Protein AF-A0A931MB93-F1 (afdb_monomer_lite)

pLDDT: mean 81.76, std 10.98, range [35.06, 97.06]

Sequence (534 aa):
MNGEKKSPVALITGLILLIYAIVLQRHDAAAIPGFMAELAATLKTSKTIDTQVSVGLWGGAIISLFGIWNLIQPAMKTKFDNVVRAPMAGAGMMIILAYLCRFYIEPIFKIWGKAAQPALGFDFAAMFGLNYILLGIVIGIIWVNTIGVPAWMQAGVKTARLAMKMGVITLGAMYSITELRYLGGISVVMITTFVMGTAIAVLWLGQLFKIPRPLTGVLSAGIAVCGVSAAVAAAPVVKARGIDMAYSIGMLLLVGLVGLFTFPPIARIVGFNELQFGAWAGTGILNSAQVAAAALIFDPNTIETLKVAEIFNITRILFLPFIVIILAVWFAKGEEEEAEASGAPKISMGKILIDKFPIFVLGFIIMFAFSSTGVFTPKDNVLHGKNFYNVKPDEKKEVRTRDLKKIQAFIETGEVKDPKVKEALEKLVADKQITSVDQADLVLKAQDFTKDKDLKAVFKGADSKVHSKPKTIGIMREYMMWFFAFGLIGLGMQITWQTIRQAGGKAAFIGVVVGAAKAVLSFFAVWLFIKGSI

Radius of gyration: 25.4 Å; chains: 1; bounding box: 65×69×65 Å

Secondary structure (DSSP, 8-state):
-------THHHHHHHHHHHHHHHHH---TTTS-HHHHHHHHHTT-GGGHHHHHHHHHHHHHHHHHHHHHHHHSPS--SHHIIIIITTHHHHHHHHHHHHHIIIIIHHHHHHHHHHHHHHHSS-HHHHTT--HHHHHHHHHHHHHHHT---HHHHHHHHTHHHHHHHHHHHHHTT--HHHHTT--HHHHHHHHHHHHHHHHHHHHHHHHTT--HHHHHHHHHHHHTTTHHHHHHHTTTTT--HHHHHHHHHHHHHHHHHHHHHHHHHHHHHT--HHHHHHHHHHH-S-HHHHHHHHHHH-SS-SHHHHHHHHHHHHHHHTHHHHHHHHHHHHHHHHHHHHHHTT-----HHHHHHHT--HHHHHHHHHHHHHHTTTTS-TT-EEETTEEE--S--GGGPPPHHHHHHHHHHHHTT----HHHHHHHHHHHHHSS--SHHHHHHHHHGGGG---HHHHHHHHHHHHHHB---HHHHHHHHHHHHHHHHHHHHHHTT--HHHHHHS-THHHHHHHHHHHHHHHHHHHHHHHH--S--

Structure (mmCIF, N/CA/C/O backbone):
data_AF-A0A931MB93-F1
#
_entry.id   AF-A0A931MB93-F1
#
loop_
_atom_site.group_PDB
_atom_site.id
_atom_site.type_symbol
_atom_site.label_atom_id
_atom_site.label_alt_id
_atom_site.label_comp_id
_atom_site.label_asym_id
_atom_site.label_entity_id
_atom_site.label_seq_id
_atom_site.pdbx_PDB_ins_code
_atom_site.Cartn_x
_atom_site.Cartn_y
_atom_site.Cartn_z
_atom_site.occupancy
_atom_site.B_iso_or_equiv
_atom_site.auth_seq_id
_atom_site.auth_comp_id
_atom_site.auth_asym_id
_atom_site.auth_atom_id
_atom_site.pdbx_PDB_model_num
ATOM 1 N N . MET A 1 1 ? 26.404 -2.178 -24.864 1.00 40.16 1 MET A N 1
ATOM 2 C CA . MET A 1 1 ? 27.512 -1.206 -24.933 1.00 40.16 1 MET A CA 1
ATOM 3 C C . MET A 1 1 ? 27.120 -0.140 -25.934 1.00 40.16 1 MET A C 1
ATOM 5 O O . MET A 1 1 ? 27.014 -0.458 -27.102 1.00 40.16 1 MET A O 1
ATOM 9 N N . ASN A 1 2 ? 26.820 1.065 -25.460 1.00 35.06 2 ASN A N 1
ATOM 10 C CA . ASN A 1 2 ? 26.875 2.312 -26.219 1.00 35.06 2 ASN A CA 1
ATOM 11 C C . ASN A 1 2 ? 27.089 3.379 -25.154 1.00 35.06 2 ASN A C 1
ATOM 13 O O . ASN A 1 2 ? 26.263 3.506 -24.252 1.00 35.06 2 ASN A O 1
ATOM 17 N N . GLY A 1 3 ? 28.250 4.032 -25.181 1.00 43.09 3 GLY A N 1
ATOM 18 C CA . GLY A 1 3 ? 28.568 5.098 -24.242 1.00 43.09 3 GLY A CA 1
ATOM 19 C C . GLY A 1 3 ? 27.512 6.183 -24.378 1.00 43.09 3 GLY A C 1
ATOM 20 O O . GLY A 1 3 ? 27.418 6.825 -25.422 1.00 43.09 3 GLY A O 1
ATOM 21 N N . GLU A 1 4 ? 26.685 6.343 -23.351 1.00 50.47 4 GLU A N 1
ATOM 22 C CA . GLU A 1 4 ? 25.786 7.484 -23.236 1.00 50.47 4 GLU A CA 1
ATOM 23 C C . GLU A 1 4 ? 26.649 8.742 -23.421 1.00 50.47 4 GLU A C 1
ATOM 25 O O . GLU A 1 4 ? 27.599 8.977 -22.667 1.00 50.47 4 GLU A O 1
ATOM 30 N N . LYS A 1 5 ? 26.388 9.501 -24.496 1.00 54.97 5 LYS A N 1
ATOM 31 C CA . LYS A 1 5 ? 27.027 10.803 -24.718 1.00 54.97 5 LYS A CA 1
ATOM 32 C C . LYS A 1 5 ? 26.841 11.629 -23.445 1.00 54.97 5 LYS A C 1
ATOM 34 O O . LYS A 1 5 ? 25.759 11.586 -22.860 1.00 54.97 5 LYS A O 1
ATOM 39 N N . LYS A 1 6 ? 27.877 12.375 -23.036 1.00 62.88 6 LYS A N 1
ATOM 40 C CA . LYS A 1 6 ? 27.802 13.316 -21.907 1.00 62.88 6 LYS A CA 1
ATOM 41 C C . LYS A 1 6 ? 26.527 14.149 -22.057 1.00 62.88 6 LYS A C 1
ATOM 43 O O . LYS A 1 6 ? 26.420 14.951 -22.979 1.00 62.88 6 LYS A O 1
ATOM 48 N N . SER A 1 7 ? 25.544 13.887 -21.203 1.00 66.81 7 SER A N 1
ATOM 49 C CA . SER A 1 7 ? 24.216 14.479 -21.307 1.00 66.81 7 SER A CA 1
ATOM 50 C C . SER A 1 7 ? 24.045 15.482 -20.173 1.00 66.81 7 SER A C 1
ATOM 52 O O . SER A 1 7 ? 24.133 15.084 -19.007 1.00 66.81 7 SER A O 1
ATOM 54 N N . PRO A 1 8 ? 23.777 16.766 -20.471 1.00 79.94 8 PRO A N 1
ATOM 55 C CA . PRO A 1 8 ? 23.534 17.770 -19.442 1.00 79.94 8 PRO A CA 1
ATOM 56 C C . PRO A 1 8 ? 22.169 17.590 -18.766 1.00 79.94 8 PRO A C 1
ATOM 58 O O . PRO A 1 8 ? 21.862 18.315 -17.829 1.00 79.94 8 PRO A O 1
ATOM 61 N N . VAL A 1 9 ? 21.344 16.629 -19.203 1.00 80.50 9 VAL A N 1
ATOM 62 C CA . VAL A 1 9 ? 19.958 16.464 -18.736 1.00 80.50 9 VAL A CA 1
ATOM 63 C C . VAL A 1 9 ? 19.874 16.263 -17.223 1.00 80.50 9 VAL A C 1
ATOM 65 O O . VAL A 1 9 ? 19.014 16.869 -16.594 1.00 80.50 9 VAL A O 1
ATOM 68 N N . ALA A 1 10 ? 20.788 15.498 -16.614 1.00 79.06 10 ALA A N 1
ATOM 69 C CA . ALA A 1 10 ? 20.836 15.373 -15.155 1.00 79.06 10 ALA A CA 1
ATOM 70 C C . ALA A 1 10 ? 21.023 16.747 -14.488 1.00 79.06 10 ALA A C 1
ATOM 72 O O . ALA A 1 10 ? 20.220 17.131 -13.647 1.00 79.06 10 ALA A O 1
ATOM 73 N N . LEU A 1 11 ? 22.000 17.538 -14.941 1.00 83.56 11 LEU A N 1
ATOM 74 C CA . LEU A 1 11 ? 22.225 18.886 -14.418 1.00 83.56 11 LEU A CA 1
ATOM 75 C C . LEU A 1 11 ? 21.006 19.794 -14.632 1.00 83.56 11 LEU A C 1
ATOM 77 O O . LEU A 1 11 ? 20.586 20.471 -13.703 1.00 83.56 11 LEU A O 1
ATOM 81 N N . ILE A 1 12 ? 20.396 19.763 -15.819 1.00 84.69 12 ILE A N 1
ATOM 82 C CA . ILE A 1 12 ? 19.208 20.567 -16.139 1.00 84.69 12 ILE A CA 1
ATOM 83 C C . ILE A 1 12 ? 18.041 20.200 -15.214 1.00 84.69 12 ILE A C 1
ATOM 85 O O . ILE A 1 12 ? 17.441 21.083 -14.610 1.00 84.69 12 ILE A O 1
ATOM 89 N N . THR A 1 13 ? 17.735 18.909 -15.053 1.00 81.25 13 THR A N 1
ATOM 90 C CA . THR A 1 13 ? 16.648 18.458 -14.162 1.00 81.25 13 THR A CA 1
ATOM 91 C C . THR A 1 13 ? 16.900 18.835 -12.701 1.00 81.25 13 THR A C 1
ATOM 93 O O . THR A 1 13 ? 15.973 19.257 -12.012 1.00 81.25 13 THR A O 1
ATOM 96 N N . GLY A 1 14 ? 18.152 18.756 -12.239 1.00 82.31 14 GLY A N 1
ATOM 97 C CA . GLY A 1 14 ? 18.537 19.197 -10.901 1.00 82.31 14 GLY A CA 1
ATOM 98 C C . GLY A 1 14 ? 18.386 20.709 -10.712 1.00 82.31 14 GLY A C 1
ATOM 99 O O . GLY A 1 14 ? 17.797 21.144 -9.723 1.00 82.31 14 GLY A O 1
ATOM 100 N N . LEU A 1 15 ? 18.835 21.508 -11.685 1.00 86.50 15 LEU A N 1
ATOM 101 C CA . LEU A 1 15 ? 18.694 22.965 -11.663 1.00 86.50 15 LEU A CA 1
ATOM 102 C C . LEU A 1 15 ? 17.228 23.400 -11.704 1.00 86.50 15 LEU A C 1
ATOM 104 O O . LEU A 1 15 ? 16.869 24.325 -10.986 1.00 86.50 15 LEU A O 1
ATOM 108 N N . ILE A 1 16 ? 16.370 22.722 -12.473 1.00 85.19 16 ILE A N 1
ATOM 109 C CA . ILE A 1 16 ? 14.922 22.989 -12.487 1.00 85.19 16 ILE A CA 1
ATOM 110 C C . ILE A 1 16 ? 14.339 22.839 -11.078 1.00 85.19 16 ILE A C 1
ATOM 112 O O . ILE A 1 16 ? 13.639 23.737 -10.614 1.00 85.19 16 ILE A O 1
ATOM 116 N N . LEU A 1 17 ? 14.657 21.743 -10.379 1.00 83.81 17 LEU A N 1
ATOM 117 C CA . LEU A 1 17 ? 14.188 21.511 -9.009 1.00 83.81 17 LEU A CA 1
ATOM 118 C C . LEU A 1 17 ? 14.732 22.554 -8.023 1.00 83.81 17 LEU A C 1
ATOM 120 O O . LEU A 1 17 ? 13.974 23.038 -7.183 1.00 83.81 17 LEU A O 1
ATOM 124 N N . LEU A 1 18 ? 16.009 22.933 -8.146 1.00 85.88 18 LEU A N 1
ATOM 125 C CA . LEU A 1 18 ? 16.630 23.960 -7.303 1.00 85.88 18 LEU A CA 1
ATOM 126 C C . LEU A 1 18 ? 16.012 25.341 -7.523 1.00 85.88 18 LEU A C 1
ATOM 128 O O . LEU A 1 18 ? 15.624 25.990 -6.557 1.00 85.88 18 LEU A O 1
ATOM 132 N N . ILE A 1 19 ? 15.901 25.784 -8.778 1.00 84.50 19 ILE A N 1
ATOM 133 C CA . ILE A 1 19 ? 15.313 27.083 -9.134 1.00 84.50 19 ILE A CA 1
ATOM 134 C C . ILE A 1 19 ? 13.885 27.147 -8.614 1.00 84.50 19 ILE A C 1
ATOM 136 O O . ILE A 1 19 ? 13.513 28.107 -7.946 1.00 84.50 19 ILE A O 1
ATOM 140 N N . TYR A 1 20 ? 13.105 26.100 -8.866 1.00 81.69 20 TYR A N 1
ATOM 141 C CA . TYR A 1 20 ? 11.739 26.006 -8.385 1.00 81.69 20 TYR A CA 1
ATOM 142 C C . TYR A 1 20 ? 11.663 26.084 -6.848 1.00 81.69 20 TYR A C 1
ATOM 144 O O . TYR A 1 20 ? 10.853 26.836 -6.306 1.00 81.69 20 TYR A O 1
ATOM 152 N N . ALA A 1 21 ? 12.540 25.374 -6.132 1.00 82.31 21 ALA A N 1
ATOM 153 C CA . ALA A 1 21 ? 12.573 25.411 -4.673 1.00 82.31 21 ALA A CA 1
ATOM 154 C C . ALA A 1 21 ? 12.980 26.787 -4.124 1.00 82.31 21 ALA A C 1
ATOM 156 O O . ALA A 1 21 ? 12.386 27.249 -3.155 1.00 82.31 21 ALA A O 1
ATOM 157 N N . ILE A 1 22 ? 13.939 27.464 -4.761 1.00 81.31 22 ILE A N 1
ATOM 158 C CA . ILE A 1 22 ? 14.359 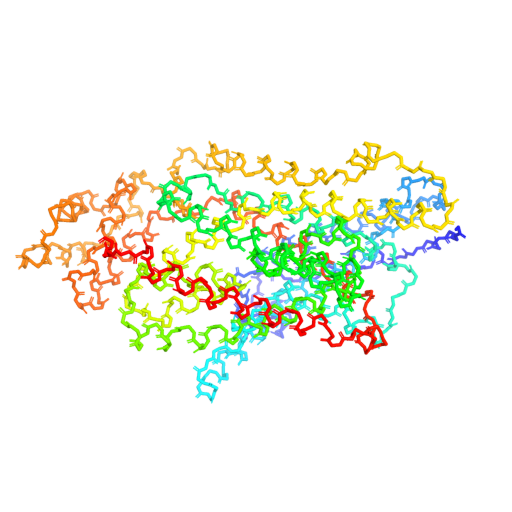28.828 -4.406 1.00 81.31 22 ILE A CA 1
ATOM 159 C C . ILE A 1 22 ? 13.215 29.822 -4.640 1.00 81.31 22 ILE A C 1
ATOM 161 O O . ILE A 1 22 ? 12.991 30.699 -3.807 1.00 81.31 22 ILE A O 1
ATOM 165 N N . VAL A 1 23 ? 12.474 29.677 -5.745 1.00 76.75 23 VAL A N 1
ATOM 166 C CA . VAL A 1 23 ? 11.288 30.498 -6.037 1.00 76.75 23 VAL A CA 1
ATOM 167 C C . VAL A 1 23 ? 10.221 30.308 -4.958 1.00 76.75 23 VAL A C 1
ATOM 169 O O . VAL A 1 23 ? 9.662 31.294 -4.493 1.00 76.75 23 VAL A O 1
ATOM 172 N N . LEU A 1 24 ? 9.980 29.074 -4.509 1.00 73.56 24 LEU A N 1
ATOM 173 C CA . LEU A 1 24 ? 9.047 28.802 -3.412 1.00 73.56 24 LEU A CA 1
ATOM 174 C C . LEU A 1 24 ? 9.547 29.277 -2.036 1.00 73.56 24 LEU A C 1
ATOM 176 O O . LEU A 1 24 ? 8.736 29.671 -1.205 1.00 73.56 24 LEU A O 1
ATOM 180 N N . GLN A 1 25 ? 10.858 29.223 -1.774 1.00 72.75 25 GLN A N 1
ATOM 181 C CA . GLN A 1 25 ? 11.457 29.578 -0.480 1.00 72.75 25 GLN A CA 1
ATOM 182 C C . GLN A 1 25 ? 11.457 31.087 -0.211 1.00 72.75 25 GLN A C 1
ATOM 184 O O . GLN A 1 25 ? 11.535 31.508 0.944 1.00 72.75 25 GLN A O 1
ATOM 189 N N . ARG A 1 26 ? 11.374 31.919 -1.255 1.00 66.25 26 ARG A N 1
ATOM 190 C CA . ARG A 1 26 ? 11.164 33.366 -1.117 1.00 66.25 26 ARG A CA 1
ATOM 191 C C . ARG A 1 26 ? 9.730 33.608 -0.633 1.00 66.25 26 ARG A C 1
ATOM 193 O O . ARG A 1 26 ? 8.846 33.947 -1.407 1.00 66.25 26 ARG A O 1
ATOM 200 N N . HIS A 1 27 ? 9.532 33.384 0.665 1.00 55.06 27 HIS A N 1
ATOM 201 C CA . HIS A 1 27 ? 8.307 33.481 1.465 1.00 55.06 27 HIS A CA 1
ATOM 202 C C . HIS A 1 27 ? 7.737 34.908 1.571 1.00 55.06 27 HIS A C 1
ATOM 204 O O . HIS A 1 27 ? 7.209 35.286 2.613 1.00 55.06 27 HIS A O 1
ATOM 210 N N . ASP A 1 28 ? 7.812 35.704 0.510 1.00 47.03 28 ASP A N 1
ATOM 211 C CA . ASP A 1 28 ? 7.044 36.936 0.426 1.00 47.03 28 ASP A CA 1
ATOM 212 C C . ASP A 1 28 ? 5.833 36.680 -0.461 1.00 47.03 28 ASP A C 1
ATOM 214 O O . ASP A 1 28 ? 5.963 36.312 -1.631 1.00 47.03 28 ASP A O 1
ATOM 218 N N . ALA A 1 29 ? 4.639 36.904 0.088 1.00 45.34 29 ALA A N 1
ATOM 219 C CA . ALA A 1 29 ? 3.374 36.830 -0.643 1.00 45.34 29 ALA A CA 1
ATOM 220 C C . ALA A 1 29 ? 3.331 37.772 -1.872 1.00 45.34 29 ALA A C 1
ATOM 222 O O . ALA A 1 29 ? 2.417 37.672 -2.685 1.00 45.34 29 ALA A O 1
ATOM 223 N N . ALA A 1 30 ? 4.333 38.647 -2.027 1.00 43.75 30 ALA A N 1
ATOM 224 C CA . ALA A 1 30 ? 4.539 39.538 -3.163 1.00 43.75 30 ALA A CA 1
ATOM 225 C C . ALA A 1 30 ? 5.563 39.042 -4.215 1.00 43.75 30 ALA A C 1
ATOM 227 O O . ALA A 1 30 ? 5.644 39.631 -5.290 1.00 43.75 30 ALA A O 1
ATOM 228 N N . ALA A 1 31 ? 6.357 37.997 -3.937 1.00 45.47 31 ALA A N 1
ATOM 229 C CA . ALA A 1 31 ? 7.498 37.584 -4.777 1.00 45.47 31 ALA A CA 1
ATOM 230 C C . ALA A 1 31 ? 7.341 36.211 -5.449 1.00 45.47 31 ALA A C 1
ATOM 232 O O . ALA A 1 31 ? 8.153 35.830 -6.296 1.00 45.47 31 ALA A O 1
ATOM 233 N N . ILE A 1 32 ? 6.288 35.472 -5.113 1.00 50.94 32 ILE A N 1
ATOM 234 C CA . ILE A 1 32 ? 5.825 34.385 -5.963 1.00 50.94 32 ILE A CA 1
ATOM 235 C C . ILE A 1 32 ? 5.198 35.059 -7.198 1.00 50.94 32 ILE A C 1
ATOM 237 O O . ILE A 1 32 ? 4.349 35.928 -6.999 1.00 50.94 32 ILE A O 1
ATOM 241 N N . PRO A 1 33 ? 5.555 34.726 -8.459 1.00 54.12 33 PRO A N 1
ATOM 242 C CA . PRO A 1 33 ? 4.769 35.213 -9.596 1.00 54.12 33 PRO A CA 1
ATOM 243 C C . PRO A 1 33 ? 3.312 34.854 -9.301 1.00 54.12 33 PRO A C 1
ATOM 245 O O . PRO A 1 33 ? 3.056 33.673 -9.085 1.00 54.12 33 PRO A O 1
ATOM 248 N N . GLY A 1 34 ? 2.415 35.847 -9.184 1.00 57.41 34 GLY A N 1
ATOM 249 C CA . GLY A 1 34 ? 1.131 35.737 -8.458 1.00 57.41 34 GLY A CA 1
ATOM 250 C C . GLY A 1 34 ? 0.361 34.434 -8.696 1.00 57.41 34 GLY A C 1
ATOM 251 O O . GLY A 1 34 ? -0.167 33.840 -7.760 1.00 57.41 34 GLY A O 1
ATOM 252 N N . PHE A 1 35 ? 0.467 33.906 -9.914 1.00 60.91 35 PHE A N 1
ATOM 253 C CA . PHE A 1 35 ? 0.047 32.569 -10.313 1.00 60.91 35 PHE A CA 1
ATOM 254 C C . PHE A 1 35 ? 0.408 31.422 -9.348 1.00 60.91 35 PHE A C 1
ATOM 256 O O . PHE A 1 35 ? -0.448 30.597 -9.071 1.00 60.91 35 PHE A O 1
ATOM 263 N N . MET A 1 36 ? 1.634 31.303 -8.828 1.00 59.06 36 MET A N 1
ATOM 264 C CA . MET A 1 36 ? 2.040 30.139 -8.018 1.00 59.06 36 MET A CA 1
ATOM 265 C C . MET A 1 36 ? 1.529 30.211 -6.568 1.00 59.06 36 MET A C 1
ATOM 267 O O . MET A 1 36 ? 1.251 29.172 -5.969 1.00 59.06 36 MET A O 1
ATOM 271 N N . ALA A 1 37 ? 1.354 31.416 -6.017 1.00 60.81 37 ALA A N 1
ATOM 272 C CA . ALA A 1 37 ? 0.760 31.625 -4.695 1.00 60.81 37 ALA A CA 1
ATOM 273 C C . ALA A 1 37 ? -0.748 31.389 -4.756 1.00 60.81 37 ALA A C 1
ATOM 275 O O . ALA A 1 37 ? -1.310 30.689 -3.913 1.00 60.81 37 ALA A O 1
ATOM 276 N N . GLU A 1 38 ? -1.373 31.917 -5.807 1.00 63.47 38 GLU A N 1
ATOM 277 C CA . GLU A 1 38 ? -2.770 31.681 -6.135 1.00 63.47 38 GLU A CA 1
ATOM 278 C C . GLU A 1 38 ? -3.013 30.190 -6.386 1.00 63.47 38 GLU A C 1
ATOM 280 O O . GLU A 1 38 ? -3.874 29.602 -5.748 1.00 63.47 38 GLU A O 1
ATOM 285 N N . LEU A 1 39 ? -2.161 29.519 -7.166 1.00 66.81 39 LEU A N 1
ATOM 286 C CA . LEU A 1 39 ? -2.227 28.075 -7.395 1.00 66.81 39 LEU A CA 1
ATOM 287 C C . LEU A 1 39 ? -2.069 27.274 -6.094 1.00 66.81 39 LEU A C 1
ATOM 289 O O . LEU A 1 39 ? -2.824 26.330 -5.871 1.00 66.81 39 LEU A O 1
ATOM 293 N N . ALA A 1 40 ? -1.142 27.640 -5.204 1.00 66.12 40 ALA A N 1
ATOM 294 C CA . ALA A 1 40 ? -0.984 26.970 -3.911 1.00 66.12 40 ALA A CA 1
ATOM 295 C C . ALA A 1 40 ? -2.189 27.193 -2.976 1.00 66.12 40 ALA A C 1
ATOM 297 O O . ALA A 1 40 ? -2.583 26.282 -2.237 1.00 66.12 40 ALA A O 1
ATOM 298 N N . ALA A 1 41 ? -2.800 28.379 -3.021 1.00 66.50 41 ALA A N 1
ATOM 299 C CA . ALA A 1 41 ? -4.021 28.696 -2.288 1.00 66.50 41 ALA A CA 1
ATOM 300 C C . ALA A 1 41 ? -5.225 27.919 -2.848 1.00 66.50 41 ALA A C 1
ATOM 302 O O . ALA A 1 41 ? -5.926 27.244 -2.088 1.00 66.50 41 ALA A O 1
ATOM 303 N N . THR A 1 42 ? -5.408 27.920 -4.171 1.00 70.88 42 THR A N 1
ATOM 304 C CA . THR A 1 42 ? -6.457 27.182 -4.888 1.00 70.88 42 THR A CA 1
ATOM 305 C C . THR A 1 42 ? -6.339 25.681 -4.650 1.00 70.88 42 THR A C 1
ATOM 307 O O . THR A 1 42 ? -7.337 25.021 -4.360 1.00 70.88 42 THR A O 1
ATOM 310 N N . LEU A 1 43 ? -5.121 25.136 -4.686 1.00 72.38 43 LEU A N 1
ATOM 311 C CA . LEU A 1 43 ? -4.857 23.717 -4.440 1.00 72.38 43 LEU A CA 1
ATOM 312 C C . LEU A 1 43 ? -4.809 23.344 -2.950 1.00 72.38 43 LEU A C 1
ATOM 314 O O . LEU A 1 43 ? -4.683 22.164 -2.619 1.00 72.38 43 LEU A O 1
ATOM 318 N N . LYS A 1 44 ? -4.934 24.319 -2.038 1.00 71.25 44 LYS A N 1
ATOM 319 C CA . LYS A 1 44 ? -4.822 24.140 -0.577 1.00 71.25 44 LYS A CA 1
ATOM 320 C C . LYS A 1 44 ? -3.508 23.464 -0.153 1.00 71.25 44 LYS A C 1
ATOM 322 O O . LYS A 1 44 ? -3.472 22.721 0.830 1.00 71.25 44 LYS A O 1
ATOM 327 N N . THR A 1 45 ? -2.419 23.727 -0.871 1.00 63.22 45 THR A N 1
ATOM 328 C CA . THR A 1 45 ? -1.092 23.133 -0.638 1.00 63.22 45 THR A CA 1
ATOM 329 C C . THR A 1 45 ? -0.166 24.018 0.194 1.00 63.22 45 THR A C 1
ATOM 331 O O . THR A 1 45 ? 0.977 23.631 0.436 1.00 63.22 45 THR A O 1
ATOM 334 N N . SER A 1 46 ? -0.658 25.140 0.730 1.00 64.88 46 SER A N 1
ATOM 335 C CA . SER A 1 46 ? 0.116 26.075 1.564 1.00 64.88 46 SER A CA 1
ATOM 336 C C . SER A 1 46 ? 0.836 25.406 2.743 1.00 64.88 46 SER A C 1
ATOM 338 O O . SER A 1 46 ? 2.002 25.682 2.998 1.00 64.88 46 SER A O 1
ATOM 340 N N . LYS A 1 47 ? 0.195 24.432 3.406 1.00 66.25 47 LYS A N 1
ATOM 341 C CA . LYS A 1 47 ? 0.799 23.651 4.508 1.00 66.25 47 LYS A CA 1
ATOM 342 C C . LYS A 1 47 ? 1.901 22.678 4.071 1.00 66.25 47 LYS A C 1
ATOM 344 O O . LYS A 1 47 ? 2.549 22.076 4.919 1.00 66.25 47 LYS A O 1
ATOM 349 N N . THR A 1 48 ? 2.073 22.469 2.769 1.00 72.12 48 THR A N 1
ATOM 350 C CA . THR A 1 48 ? 3.082 21.560 2.205 1.00 72.12 48 THR A CA 1
ATOM 351 C C . THR A 1 48 ? 4.253 22.297 1.566 1.00 72.12 48 THR A C 1
ATOM 353 O O . THR A 1 48 ? 5.163 21.626 1.088 1.00 72.12 48 THR A O 1
ATOM 356 N N . ILE A 1 49 ? 4.262 23.637 1.585 1.00 73.44 49 ILE A N 1
ATOM 357 C CA . ILE A 1 49 ? 5.316 24.465 0.977 1.00 73.44 49 ILE A CA 1
ATOM 358 C C . ILE A 1 49 ? 6.694 24.109 1.546 1.00 73.44 49 ILE A C 1
ATOM 360 O O . ILE A 1 49 ? 7.612 23.847 0.779 1.00 73.44 49 ILE A O 1
ATOM 364 N N . ASP A 1 50 ? 6.834 23.955 2.864 1.00 73.81 50 ASP A N 1
ATOM 365 C CA . ASP A 1 50 ? 8.125 23.581 3.466 1.00 73.81 50 ASP A CA 1
ATOM 366 C C . ASP A 1 50 ? 8.628 22.218 2.968 1.00 73.81 50 ASP A C 1
ATOM 368 O O . ASP A 1 50 ? 9.818 22.009 2.727 1.00 73.81 50 ASP A O 1
ATOM 372 N N . THR A 1 51 ? 7.707 21.269 2.771 1.00 76.31 51 THR A N 1
ATOM 373 C CA . THR A 1 51 ? 8.038 19.944 2.226 1.00 76.31 51 THR A CA 1
ATOM 374 C C . THR A 1 51 ? 8.387 20.039 0.742 1.00 76.31 51 THR A C 1
ATOM 376 O O . THR A 1 51 ? 9.322 19.385 0.288 1.00 76.31 51 THR A O 1
ATOM 379 N N . GLN A 1 52 ? 7.662 20.871 -0.004 1.00 80.88 52 GLN A N 1
ATOM 380 C CA . GLN A 1 52 ? 7.910 21.170 -1.409 1.00 80.88 52 GLN A CA 1
ATOM 381 C C . GLN A 1 52 ? 9.306 21.762 -1.619 1.00 80.88 52 GLN A C 1
ATOM 383 O O . GLN A 1 52 ? 10.059 21.256 -2.457 1.00 80.88 52 GLN A O 1
ATOM 388 N N . VAL A 1 53 ? 9.662 22.775 -0.829 1.00 81.38 53 VAL A N 1
ATOM 389 C CA . VAL A 1 53 ? 10.978 23.422 -0.831 1.00 81.38 53 VAL A CA 1
ATOM 390 C C . VAL A 1 53 ? 12.055 22.420 -0.435 1.00 81.38 53 VAL A C 1
ATOM 392 O O . VAL A 1 53 ? 13.028 22.262 -1.162 1.00 81.38 53 VAL A O 1
ATOM 395 N N . SER A 1 54 ? 11.868 21.683 0.663 1.00 79.12 54 SER A N 1
ATOM 396 C CA . SER A 1 54 ? 12.856 20.710 1.143 1.00 79.12 54 SER A CA 1
ATOM 397 C C . SER A 1 54 ? 13.160 19.624 0.106 1.00 79.12 54 SER A C 1
ATOM 399 O O . SER A 1 54 ? 14.325 19.375 -0.208 1.00 79.12 54 SER A O 1
ATOM 401 N N . VAL A 1 55 ? 12.127 19.018 -0.490 1.00 79.38 55 VAL A N 1
ATOM 402 C CA . VAL A 1 55 ? 12.305 17.998 -1.536 1.00 79.38 55 VAL A CA 1
ATOM 403 C C . VAL A 1 55 ? 12.965 18.596 -2.780 1.00 79.38 55 VAL A C 1
ATOM 405 O O . VAL A 1 55 ? 13.845 17.959 -3.358 1.00 79.38 55 VAL A O 1
ATOM 408 N N . GLY A 1 56 ? 12.576 19.808 -3.184 1.00 83.00 56 GLY A N 1
ATOM 409 C CA . GLY A 1 56 ? 13.166 20.486 -4.337 1.00 83.00 56 GLY A CA 1
ATOM 410 C C . GLY A 1 56 ? 14.636 20.866 -4.123 1.00 83.00 56 GLY A C 1
ATOM 411 O O . GLY A 1 56 ? 15.454 20.629 -5.009 1.00 83.00 56 GLY A O 1
ATOM 412 N N . LEU A 1 57 ? 15.000 21.356 -2.933 1.00 84.81 57 LEU A N 1
ATOM 413 C CA . LEU A 1 57 ? 16.379 21.691 -2.570 1.00 84.81 57 LEU A CA 1
ATOM 414 C C . LEU A 1 57 ? 17.258 20.443 -2.494 1.00 84.81 57 LEU A C 1
ATOM 416 O O . LEU A 1 57 ? 18.269 20.365 -3.187 1.00 84.81 57 LEU A O 1
ATOM 420 N N . TRP A 1 58 ? 16.877 19.447 -1.689 1.00 82.56 58 TRP A N 1
ATOM 421 C CA . TRP A 1 58 ? 17.687 18.239 -1.510 1.00 82.56 58 TRP A CA 1
ATOM 422 C C . TRP A 1 58 ? 17.742 17.392 -2.779 1.00 82.56 58 TRP A C 1
ATOM 424 O O . TRP A 1 58 ? 18.826 16.994 -3.207 1.00 82.56 58 TRP A O 1
ATOM 434 N N . GLY A 1 59 ? 16.592 17.151 -3.413 1.00 80.31 59 GLY A N 1
ATOM 435 C CA . GLY A 1 59 ? 16.521 16.415 -4.672 1.00 80.31 59 GLY A CA 1
ATOM 436 C C . GLY A 1 59 ? 17.293 17.130 -5.777 1.00 80.31 59 GLY A C 1
ATOM 437 O O . GLY A 1 59 ? 18.142 16.523 -6.429 1.00 80.31 59 GLY A O 1
ATOM 438 N N . GLY A 1 60 ? 17.063 18.435 -5.937 1.00 84.50 60 GLY A N 1
ATOM 439 C CA . GLY A 1 60 ? 17.741 19.259 -6.929 1.00 84.50 60 GLY A CA 1
ATOM 440 C C . GLY A 1 60 ? 19.253 19.340 -6.716 1.00 84.50 60 GLY A C 1
ATOM 441 O O . GLY A 1 60 ? 20.002 19.200 -7.682 1.00 84.50 60 GLY A O 1
ATOM 442 N N . ALA A 1 61 ? 19.721 19.485 -5.472 1.00 85.50 61 ALA A N 1
ATOM 443 C CA . ALA A 1 61 ? 21.146 19.520 -5.144 1.00 85.50 61 ALA A CA 1
ATOM 444 C C . ALA A 1 61 ? 21.830 18.190 -5.475 1.00 85.50 61 ALA A C 1
ATOM 446 O O . ALA A 1 61 ? 22.839 18.183 -6.178 1.00 85.50 61 ALA A O 1
ATOM 447 N N . ILE A 1 62 ? 21.255 17.065 -5.037 1.00 83.81 62 ILE A N 1
ATOM 448 C CA . ILE A 1 62 ? 21.801 15.728 -5.308 1.00 83.81 62 ILE A CA 1
ATOM 449 C C . ILE A 1 62 ? 21.884 15.494 -6.820 1.00 83.81 62 ILE A C 1
ATOM 451 O O . ILE A 1 62 ? 22.954 15.176 -7.338 1.00 83.81 62 ILE A O 1
ATOM 455 N N . ILE A 1 63 ? 20.786 15.710 -7.547 1.00 82.62 63 ILE A N 1
ATOM 456 C CA . ILE A 1 63 ? 20.735 15.484 -8.997 1.00 82.62 63 ILE A CA 1
ATOM 457 C C . ILE A 1 63 ? 21.713 16.414 -9.736 1.00 82.62 63 ILE A C 1
ATOM 459 O O . ILE A 1 63 ? 22.399 15.967 -10.657 1.00 82.62 63 ILE A O 1
ATOM 463 N N . SER A 1 64 ? 21.837 17.679 -9.317 1.00 84.56 64 SER A N 1
ATOM 464 C CA . SER A 1 64 ? 22.772 18.643 -9.919 1.00 84.56 64 SER A CA 1
ATOM 465 C C . SER A 1 64 ? 24.229 18.256 -9.681 1.00 84.56 64 SER A C 1
ATOM 467 O O . SER A 1 64 ? 25.020 18.287 -10.622 1.00 84.56 64 SER A O 1
ATOM 469 N N . LEU A 1 65 ? 24.587 17.834 -8.463 1.00 84.94 65 LEU A N 1
ATOM 470 C CA . LEU A 1 65 ? 25.935 17.358 -8.135 1.00 84.94 65 LEU A CA 1
ATOM 471 C C . LEU A 1 65 ? 26.312 16.140 -8.984 1.00 84.94 65 LEU A C 1
ATOM 473 O O . LEU A 1 65 ? 27.395 16.106 -9.568 1.00 84.94 65 LEU A O 1
ATOM 477 N N . PHE A 1 66 ? 25.400 15.175 -9.130 1.00 76.56 66 PHE A N 1
ATOM 478 C CA . PHE A 1 66 ? 25.603 14.032 -10.023 1.00 76.56 66 PHE A CA 1
ATOM 479 C C . PHE A 1 66 ? 25.655 14.439 -11.502 1.00 76.56 66 PHE A C 1
ATOM 481 O O . PHE A 1 66 ? 26.418 13.854 -12.271 1.00 76.56 66 PHE A O 1
ATOM 488 N N . GLY A 1 67 ? 24.894 15.457 -11.908 1.00 79.75 67 GLY A N 1
ATOM 489 C CA . GLY A 1 67 ? 24.952 16.038 -13.247 1.00 79.75 67 GLY A CA 1
ATOM 490 C C . GLY A 1 67 ? 26.315 16.655 -13.557 1.00 79.75 67 GLY A C 1
ATOM 491 O O . GLY A 1 67 ? 26.910 16.330 -14.583 1.00 79.75 67 GLY A O 1
ATOM 492 N N . ILE A 1 68 ? 26.847 17.474 -12.645 1.00 82.81 68 ILE A N 1
ATOM 493 C CA . ILE A 1 68 ? 28.197 18.054 -12.735 1.00 82.81 68 ILE A CA 1
ATOM 494 C C . ILE A 1 68 ? 29.241 16.936 -12.782 1.00 82.81 68 ILE A C 1
ATOM 496 O O . ILE A 1 68 ? 30.095 16.919 -13.670 1.00 82.81 68 ILE A O 1
ATOM 500 N N . TRP A 1 69 ? 29.127 15.952 -11.886 1.00 77.50 69 TRP A N 1
ATOM 501 C CA . TRP A 1 69 ? 30.007 14.787 -11.864 1.00 77.50 69 TRP A CA 1
ATOM 502 C C . TRP A 1 69 ? 29.995 14.059 -13.223 1.00 77.5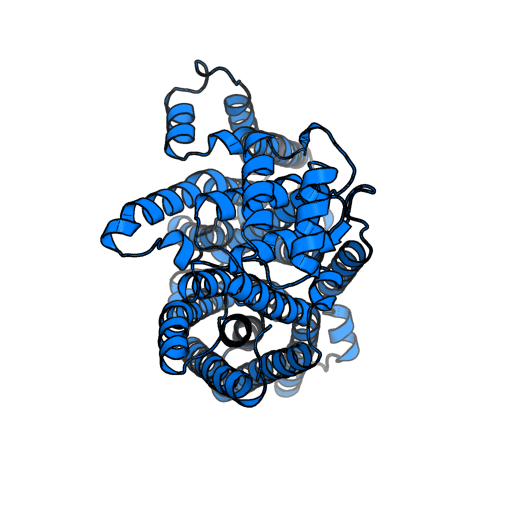0 69 TRP A C 1
ATOM 504 O O . TRP A 1 69 ? 31.054 13.750 -13.778 1.00 77.50 69 TRP A O 1
ATOM 514 N N . ASN A 1 70 ? 28.824 13.859 -13.830 1.00 76.25 70 ASN A N 1
ATOM 515 C CA . ASN A 1 70 ? 28.719 13.202 -15.131 1.00 76.25 70 ASN A CA 1
ATOM 516 C C . ASN A 1 70 ? 29.362 13.993 -16.283 1.00 76.25 70 ASN A C 1
ATOM 518 O O . ASN A 1 70 ? 29.889 13.391 -17.219 1.00 76.25 70 ASN A O 1
ATOM 522 N N . LEU A 1 71 ? 29.352 15.326 -16.216 1.00 76.94 71 LEU A N 1
ATOM 523 C CA . LEU A 1 71 ? 29.968 16.188 -17.228 1.00 76.94 71 LEU A CA 1
ATOM 524 C C . LEU A 1 71 ? 31.503 16.200 -17.133 1.00 76.94 71 LEU A C 1
ATOM 526 O O . LEU A 1 71 ? 32.181 16.213 -18.168 1.00 76.94 71 LEU A O 1
ATOM 530 N N . ILE A 1 72 ? 32.048 16.146 -15.915 1.00 79.38 72 ILE A N 1
ATOM 531 C CA . ILE A 1 72 ? 33.495 16.221 -15.656 1.00 79.38 72 ILE A CA 1
ATOM 532 C C . ILE A 1 72 ? 34.193 14.884 -15.944 1.00 79.38 72 ILE A C 1
ATOM 534 O O . ILE A 1 72 ? 35.296 14.866 -16.487 1.00 79.38 72 ILE A O 1
ATOM 538 N N . GLN A 1 73 ? 33.557 13.751 -15.638 1.00 71.19 73 GLN A N 1
ATOM 539 C CA . GLN A 1 73 ? 34.198 12.438 -15.777 1.00 71.19 73 GLN A CA 1
ATOM 540 C C . GLN A 1 73 ? 34.374 12.001 -17.243 1.00 71.19 73 GLN A C 1
ATOM 542 O O . GLN A 1 73 ? 33.595 12.395 -18.123 1.00 71.19 73 GLN A O 1
ATOM 547 N N . PRO A 1 74 ? 35.374 11.147 -17.537 1.00 66.62 74 PRO A N 1
ATOM 548 C CA . PRO A 1 74 ? 35.497 10.496 -18.833 1.00 66.62 74 PRO A CA 1
ATOM 549 C C . PRO A 1 74 ? 34.295 9.578 -19.121 1.00 66.62 74 PRO A C 1
ATOM 551 O O . PRO A 1 74 ? 33.457 9.290 -18.254 1.00 66.62 74 PRO A O 1
ATOM 554 N N . ALA A 1 75 ? 34.205 9.140 -20.382 1.00 65.88 75 ALA A N 1
ATOM 555 C CA . ALA A 1 75 ? 33.142 8.260 -20.863 1.00 65.88 75 ALA A CA 1
ATOM 556 C C . ALA A 1 75 ? 32.946 7.052 -19.932 1.00 65.88 75 ALA A C 1
ATOM 558 O O . ALA A 1 75 ? 33.919 6.515 -19.400 1.00 65.88 75 ALA A O 1
ATOM 559 N N . MET A 1 76 ? 31.690 6.645 -19.731 1.00 66.25 76 MET A N 1
ATOM 560 C CA . MET A 1 76 ? 31.333 5.543 -18.833 1.00 66.25 76 MET A CA 1
ATOM 561 C C . MET A 1 76 ? 32.033 4.253 -19.259 1.00 66.25 76 MET A C 1
ATOM 563 O O . MET A 1 76 ? 31.774 3.729 -20.343 1.00 66.25 76 MET A O 1
ATOM 567 N N . LYS A 1 77 ? 32.942 3.762 -18.413 1.00 64.25 77 LYS A N 1
ATOM 568 C CA . LYS A 1 77 ? 33.770 2.574 -18.687 1.00 64.25 77 LYS A CA 1
ATOM 569 C C . LYS A 1 77 ? 33.624 1.510 -17.602 1.00 64.25 77 LYS A C 1
ATOM 571 O O . LYS A 1 77 ? 33.823 0.332 -17.881 1.00 64.25 77 LYS A O 1
ATOM 576 N N . THR A 1 78 ? 33.264 1.897 -16.379 1.00 71.38 78 THR A N 1
ATOM 577 C CA . THR A 1 78 ? 33.222 0.984 -15.229 1.00 71.38 78 THR A CA 1
ATOM 578 C C . THR A 1 78 ? 31.809 0.470 -14.937 1.00 71.38 78 THR A C 1
ATOM 580 O O . THR A 1 78 ? 30.805 1.071 -15.319 1.00 71.38 78 THR A O 1
ATOM 583 N N . LYS A 1 79 ? 31.703 -0.655 -14.211 1.00 71.56 79 LYS A N 1
ATOM 584 C CA . LYS A 1 79 ? 30.407 -1.145 -13.700 1.00 71.56 79 LYS A CA 1
ATOM 585 C C . LYS A 1 79 ? 29.736 -0.124 -12.770 1.00 71.56 79 LYS A C 1
ATOM 587 O O . LYS A 1 79 ? 28.516 -0.005 -12.800 1.00 71.56 79 LYS A O 1
ATOM 592 N N . PHE A 1 80 ? 30.526 0.627 -12.000 1.00 72.56 80 PHE A N 1
ATOM 593 C CA . PHE A 1 80 ? 30.040 1.691 -11.120 1.00 72.56 80 PHE A CA 1
ATOM 594 C C . PHE A 1 80 ? 29.330 2.801 -11.906 1.00 72.56 80 PHE A C 1
ATOM 596 O O . PHE A 1 80 ? 28.231 3.210 -11.537 1.00 72.56 80 PHE A O 1
ATOM 603 N N . ASP A 1 81 ? 29.893 3.207 -13.047 1.00 69.44 81 ASP A N 1
ATOM 604 C CA . ASP A 1 81 ? 29.293 4.222 -13.918 1.00 69.44 81 ASP A CA 1
ATOM 605 C C . ASP A 1 81 ? 27.890 3.833 -14.398 1.00 69.44 81 ASP A C 1
ATOM 607 O O . ASP A 1 81 ? 26.957 4.631 -14.347 1.00 69.44 81 ASP A O 1
ATOM 611 N N . ASN A 1 82 ? 27.716 2.578 -14.805 1.00 70.00 82 ASN A N 1
ATOM 612 C CA . ASN A 1 82 ? 26.434 2.094 -15.314 1.00 70.00 82 ASN A CA 1
ATOM 613 C C . ASN A 1 82 ? 25.365 1.956 -14.218 1.00 70.00 82 ASN A C 1
ATOM 615 O O . ASN A 1 82 ? 24.174 2.021 -14.516 1.00 70.00 82 ASN A O 1
ATOM 619 N N . VAL A 1 83 ? 25.776 1.737 -12.966 1.00 72.19 83 VAL A N 1
ATOM 620 C CA . VAL A 1 83 ? 24.858 1.524 -11.835 1.00 72.19 83 VAL A CA 1
ATOM 621 C C . VAL A 1 83 ? 24.499 2.834 -11.142 1.00 72.19 83 VAL A C 1
ATOM 623 O O . VAL A 1 83 ? 23.356 3.004 -10.729 1.00 72.19 83 VAL A O 1
ATOM 626 N N . VAL A 1 84 ? 25.453 3.755 -11.012 1.00 74.38 84 VAL A N 1
ATOM 627 C CA . VAL A 1 84 ? 25.279 4.981 -10.224 1.00 74.38 84 VAL A CA 1
ATOM 628 C C . VAL A 1 84 ? 25.106 6.201 -11.116 1.00 74.38 84 VAL A C 1
ATOM 630 O O . VAL A 1 84 ? 24.248 7.026 -10.842 1.00 74.38 84 VAL A O 1
ATOM 633 N N . ARG A 1 85 ? 25.875 6.332 -12.199 1.00 74.19 85 ARG A N 1
ATOM 634 C CA . ARG A 1 85 ? 25.934 7.573 -12.984 1.00 74.19 85 ARG A CA 1
ATOM 635 C C . ARG A 1 85 ? 24.882 7.629 -14.093 1.00 74.19 85 ARG A C 1
ATOM 637 O O . ARG A 1 85 ? 24.139 8.606 -14.163 1.00 74.19 85 ARG A O 1
ATOM 644 N N . ALA A 1 86 ? 24.763 6.575 -14.900 1.00 78.19 86 ALA A N 1
ATOM 645 C CA . ALA A 1 86 ? 23.793 6.504 -16.002 1.00 78.19 86 ALA A CA 1
ATOM 646 C C . ALA A 1 86 ? 22.326 6.739 -15.567 1.00 78.19 86 ALA A C 1
ATOM 648 O O . ALA A 1 86 ? 21.596 7.457 -16.251 1.00 78.19 86 ALA A O 1
ATOM 649 N N . PRO A 1 87 ? 21.848 6.211 -14.420 1.00 84.69 87 PRO A N 1
ATOM 650 C CA . PRO A 1 87 ? 20.438 6.357 -14.065 1.00 84.69 87 PRO A CA 1
ATOM 651 C C . PRO A 1 87 ? 20.003 7.759 -13.633 1.00 84.69 87 PRO A C 1
ATOM 653 O O . PRO A 1 87 ? 18.801 8.013 -13.580 1.00 84.69 87 PRO A O 1
ATOM 656 N N . MET A 1 88 ? 20.935 8.660 -13.308 1.00 82.81 88 MET A N 1
ATOM 657 C CA . MET A 1 88 ? 20.631 9.897 -12.576 1.00 82.81 88 MET A CA 1
ATOM 658 C C . MET A 1 88 ? 19.731 10.858 -13.345 1.00 82.81 88 MET A C 1
ATOM 660 O O . MET A 1 88 ? 18.821 11.433 -12.756 1.00 82.81 88 MET A O 1
ATOM 664 N N . ALA A 1 89 ? 19.924 10.994 -14.660 1.00 81.56 89 ALA A N 1
ATOM 665 C CA . ALA A 1 89 ? 19.070 11.852 -15.482 1.00 81.56 89 ALA A CA 1
ATOM 666 C C . ALA A 1 89 ? 17.621 11.339 -15.504 1.00 81.56 89 ALA A C 1
ATOM 668 O O . ALA A 1 89 ? 16.678 12.088 -15.245 1.00 81.56 89 ALA A O 1
ATOM 669 N N . GLY A 1 90 ? 17.439 10.039 -15.758 1.00 87.12 90 GLY A N 1
ATOM 670 C CA . GLY A 1 90 ? 16.111 9.433 -15.755 1.00 87.12 90 GLY A CA 1
ATOM 671 C C . GLY A 1 90 ? 15.461 9.421 -14.372 1.00 87.12 90 GLY A C 1
ATOM 672 O O . GLY A 1 90 ? 14.277 9.726 -14.258 1.00 87.12 90 GLY A O 1
ATOM 673 N N . ALA A 1 91 ? 16.234 9.145 -13.319 1.00 87.25 91 ALA A N 1
ATOM 674 C CA . ALA A 1 91 ? 15.761 9.203 -11.940 1.00 87.25 91 ALA A CA 1
ATOM 675 C C . ALA A 1 91 ? 15.335 10.628 -11.553 1.00 87.25 91 ALA A C 1
ATOM 677 O O . ALA A 1 91 ? 14.261 10.812 -10.985 1.00 87.25 91 ALA A O 1
ATOM 678 N N . GLY A 1 92 ? 16.113 11.648 -11.923 1.00 85.94 92 GLY A N 1
ATOM 679 C CA . GLY A 1 92 ? 15.757 13.042 -11.666 1.00 85.94 92 GLY A CA 1
ATOM 680 C C . GLY A 1 92 ? 14.427 13.427 -12.305 1.00 85.94 92 GLY A C 1
ATOM 681 O O . GLY A 1 92 ? 13.557 13.992 -11.646 1.00 85.94 92 GLY A O 1
ATOM 682 N N . MET A 1 93 ? 14.204 13.013 -13.551 1.00 89.19 93 MET A N 1
ATOM 683 C CA . MET A 1 93 ? 12.929 13.250 -14.221 1.00 89.19 93 MET A CA 1
ATOM 684 C C . MET A 1 93 ? 11.762 12.468 -13.591 1.00 89.19 93 MET A C 1
ATOM 686 O O . MET A 1 93 ? 10.665 13.003 -13.442 1.00 89.19 93 MET A O 1
ATOM 690 N N . MET A 1 94 ? 11.979 11.227 -13.149 1.00 90.69 94 MET A N 1
ATOM 691 C CA . MET A 1 94 ? 10.963 10.475 -12.400 1.00 90.69 94 MET A CA 1
ATOM 692 C C . MET A 1 94 ? 10.611 11.146 -11.062 1.00 90.69 94 MET A C 1
ATOM 694 O O . MET A 1 94 ? 9.443 11.145 -10.677 1.00 90.69 94 MET A O 1
ATOM 698 N N . ILE A 1 95 ? 11.586 11.753 -10.374 1.00 89.38 95 ILE A N 1
ATOM 699 C CA . ILE A 1 95 ? 11.352 12.548 -9.157 1.00 89.38 95 ILE A CA 1
ATOM 700 C C . ILE A 1 95 ? 10.521 13.790 -9.481 1.00 89.38 95 ILE A C 1
ATOM 702 O O . ILE A 1 95 ? 9.564 14.059 -8.762 1.00 89.38 95 ILE A O 1
ATOM 706 N N . ILE A 1 96 ? 10.820 14.504 -10.572 1.00 88.88 96 ILE A N 1
ATOM 707 C CA . ILE A 1 96 ? 10.012 15.649 -11.029 1.00 88.88 96 ILE A CA 1
ATOM 708 C C . ILE A 1 96 ? 8.563 15.215 -11.281 1.00 88.88 96 ILE A C 1
ATOM 710 O O . ILE A 1 96 ? 7.633 15.864 -10.812 1.00 88.88 96 ILE A O 1
ATOM 714 N N . LEU A 1 97 ? 8.342 14.091 -11.962 1.00 91.31 97 LEU A N 1
ATOM 715 C CA . LEU A 1 97 ? 6.986 13.590 -12.197 1.00 91.31 97 LEU A CA 1
ATOM 716 C C . LEU A 1 97 ? 6.283 13.176 -10.897 1.00 91.31 97 LEU A C 1
ATOM 718 O O . LEU A 1 97 ? 5.100 13.472 -10.733 1.00 91.31 97 LEU A O 1
ATOM 722 N N . ALA A 1 98 ? 6.991 12.552 -9.950 1.00 89.81 98 ALA A N 1
ATOM 723 C CA . ALA A 1 98 ? 6.449 12.233 -8.625 1.00 89.81 98 ALA A CA 1
ATOM 724 C C . ALA A 1 98 ? 6.087 13.502 -7.843 1.00 89.81 98 ALA A C 1
ATOM 726 O O . ALA A 1 98 ? 5.053 13.555 -7.177 1.00 89.81 98 ALA A O 1
ATOM 727 N N . TYR A 1 99 ? 6.908 14.540 -7.973 1.00 88.25 99 TYR A N 1
ATOM 728 C CA . TYR A 1 99 ? 6.682 15.855 -7.396 1.00 88.25 99 TYR A CA 1
ATOM 729 C C . TYR A 1 99 ? 5.412 16.502 -7.952 1.00 88.25 99 TYR A C 1
ATOM 731 O O . TYR A 1 99 ? 4.538 16.908 -7.185 1.00 88.25 99 TYR A O 1
ATOM 739 N N . LEU A 1 100 ? 5.266 16.516 -9.280 1.00 89.44 100 LEU A N 1
ATOM 740 C CA . LEU A 1 100 ? 4.069 17.011 -9.958 1.00 89.44 100 LEU A CA 1
ATOM 741 C C . LEU A 1 100 ? 2.820 16.214 -9.557 1.00 89.44 100 LEU A C 1
ATOM 743 O O . LEU A 1 100 ? 1.783 16.807 -9.256 1.00 89.44 100 LEU A O 1
ATOM 747 N N . CYS A 1 101 ? 2.927 14.883 -9.468 1.00 89.44 101 CYS A N 1
ATOM 748 C CA . CYS A 1 101 ? 1.840 14.033 -8.976 1.00 89.44 101 CYS A CA 1
ATOM 749 C C . CYS A 1 101 ? 1.383 14.463 -7.583 1.00 89.44 101 CYS A C 1
ATOM 751 O O . CYS A 1 101 ? 0.192 14.643 -7.347 1.00 89.44 101 CYS A O 1
ATOM 753 N N . ARG A 1 102 ? 2.332 14.612 -6.658 1.00 88.44 102 ARG A N 1
ATOM 754 C CA . ARG A 1 102 ? 2.059 14.812 -5.236 1.00 88.44 102 ARG A CA 1
ATOM 755 C C . ARG A 1 102 ? 1.535 16.202 -4.907 1.00 88.44 102 ARG A C 1
ATOM 757 O O . ARG A 1 102 ? 0.606 16.333 -4.115 1.00 88.44 102 ARG A O 1
ATOM 764 N N . PHE A 1 103 ? 2.156 17.236 -5.460 1.00 86.12 103 PHE A N 1
ATOM 765 C CA . PHE A 1 103 ? 1.887 18.613 -5.044 1.00 86.12 103 PHE A CA 1
ATOM 766 C C . PHE A 1 103 ? 0.903 19.347 -5.947 1.00 86.12 103 PHE A C 1
ATOM 768 O O . PHE A 1 103 ? 0.408 20.400 -5.558 1.00 86.12 103 PHE A O 1
ATOM 775 N N . TYR A 1 104 ? 0.570 18.777 -7.106 1.00 87.19 104 TYR A N 1
ATOM 776 C CA . TYR A 1 104 ? -0.357 19.399 -8.045 1.00 87.19 104 TYR A CA 1
ATOM 777 C C . TYR A 1 104 ? -1.504 18.468 -8.415 1.00 87.19 104 TYR A C 1
ATOM 779 O O . TYR A 1 104 ? -2.659 18.761 -8.118 1.00 87.19 104 TYR A O 1
ATOM 787 N N . ILE A 1 105 ? -1.199 17.314 -9.001 1.00 90.19 105 ILE A N 1
ATOM 788 C CA . ILE A 1 105 ? -2.218 16.462 -9.623 1.00 90.19 105 ILE A CA 1
ATOM 789 C C . ILE A 1 105 ? -3.112 15.794 -8.569 1.00 90.19 105 ILE A C 1
ATOM 791 O O . ILE A 1 105 ? -4.332 15.841 -8.688 1.00 90.19 105 ILE A O 1
ATOM 795 N N . GLU A 1 106 ? -2.548 15.233 -7.498 1.00 88.25 106 GLU A N 1
ATOM 796 C CA . GLU A 1 106 ? -3.334 14.660 -6.399 1.00 88.25 106 GLU A CA 1
ATOM 797 C C . GLU A 1 106 ? -4.244 15.707 -5.718 1.00 88.25 106 GLU A C 1
ATOM 799 O O . GLU A 1 106 ? -5.431 15.419 -5.549 1.00 88.25 106 GLU A O 1
ATOM 804 N N . PRO A 1 107 ? -3.769 16.914 -5.339 1.00 88.25 107 PRO A N 1
ATOM 805 C CA . PRO A 1 107 ? -4.641 17.980 -4.846 1.00 88.25 107 PRO A CA 1
ATOM 806 C C . PRO A 1 107 ? -5.781 18.341 -5.801 1.00 88.25 107 PRO A C 1
ATOM 808 O O . PRO A 1 107 ? -6.914 18.483 -5.340 1.00 88.25 107 PRO A O 1
ATOM 811 N N . ILE A 1 108 ? -5.518 18.422 -7.112 1.00 89.50 108 ILE A N 1
ATOM 812 C CA . ILE A 1 108 ? -6.553 18.658 -8.133 1.00 89.50 108 ILE A CA 1
ATOM 813 C C . ILE A 1 108 ? -7.621 17.563 -8.066 1.00 89.50 108 ILE A C 1
ATOM 815 O O . ILE A 1 108 ? -8.801 17.874 -7.909 1.00 89.50 108 ILE A O 1
ATOM 819 N N . PHE A 1 109 ? -7.219 16.288 -8.093 1.00 88.75 109 PHE A N 1
ATOM 820 C CA . PHE A 1 109 ? -8.161 15.172 -7.989 1.00 88.75 109 PHE A CA 1
ATOM 821 C C . PHE A 1 109 ? -8.945 15.197 -6.677 1.00 88.75 109 PHE A C 1
ATOM 823 O O . PHE A 1 109 ? -10.146 14.960 -6.700 1.00 88.75 109 PHE A O 1
ATOM 830 N N . LYS A 1 110 ? -8.324 15.540 -5.543 1.00 87.38 110 LYS A N 1
ATOM 831 C CA . LYS A 1 110 ? -9.032 15.680 -4.257 1.00 87.38 110 LYS A CA 1
ATOM 832 C C . LYS A 1 110 ? -10.052 16.817 -4.266 1.00 87.38 110 LYS A C 1
ATOM 834 O O . LYS A 1 110 ? -11.114 16.684 -3.661 1.00 87.38 110 LYS A O 1
ATOM 839 N N . ILE A 1 111 ? -9.742 17.937 -4.916 1.00 87.94 111 ILE A N 1
ATOM 840 C CA . ILE A 1 111 ? -10.670 19.066 -5.048 1.00 87.94 111 ILE A CA 1
ATOM 841 C C . ILE A 1 111 ? -11.836 18.675 -5.947 1.00 87.94 111 ILE A C 1
ATOM 843 O O . ILE A 1 111 ? -12.981 18.868 -5.550 1.00 87.94 111 ILE A O 1
ATOM 847 N N . TRP A 1 112 ? -11.563 18.077 -7.106 1.00 90.00 112 TRP A N 1
ATOM 848 C CA . TRP A 1 112 ? -12.599 17.581 -8.011 1.00 90.00 112 TRP A CA 1
ATOM 849 C C . TRP A 1 112 ? -13.454 16.495 -7.359 1.00 90.00 112 TRP A C 1
ATOM 851 O O . TRP A 1 112 ? -14.673 16.536 -7.478 1.00 90.00 112 TRP A O 1
ATOM 861 N N . GLY A 1 113 ? -12.832 15.587 -6.603 1.00 87.12 113 GLY A N 1
ATOM 862 C CA . GLY A 1 113 ? -13.491 14.553 -5.805 1.00 87.12 113 GLY A CA 1
ATOM 863 C C . GLY A 1 113 ? -14.530 15.130 -4.857 1.00 87.12 113 GLY A C 1
ATOM 864 O O . GLY A 1 113 ? -15.699 14.751 -4.903 1.00 87.12 113 GLY A O 1
ATOM 865 N N . LYS A 1 114 ? -14.127 16.121 -4.058 1.00 87.56 114 LYS A N 1
ATOM 866 C CA . LYS A 1 114 ? -15.028 16.820 -3.132 1.00 87.56 114 LYS A CA 1
ATOM 867 C C . LYS A 1 114 ? -16.060 17.695 -3.836 1.00 87.56 114 LYS A C 1
ATOM 869 O O . LYS A 1 114 ? -17.197 17.755 -3.387 1.00 87.56 114 LYS A O 1
ATOM 874 N N . ALA A 1 115 ? -15.687 18.368 -4.921 1.00 88.94 115 ALA A N 1
ATOM 875 C CA . ALA A 1 115 ? -16.600 19.217 -5.684 1.00 88.94 115 ALA A CA 1
ATOM 876 C C . ALA A 1 115 ? -17.698 18.400 -6.381 1.00 88.94 115 ALA A C 1
ATOM 878 O O . ALA A 1 115 ? -18.832 18.856 -6.473 1.00 88.94 115 ALA A O 1
ATOM 879 N N . ALA A 1 116 ? -17.380 17.183 -6.826 1.00 89.81 116 ALA A N 1
ATOM 880 C CA . ALA A 1 116 ? -18.336 16.263 -7.432 1.00 89.81 116 ALA A CA 1
ATOM 881 C C . ALA A 1 116 ? -19.185 15.502 -6.398 1.00 89.81 116 ALA A C 1
ATOM 883 O O . ALA A 1 116 ? -20.198 14.911 -6.767 1.00 89.81 116 ALA A O 1
ATOM 884 N N . GLN A 1 117 ? -18.814 15.525 -5.111 1.00 88.56 117 GLN A N 1
ATOM 885 C CA . GLN A 1 117 ? -19.496 14.774 -4.054 1.00 88.56 117 GLN A CA 1
ATOM 886 C C . GLN A 1 117 ? -21.007 15.064 -3.951 1.00 88.56 117 GLN A C 1
ATOM 888 O O . GLN A 1 117 ? -21.754 14.098 -3.805 1.00 88.56 117 GLN A O 1
ATOM 893 N N . PRO A 1 118 ? -21.506 16.314 -4.065 1.00 90.56 118 PRO A N 1
ATOM 894 C CA . PRO A 1 118 ? -22.948 16.576 -4.053 1.00 90.56 118 PRO A CA 1
ATOM 895 C C . PRO A 1 118 ? -23.700 15.942 -5.232 1.00 90.56 118 PRO A C 1
ATOM 897 O O . PRO A 1 118 ? -24.862 15.586 -5.083 1.00 90.56 118 PRO A O 1
ATOM 900 N N . ALA A 1 119 ? -23.044 15.787 -6.387 1.00 90.62 119 ALA A N 1
ATOM 901 C CA . ALA A 1 119 ? -23.646 15.207 -7.589 1.00 90.62 119 ALA A CA 1
ATOM 902 C C . ALA A 1 119 ? -23.539 13.673 -7.624 1.00 90.62 119 ALA A C 1
ATOM 904 O O . ALA A 1 119 ? -24.472 12.998 -8.044 1.00 90.62 119 ALA A O 1
ATOM 905 N N . LEU A 1 120 ? -22.405 13.117 -7.187 1.00 84.19 120 LEU A N 1
ATOM 906 C CA . LEU A 1 120 ? -22.131 11.675 -7.219 1.00 84.19 120 LEU A CA 1
ATOM 907 C C . LEU A 1 120 ? -22.566 10.946 -5.939 1.00 84.19 120 LEU A C 1
ATOM 909 O O . LEU A 1 120 ? -22.620 9.721 -5.920 1.00 84.19 120 LEU A O 1
ATOM 913 N N . GLY A 1 121 ? -22.826 11.675 -4.852 1.00 82.12 121 GLY A N 1
ATOM 914 C CA . GLY A 1 121 ? -23.095 11.114 -3.525 1.00 82.12 121 GLY A CA 1
ATOM 915 C C . GLY A 1 121 ? -21.846 10.619 -2.782 1.00 82.12 121 GLY A C 1
ATOM 916 O O . GLY A 1 121 ? -21.946 10.215 -1.625 1.00 82.12 121 GLY A O 1
ATOM 917 N N . PHE A 1 122 ? -20.660 10.661 -3.400 1.00 77.38 122 PHE A N 1
ATOM 918 C CA . PHE A 1 122 ? -19.394 10.226 -2.803 1.00 77.38 122 PHE A CA 1
ATOM 919 C C . PHE A 1 122 ? -18.177 10.980 -3.369 1.00 77.38 122 PHE A C 1
ATOM 921 O O . PHE A 1 122 ? -18.214 11.506 -4.478 1.00 77.38 122 PHE A O 1
ATOM 928 N N . ASP A 1 123 ? -17.072 11.007 -2.612 1.00 82.69 123 ASP A N 1
ATOM 929 C CA . ASP A 1 123 ? -15.777 11.539 -3.069 1.00 82.69 123 ASP A CA 1
ATOM 930 C C . ASP A 1 123 ? -15.046 10.480 -3.913 1.00 82.69 123 ASP A C 1
ATOM 932 O O . ASP A 1 123 ? -14.463 9.529 -3.379 1.00 82.69 123 ASP A O 1
ATOM 936 N N . PHE A 1 124 ? -15.078 10.633 -5.241 1.00 83.25 124 PHE A N 1
ATOM 937 C CA . PHE A 1 124 ? -14.483 9.652 -6.154 1.00 83.25 124 PHE A CA 1
ATOM 938 C C . PHE A 1 124 ? -12.957 9.540 -5.990 1.00 83.25 124 PHE A C 1
ATOM 940 O O . PHE A 1 124 ? -12.401 8.453 -6.144 1.00 83.25 124 PHE A O 1
ATOM 947 N N . ALA A 1 125 ? -12.260 10.628 -5.651 1.00 83.94 125 ALA A N 1
ATOM 948 C CA . ALA A 1 125 ? -10.805 10.609 -5.527 1.00 83.94 125 ALA A CA 1
ATOM 949 C C . ALA A 1 125 ? -10.368 9.808 -4.299 1.00 83.94 125 ALA A C 1
ATOM 951 O O . ALA A 1 125 ? -9.427 9.011 -4.377 1.00 83.94 125 ALA A O 1
ATOM 952 N N . ALA A 1 126 ? -11.093 9.959 -3.188 1.00 78.88 126 ALA A N 1
ATOM 953 C CA . ALA A 1 126 ? -10.918 9.114 -2.013 1.00 78.88 126 ALA A CA 1
ATOM 954 C C . ALA A 1 126 ? -11.291 7.649 -2.307 1.00 78.88 126 ALA A C 1
ATOM 956 O O . ALA A 1 126 ? -10.559 6.735 -1.930 1.00 78.88 126 ALA A O 1
ATOM 957 N N . MET A 1 127 ? -12.392 7.429 -3.028 1.00 73.75 127 MET A N 1
ATOM 958 C CA . MET A 1 127 ? -12.964 6.107 -3.297 1.00 73.75 127 MET A CA 1
ATOM 959 C C . MET A 1 127 ? -12.106 5.222 -4.211 1.00 73.75 127 MET A C 1
ATOM 961 O O . MET A 1 127 ? -11.873 4.048 -3.905 1.00 73.75 127 MET A O 1
ATOM 965 N N . PHE A 1 128 ? -11.609 5.781 -5.315 1.00 79.00 128 PHE A N 1
ATOM 966 C CA . PHE A 1 128 ? -10.685 5.093 -6.221 1.00 79.00 128 PHE A CA 1
ATOM 967 C C . PHE A 1 128 ? -9.243 5.086 -5.693 1.00 79.00 128 PHE A C 1
ATOM 969 O O . PHE A 1 128 ? -8.366 4.476 -6.302 1.00 79.00 128 PHE A O 1
ATOM 976 N N . GLY A 1 129 ? -8.979 5.747 -4.559 1.00 75.69 129 GLY A N 1
ATOM 977 C CA . GLY A 1 129 ? -7.646 5.833 -3.975 1.00 75.69 129 GLY A CA 1
ATOM 978 C C . GLY A 1 129 ? -6.654 6.560 -4.884 1.00 75.69 129 GLY A C 1
ATOM 979 O O . GLY A 1 129 ? -5.506 6.124 -4.982 1.00 75.69 129 GLY A O 1
ATOM 980 N N . LEU A 1 130 ? -7.086 7.649 -5.537 1.00 83.88 130 LEU A N 1
ATOM 981 C CA . LEU A 1 130 ? -6.294 8.477 -6.464 1.00 83.88 130 LEU A CA 1
ATOM 982 C C . LEU A 1 130 ? -5.230 9.309 -5.728 1.00 83.88 130 LEU A C 1
ATOM 984 O O . LEU A 1 130 ? -5.177 10.534 -5.817 1.00 83.88 130 LEU A O 1
ATOM 988 N N . ASN A 1 131 ? -4.383 8.634 -4.958 1.00 82.50 131 ASN A N 1
ATOM 989 C CA . ASN A 1 131 ? -3.200 9.220 -4.351 1.00 82.50 131 ASN A CA 1
ATOM 990 C C . ASN A 1 131 ? -2.075 9.339 -5.390 1.00 82.50 131 ASN A C 1
ATOM 992 O O . ASN A 1 131 ? -2.083 8.684 -6.435 1.00 82.50 131 ASN A O 1
ATOM 996 N N . TYR A 1 132 ? -1.066 10.149 -5.086 1.00 84.81 132 TYR A N 1
ATOM 997 C CA . TYR A 1 132 ? 0.064 10.375 -5.986 1.00 84.81 132 TYR A CA 1
ATOM 998 C C . TYR A 1 132 ? 0.877 9.123 -6.343 1.00 84.81 132 TYR A C 1
ATOM 1000 O O . TYR A 1 132 ? 1.557 9.117 -7.364 1.00 84.81 132 TYR A O 1
ATOM 1008 N N . ILE A 1 133 ? 0.809 8.061 -5.535 1.00 83.56 133 ILE A N 1
ATOM 1009 C CA . ILE A 1 133 ? 1.471 6.784 -5.821 1.00 83.56 133 ILE A CA 1
ATOM 1010 C C . ILE A 1 133 ? 0.767 6.102 -7.008 1.00 83.56 133 ILE A C 1
ATOM 1012 O O . ILE A 1 133 ? 1.415 5.746 -7.992 1.00 83.56 133 ILE A O 1
ATOM 1016 N N . LEU A 1 134 ? -0.566 5.987 -6.959 1.00 83.62 134 LEU A N 1
ATOM 1017 C CA . LEU A 1 134 ? -1.376 5.444 -8.054 1.00 83.62 134 LEU A CA 1
ATOM 1018 C C . LEU A 1 134 ? -1.353 6.357 -9.286 1.00 83.62 134 LEU A C 1
ATOM 1020 O O . LEU A 1 134 ? -1.183 5.890 -10.409 1.00 83.62 134 LEU A O 1
ATOM 1024 N N . LEU A 1 135 ? -1.478 7.668 -9.090 1.00 88.69 135 LEU A N 1
ATOM 1025 C CA . LEU A 1 135 ? -1.363 8.628 -10.189 1.00 88.69 135 LEU A CA 1
ATOM 1026 C C . LEU A 1 135 ? 0.029 8.570 -10.833 1.00 88.69 135 LEU A C 1
ATOM 1028 O O . LEU A 1 135 ? 0.148 8.746 -12.041 1.00 88.69 135 LEU A O 1
ATOM 1032 N N . GLY A 1 136 ? 1.062 8.223 -10.061 1.00 87.69 136 GLY A N 1
ATOM 1033 C CA . GLY A 1 136 ? 2.413 8.001 -10.556 1.00 87.69 136 GLY A CA 1
ATOM 1034 C C . GLY A 1 136 ? 2.491 6.939 -11.657 1.00 87.69 136 GLY A C 1
ATOM 1035 O O . GLY A 1 136 ? 3.036 7.212 -12.727 1.00 87.69 136 GLY A O 1
ATOM 1036 N N . ILE A 1 137 ? 1.906 5.748 -11.458 1.00 85.94 137 ILE A N 1
ATOM 1037 C CA . ILE A 1 137 ? 1.894 4.722 -12.520 1.00 85.94 137 ILE A CA 1
ATOM 1038 C C . ILE A 1 137 ? 1.110 5.192 -13.752 1.00 85.94 137 ILE A C 1
ATOM 1040 O O . ILE A 1 137 ? 1.558 4.958 -14.875 1.00 85.94 137 ILE A O 1
ATOM 1044 N N . VAL A 1 138 ? -0.002 5.912 -13.561 1.00 89.50 138 VAL A N 1
ATOM 1045 C CA . VAL A 1 138 ? -0.810 6.472 -14.659 1.00 89.50 138 VAL A CA 1
ATOM 1046 C C . VAL A 1 138 ? -0.007 7.489 -15.470 1.00 89.50 138 VAL A C 1
ATOM 1048 O O . VAL A 1 138 ? 0.011 7.409 -16.696 1.00 89.50 138 VAL A O 1
ATOM 1051 N N . ILE A 1 139 ? 0.719 8.397 -14.816 1.00 92.62 139 ILE A N 1
ATOM 1052 C CA . ILE A 1 139 ? 1.581 9.361 -15.511 1.00 92.62 139 ILE A CA 1
ATOM 1053 C C . ILE A 1 139 ? 2.717 8.662 -16.243 1.00 92.62 139 ILE A C 1
ATOM 1055 O O . ILE A 1 139 ? 3.020 9.039 -17.372 1.00 92.62 139 ILE A O 1
ATOM 1059 N N . GLY A 1 140 ? 3.317 7.628 -15.651 1.00 90.62 140 GLY A N 1
ATOM 1060 C CA . GLY A 1 140 ? 4.320 6.820 -16.340 1.00 90.62 140 GLY A CA 1
ATOM 1061 C C . GLY A 1 140 ? 3.775 6.200 -17.632 1.00 90.62 140 GLY A C 1
ATOM 1062 O O . GLY A 1 140 ? 4.435 6.284 -18.668 1.00 90.62 140 GLY A O 1
ATOM 1063 N N . ILE A 1 141 ? 2.557 5.640 -17.588 1.00 90.25 141 ILE A N 1
ATOM 1064 C CA . ILE A 1 141 ? 1.857 5.094 -18.764 1.00 90.25 141 ILE A CA 1
ATOM 1065 C C . ILE A 1 141 ? 1.627 6.197 -19.801 1.00 90.25 141 ILE A C 1
ATOM 1067 O O . ILE A 1 141 ? 1.970 6.025 -20.969 1.00 90.25 141 ILE A O 1
ATOM 1071 N N . ILE A 1 142 ? 1.067 7.339 -19.396 1.00 93.06 142 ILE A N 1
ATOM 1072 C CA . ILE A 1 142 ? 0.807 8.457 -20.312 1.00 93.06 142 ILE A CA 1
ATOM 1073 C C . ILE A 1 142 ? 2.114 8.912 -20.969 1.00 93.06 142 ILE A C 1
ATOM 1075 O O . ILE A 1 142 ? 2.153 9.071 -22.184 1.00 93.06 142 ILE A O 1
ATOM 1079 N N . TRP A 1 143 ? 3.194 9.047 -20.198 1.00 93.44 143 TRP A N 1
ATOM 1080 C CA . TRP A 1 143 ? 4.501 9.489 -20.679 1.00 93.44 143 TRP A CA 1
ATOM 1081 C C . TRP A 1 143 ? 5.056 8.603 -21.799 1.00 93.44 143 TRP A C 1
ATOM 1083 O O . TRP A 1 143 ? 5.387 9.092 -22.880 1.00 93.44 143 TRP A O 1
ATOM 1093 N N . VAL A 1 144 ? 5.148 7.287 -21.571 1.00 92.69 144 VAL A N 1
ATOM 1094 C CA . VAL A 1 144 ? 5.725 6.376 -22.576 1.00 92.69 144 VAL A CA 1
ATOM 1095 C C . VAL A 1 144 ? 4.864 6.288 -23.834 1.00 92.69 144 VAL A C 1
ATOM 1097 O O . VAL A 1 144 ? 5.396 6.079 -24.919 1.00 92.69 144 VAL A O 1
ATOM 1100 N N . ASN A 1 145 ? 3.550 6.482 -23.715 1.00 91.50 145 ASN A N 1
ATOM 1101 C CA . ASN A 1 145 ? 2.647 6.420 -24.861 1.00 91.50 145 ASN A CA 1
ATOM 1102 C C . ASN A 1 145 ? 2.531 7.738 -25.636 1.00 91.50 145 ASN A C 1
ATOM 1104 O O . ASN A 1 145 ? 1.999 7.722 -26.743 1.00 91.50 145 ASN A O 1
ATOM 1108 N N . THR A 1 146 ? 3.008 8.858 -25.089 1.00 92.50 146 THR A N 1
ATOM 1109 C CA . THR A 1 146 ? 3.013 10.159 -25.775 1.00 92.50 146 THR A CA 1
ATOM 1110 C C . THR A 1 146 ? 4.384 10.509 -26.344 1.00 92.50 146 THR A C 1
ATOM 1112 O O . THR A 1 146 ? 4.477 10.899 -27.503 1.00 92.50 146 THR A O 1
ATOM 1115 N N . ILE A 1 147 ? 5.448 10.354 -25.551 1.00 90.88 147 ILE A N 1
ATOM 1116 C CA . ILE A 1 147 ? 6.812 10.795 -25.900 1.00 90.88 147 ILE A CA 1
ATOM 1117 C C . ILE A 1 147 ? 7.758 9.597 -26.100 1.00 90.88 147 ILE A C 1
ATOM 1119 O O . ILE A 1 147 ? 8.802 9.713 -26.742 1.00 90.88 147 ILE A O 1
ATOM 1123 N N . GLY A 1 148 ? 7.411 8.426 -25.559 1.00 90.12 148 GLY A N 1
ATOM 1124 C CA . GLY A 1 148 ? 8.338 7.302 -25.429 1.00 90.12 148 GLY A CA 1
ATOM 1125 C C . GLY A 1 148 ? 9.312 7.488 -24.262 1.00 90.12 148 GLY A C 1
ATOM 1126 O O . GLY A 1 148 ? 9.269 8.480 -23.535 1.00 90.12 148 GLY A O 1
ATOM 1127 N N . VAL A 1 149 ? 10.201 6.510 -24.053 1.00 88.56 149 VAL A N 1
ATOM 1128 C CA . VAL A 1 149 ? 11.295 6.614 -23.069 1.00 88.56 149 VAL A CA 1
ATOM 1129 C C . VAL A 1 149 ? 12.592 6.956 -23.809 1.00 88.56 149 VAL A C 1
ATOM 1131 O O . VAL A 1 149 ? 13.177 6.069 -24.443 1.00 88.56 149 VAL A O 1
ATOM 1134 N N . PRO A 1 150 ? 13.073 8.214 -23.735 1.00 87.50 150 PRO A N 1
ATOM 1135 C CA . PRO A 1 150 ? 14.328 8.609 -24.363 1.00 87.50 150 PRO A CA 1
ATOM 1136 C C . PRO A 1 150 ? 15.510 7.789 -23.839 1.00 87.50 150 PRO A C 1
ATOM 1138 O O . PRO A 1 150 ? 15.509 7.360 -22.685 1.00 87.50 150 PRO A O 1
ATOM 1141 N N . ALA A 1 151 ? 16.559 7.625 -24.651 1.00 85.12 151 ALA A N 1
ATOM 1142 C CA . ALA A 1 151 ? 17.732 6.818 -24.294 1.00 85.12 151 ALA A CA 1
ATOM 1143 C C . ALA A 1 151 ? 18.346 7.207 -22.933 1.00 85.12 151 ALA A C 1
ATOM 1145 O O . ALA A 1 151 ? 18.592 6.331 -22.110 1.00 85.12 151 ALA A O 1
ATOM 1146 N N . TRP A 1 152 ? 18.473 8.512 -22.659 1.00 82.88 152 TRP A N 1
ATOM 1147 C CA . TRP A 1 152 ? 19.011 9.056 -21.401 1.00 82.88 152 TRP A CA 1
ATOM 1148 C C . TRP A 1 152 ? 18.162 8.731 -20.158 1.00 82.88 152 TRP A C 1
ATOM 1150 O O . TRP A 1 152 ? 18.621 8.881 -19.027 1.00 82.88 152 TRP A O 1
ATOM 1160 N N . MET A 1 153 ? 16.907 8.317 -20.348 1.00 87.56 153 MET A N 1
ATOM 1161 C CA . MET A 1 153 ? 15.969 8.014 -19.270 1.00 87.56 153 MET A CA 1
ATOM 1162 C C . MET A 1 153 ? 15.919 6.515 -18.948 1.00 87.56 153 MET A C 1
ATOM 1164 O O . MET A 1 153 ? 15.534 6.131 -17.843 1.00 87.56 153 MET A O 1
ATOM 1168 N N . GLN A 1 154 ? 16.336 5.652 -19.882 1.00 86.81 154 GLN A N 1
ATOM 1169 C CA . GLN A 1 154 ? 16.171 4.197 -19.775 1.00 86.81 154 GLN A CA 1
ATOM 1170 C C . GLN A 1 154 ? 16.886 3.600 -18.561 1.00 86.81 154 GLN A C 1
ATOM 1172 O O . GLN A 1 154 ? 16.343 2.714 -17.897 1.00 86.81 154 GLN A O 1
ATOM 1177 N N . ALA A 1 155 ? 18.098 4.072 -18.256 1.00 85.94 155 ALA A N 1
ATOM 1178 C CA . ALA A 1 155 ? 18.834 3.631 -17.076 1.00 85.94 155 ALA A CA 1
ATOM 1179 C C . ALA A 1 155 ? 18.099 4.019 -15.780 1.00 85.94 155 ALA A C 1
ATOM 1181 O O . ALA A 1 155 ? 17.981 3.195 -14.874 1.00 85.94 155 ALA A O 1
ATOM 1182 N N . GLY A 1 156 ? 17.521 5.226 -15.730 1.00 87.69 156 GLY A N 1
ATOM 1183 C CA . GLY A 1 156 ? 16.702 5.705 -14.612 1.00 87.69 156 GLY A CA 1
ATOM 1184 C C . GLY A 1 156 ? 15.445 4.868 -14.410 1.00 87.69 156 GLY A C 1
ATOM 1185 O O . GLY A 1 156 ? 15.210 4.367 -13.313 1.00 87.69 156 GLY A O 1
ATOM 1186 N N . VAL A 1 157 ? 14.702 4.597 -15.484 1.00 88.31 157 VAL A N 1
ATOM 1187 C CA . VAL A 1 157 ? 13.487 3.763 -15.461 1.00 88.31 157 VAL A CA 1
ATOM 1188 C C . VAL A 1 157 ? 13.751 2.370 -14.868 1.00 88.31 157 VAL A C 1
ATOM 1190 O O . VAL A 1 157 ? 12.920 1.835 -14.133 1.00 88.31 157 VAL A O 1
ATOM 1193 N N . LYS A 1 158 ? 14.937 1.790 -15.097 1.00 87.25 158 LYS A N 1
ATOM 1194 C CA . LYS A 1 158 ? 15.324 0.485 -14.524 1.00 87.25 158 LYS A CA 1
ATOM 1195 C C . LYS A 1 158 ? 15.498 0.513 -13.001 1.00 87.25 158 LYS A C 1
ATOM 1197 O O . LYS A 1 158 ? 15.293 -0.519 -12.357 1.00 87.25 158 LYS A O 1
ATOM 1202 N N . THR A 1 159 ? 15.813 1.667 -12.408 1.00 89.88 159 THR A N 1
ATOM 1203 C CA . THR A 1 159 ? 15.948 1.815 -10.942 1.00 89.88 159 THR A CA 1
ATOM 1204 C C . THR A 1 159 ? 14.617 1.720 -10.203 1.00 89.88 159 THR A C 1
ATOM 1206 O O . THR A 1 159 ? 14.607 1.506 -8.992 1.00 89.88 159 THR A O 1
ATOM 1209 N N . ALA A 1 160 ? 13.492 1.764 -10.923 1.00 85.88 160 ALA A N 1
ATOM 1210 C CA . ALA A 1 160 ? 12.159 1.606 -10.359 1.00 85.88 160 ALA A CA 1
ATOM 1211 C C . ALA A 1 160 ? 12.039 0.381 -9.439 1.00 85.88 160 ALA A C 1
ATOM 1213 O O . ALA A 1 160 ? 11.497 0.481 -8.343 1.00 85.88 160 ALA A O 1
ATOM 1214 N N . ARG A 1 161 ? 12.618 -0.767 -9.826 1.00 82.62 161 ARG A N 1
ATOM 1215 C CA . ARG A 1 161 ? 12.577 -1.989 -8.999 1.00 82.62 161 ARG A CA 1
ATOM 1216 C C . ARG A 1 161 ? 13.320 -1.834 -7.674 1.00 82.62 161 ARG A C 1
ATOM 1218 O O . ARG A 1 161 ? 12.895 -2.418 -6.682 1.00 82.62 161 ARG A O 1
ATOM 1225 N N . LEU A 1 162 ? 14.424 -1.086 -7.657 1.00 87.31 162 LEU A N 1
ATOM 1226 C CA . LEU A 1 162 ? 15.164 -0.807 -6.427 1.00 87.31 162 LEU A CA 1
ATOM 1227 C C . LEU A 1 162 ? 14.322 0.069 -5.500 1.00 87.31 162 LEU A C 1
ATOM 1229 O O . LEU A 1 162 ? 14.169 -0.271 -4.332 1.00 87.31 162 LEU A O 1
ATOM 1233 N N . ALA A 1 163 ? 13.715 1.130 -6.032 1.00 87.56 163 ALA A N 1
ATOM 1234 C CA . ALA A 1 163 ? 12.828 1.989 -5.256 1.00 87.56 163 ALA A CA 1
ATOM 1235 C C . ALA A 1 163 ? 11.645 1.205 -4.670 1.00 87.56 163 ALA A C 1
ATOM 1237 O O . ALA A 1 163 ? 11.354 1.350 -3.490 1.00 87.56 163 ALA A O 1
ATOM 1238 N N . MET A 1 164 ? 11.041 0.283 -5.429 1.00 82.88 164 MET A N 1
ATOM 1239 C CA . MET A 1 164 ? 9.987 -0.589 -4.894 1.00 82.88 164 MET A CA 1
ATOM 1240 C C . MET A 1 164 ? 10.469 -1.429 -3.708 1.00 82.88 164 MET A C 1
ATOM 1242 O O . MET A 1 164 ? 9.779 -1.496 -2.696 1.00 82.88 164 MET A O 1
ATOM 1246 N N . LYS A 1 165 ? 11.674 -2.013 -3.786 1.00 87.00 165 LYS A N 1
ATOM 1247 C CA . LYS A 1 165 ? 12.272 -2.751 -2.660 1.00 87.00 165 LYS A CA 1
ATOM 1248 C C . LYS A 1 165 ? 12.484 -1.848 -1.441 1.00 87.00 165 LYS A C 1
ATOM 1250 O O . LYS A 1 165 ? 12.149 -2.259 -0.336 1.00 87.00 165 LYS A O 1
ATOM 1255 N N . MET A 1 166 ? 12.983 -0.625 -1.638 1.00 90.00 166 MET A N 1
ATOM 1256 C CA . MET A 1 166 ? 13.170 0.343 -0.549 1.00 90.00 166 MET A CA 1
ATOM 1257 C C . MET A 1 166 ? 11.840 0.753 0.088 1.00 90.00 166 MET A C 1
ATOM 1259 O O . MET A 1 166 ? 11.735 0.761 1.310 1.00 90.00 166 MET A O 1
ATOM 1263 N N . GLY A 1 167 ? 10.805 0.992 -0.721 1.00 85.88 167 GLY A N 1
ATOM 1264 C CA . GLY A 1 167 ? 9.455 1.273 -0.235 1.00 85.88 167 GLY A CA 1
ATOM 1265 C C . GLY A 1 167 ? 8.910 0.141 0.634 1.00 85.88 167 GLY A C 1
ATOM 1266 O O . GLY A 1 167 ? 8.374 0.403 1.707 1.00 85.88 167 GLY A O 1
ATOM 1267 N N . VAL A 1 168 ? 9.115 -1.122 0.238 1.00 81.38 168 VAL A N 1
ATOM 1268 C CA . VAL A 1 168 ? 8.723 -2.280 1.061 1.00 81.38 168 VAL A CA 1
ATOM 1269 C C . VAL A 1 168 ? 9.522 -2.344 2.361 1.00 81.38 168 VAL A C 1
ATOM 1271 O O . VAL A 1 168 ? 8.930 -2.562 3.408 1.00 81.38 168 VAL A O 1
ATOM 1274 N N . ILE A 1 169 ? 10.837 -2.115 2.346 1.00 89.88 169 ILE A N 1
ATOM 1275 C CA . ILE A 1 169 ? 11.636 -2.096 3.586 1.00 89.88 169 ILE A CA 1
ATOM 1276 C C . ILE A 1 169 ? 11.076 -1.052 4.558 1.00 89.88 169 ILE A C 1
ATOM 1278 O O . ILE A 1 169 ? 10.804 -1.362 5.717 1.00 89.88 169 ILE A O 1
ATOM 1282 N N . THR A 1 170 ? 10.842 0.172 4.080 1.00 88.06 170 THR A N 1
ATOM 1283 C CA . THR A 1 170 ? 10.317 1.262 4.911 1.00 88.06 170 THR A CA 1
ATOM 1284 C C . THR A 1 170 ? 8.870 1.022 5.355 1.00 88.06 170 THR A C 1
ATOM 1286 O O . THR A 1 170 ? 8.492 1.467 6.437 1.00 88.06 170 THR A O 1
ATOM 1289 N N . LEU A 1 171 ? 8.074 0.268 4.587 1.00 82.75 171 LEU A N 1
ATOM 1290 C CA . LEU A 1 171 ? 6.722 -0.151 4.973 1.00 82.75 171 LEU A CA 1
ATOM 1291 C C . LEU A 1 171 ? 6.719 -0.970 6.272 1.00 82.75 171 LEU A C 1
ATOM 1293 O O . LEU A 1 171 ? 5.790 -0.827 7.061 1.00 82.75 171 LEU A O 1
ATOM 1297 N N . GLY A 1 172 ? 7.766 -1.758 6.546 1.00 83.81 172 GLY A N 1
ATOM 1298 C CA . GLY A 1 172 ? 7.898 -2.493 7.811 1.00 83.81 172 GLY A CA 1
ATOM 1299 C C . GLY A 1 172 ? 7.904 -1.577 9.040 1.00 83.81 172 GLY A C 1
ATOM 1300 O O . GLY A 1 172 ? 7.360 -1.934 10.077 1.00 83.81 172 GLY A O 1
ATOM 1301 N N . ALA A 1 173 ? 8.416 -0.350 8.902 1.00 85.38 173 ALA A N 1
ATOM 1302 C CA . ALA A 1 173 ? 8.450 0.644 9.977 1.00 85.38 173 ALA A CA 1
ATOM 1303 C C . ALA A 1 173 ? 7.067 1.213 10.335 1.00 85.38 173 ALA A C 1
ATOM 1305 O O . ALA A 1 173 ? 6.942 1.938 11.318 1.00 85.38 173 ALA A O 1
ATOM 1306 N N . MET A 1 174 ? 6.048 0.968 9.503 1.00 78.81 174 MET A N 1
ATOM 1307 C CA . MET A 1 174 ? 4.702 1.517 9.691 1.00 78.81 174 MET A CA 1
ATOM 1308 C C . MET A 1 174 ? 3.828 0.674 10.618 1.00 78.81 174 MET A C 1
ATOM 1310 O O . MET A 1 174 ? 2.759 1.152 10.988 1.00 78.81 174 MET A O 1
ATOM 1314 N N . TYR A 1 175 ? 4.262 -0.540 10.960 1.00 77.81 175 TYR A N 1
ATOM 1315 C CA . TYR A 1 175 ? 3.488 -1.500 11.745 1.00 77.81 175 TYR A CA 1
ATOM 1316 C C . TYR A 1 175 ? 4.289 -1.986 12.945 1.00 77.81 175 TYR A C 1
ATOM 1318 O O . TYR A 1 175 ? 5.519 -1.891 12.954 1.00 77.81 175 TYR A O 1
ATOM 1326 N N . SER A 1 176 ? 3.609 -2.513 13.956 1.00 77.25 176 SER A N 1
ATOM 1327 C CA . SER A 1 176 ? 4.259 -3.018 15.171 1.00 77.25 176 SER A CA 1
ATOM 1328 C C . SER A 1 176 ? 3.503 -4.192 15.788 1.00 77.25 176 SER A C 1
ATOM 1330 O O . SER A 1 176 ? 2.307 -4.368 15.572 1.00 77.25 176 SER A O 1
ATOM 1332 N N . ILE A 1 177 ? 4.187 -5.001 16.599 1.00 74.69 177 ILE A N 1
ATOM 1333 C CA . ILE A 1 177 ? 3.555 -6.131 17.295 1.00 74.69 177 ILE A CA 1
ATOM 1334 C C . ILE A 1 177 ? 2.556 -5.685 18.373 1.00 74.69 177 ILE A C 1
ATOM 1336 O O . ILE A 1 177 ? 1.692 -6.464 18.766 1.00 74.69 177 ILE A O 1
ATOM 1340 N N . THR A 1 178 ? 2.639 -4.443 18.857 1.00 67.19 178 THR A N 1
ATOM 1341 C CA . THR A 1 178 ? 1.663 -3.899 19.813 1.00 67.19 178 THR A CA 1
ATOM 1342 C C . THR A 1 178 ? 0.288 -3.723 19.172 1.00 67.19 178 THR A C 1
ATOM 1344 O O . THR A 1 178 ? -0.708 -3.926 19.859 1.00 67.19 178 THR A O 1
ATOM 1347 N N . GLU A 1 179 ? 0.213 -3.463 17.860 1.00 63.25 179 GLU A N 1
ATOM 1348 C CA . GLU A 1 179 ? -1.048 -3.476 17.096 1.00 63.25 179 GLU A CA 1
ATOM 1349 C C . GLU A 1 179 ? -1.713 -4.860 17.116 1.00 63.25 179 GLU A C 1
ATOM 1351 O O . GLU A 1 179 ? -2.938 -4.957 17.110 1.00 63.25 179 GLU A O 1
ATOM 1356 N N . LEU A 1 180 ? -0.914 -5.930 17.203 1.00 65.31 180 LEU A N 1
ATOM 1357 C CA . LEU A 1 180 ? -1.405 -7.305 17.264 1.00 65.31 180 LEU A CA 1
ATOM 1358 C C . LEU A 1 180 ? -1.872 -7.738 18.659 1.00 65.31 180 LEU A C 1
ATOM 1360 O O . LEU A 1 180 ? -2.557 -8.749 18.767 1.00 65.31 180 LEU A O 1
ATOM 1364 N N . ARG A 1 181 ? -1.544 -7.008 19.734 1.00 64.19 181 ARG A N 1
ATOM 1365 C CA . ARG A 1 181 ? -1.960 -7.390 21.102 1.00 64.19 181 ARG A CA 1
ATOM 1366 C C . ARG A 1 181 ? -3.476 -7.346 21.301 1.00 64.19 181 ARG A C 1
ATOM 1368 O O . ARG A 1 181 ? -3.988 -8.036 22.172 1.00 64.19 181 ARG A O 1
ATOM 1375 N N . TYR A 1 182 ? -4.172 -6.575 20.469 1.00 56.66 182 TYR A N 1
ATOM 1376 C CA . TYR A 1 182 ? -5.632 -6.474 20.451 1.00 56.66 182 TYR A CA 1
ATOM 1377 C C . TYR A 1 182 ? -6.294 -7.543 19.572 1.00 56.66 182 TYR A C 1
ATOM 1379 O O . TYR A 1 182 ? -7.519 -7.570 19.466 1.00 56.66 182 TYR A O 1
ATOM 1387 N N . LEU A 1 183 ? -5.519 -8.432 18.934 1.00 62.00 183 LEU A N 1
ATOM 1388 C CA . LEU A 1 183 ? -6.098 -9.574 18.234 1.00 62.00 183 LEU A CA 1
ATOM 1389 C C . LEU A 1 183 ? -6.517 -10.653 19.224 1.00 62.00 183 LEU A C 1
ATOM 1391 O O . LEU A 1 183 ? -5.687 -11.232 19.922 1.00 62.00 183 LEU A O 1
ATOM 1395 N N . GLY A 1 184 ? -7.791 -11.036 19.163 1.00 67.50 184 GLY A N 1
ATOM 1396 C CA . GLY A 1 184 ? -8.188 -12.365 19.608 1.00 67.50 184 GLY A CA 1
ATOM 1397 C C . GLY A 1 184 ? -7.490 -13.433 18.756 1.00 67.50 184 GLY A C 1
ATOM 1398 O O . GLY A 1 184 ? -7.311 -13.253 17.549 1.00 67.50 184 GLY A O 1
ATOM 1399 N N . GLY A 1 185 ? -7.120 -14.573 19.352 1.00 74.12 185 GLY A N 1
ATOM 1400 C CA . GLY A 1 185 ? -6.484 -15.685 18.622 1.00 74.12 185 GLY A CA 1
ATOM 1401 C C . GLY A 1 185 ? -7.296 -16.158 17.405 1.00 74.12 185 GLY A C 1
ATOM 1402 O O . GLY A 1 185 ? -6.727 -16.545 16.384 1.00 74.12 185 GLY A O 1
ATOM 1403 N N . ILE A 1 186 ? -8.625 -16.014 17.468 1.00 75.44 186 ILE A N 1
ATOM 1404 C CA . ILE A 1 186 ? -9.558 -16.276 16.361 1.00 75.44 186 ILE A CA 1
ATOM 1405 C C . ILE A 1 186 ? -9.241 -15.400 15.137 1.00 75.44 186 ILE A C 1
ATOM 1407 O O . ILE A 1 186 ? -9.243 -15.896 14.011 1.00 75.44 186 ILE A O 1
ATOM 1411 N N . SER A 1 187 ? -8.898 -14.124 15.334 1.00 76.56 187 SER A N 1
ATOM 1412 C CA . SER A 1 187 ? -8.577 -13.189 14.250 1.00 76.56 187 SER A CA 1
ATOM 1413 C C . SER A 1 187 ? -7.322 -13.612 13.483 1.00 76.56 187 SER A C 1
ATOM 1415 O O . SER A 1 187 ? -7.301 -13.535 12.254 1.00 76.56 187 SER A O 1
ATOM 1417 N N . VAL A 1 188 ? -6.298 -14.121 14.183 1.00 82.94 188 VAL A N 1
ATOM 1418 C CA . VAL A 1 188 ? -5.063 -14.624 13.553 1.00 82.94 188 VAL A CA 1
ATOM 1419 C C . VAL A 1 188 ? -5.366 -15.853 12.706 1.00 82.94 188 VAL A C 1
ATOM 1421 O O . VAL A 1 188 ? -4.967 -15.904 11.542 1.00 82.94 188 VAL A O 1
ATOM 1424 N N . VAL A 1 189 ? -6.095 -16.828 13.256 1.00 87.56 189 VAL A N 1
ATOM 1425 C CA . VAL A 1 189 ? -6.452 -18.065 12.541 1.00 87.56 189 VAL A CA 1
ATOM 1426 C C . VAL A 1 189 ? -7.295 -17.749 11.306 1.00 87.56 189 VAL A C 1
ATOM 1428 O O . VAL A 1 189 ? -7.006 -18.251 10.216 1.00 87.56 189 VAL A O 1
ATOM 1431 N N . MET A 1 190 ? -8.288 -16.867 11.445 1.00 89.19 190 MET A N 1
ATOM 1432 C CA . MET A 1 190 ? -9.152 -16.467 10.338 1.00 89.19 190 MET A CA 1
ATOM 1433 C C . MET A 1 190 ? -8.351 -15.772 9.232 1.00 89.19 190 MET A C 1
ATOM 1435 O O . MET A 1 190 ? -8.402 -16.202 8.078 1.00 89.19 190 MET A O 1
ATOM 1439 N N . ILE A 1 191 ? -7.551 -14.753 9.567 1.00 91.19 191 ILE A N 1
ATOM 1440 C CA . ILE A 1 191 ? -6.723 -14.050 8.578 1.00 91.19 191 ILE A CA 1
ATOM 1441 C C . ILE A 1 191 ? -5.720 -14.998 7.923 1.00 91.19 191 ILE A C 1
ATOM 1443 O O . ILE A 1 191 ? -5.602 -14.973 6.701 1.00 91.19 191 ILE A O 1
ATOM 1447 N N . THR A 1 192 ? -5.049 -15.866 8.686 1.00 92.56 192 THR A N 1
ATOM 1448 C CA . THR A 1 192 ? -4.111 -16.858 8.130 1.00 92.56 192 THR A CA 1
ATOM 1449 C C . THR A 1 192 ? -4.806 -17.731 7.092 1.00 92.56 192 THR A C 1
ATOM 1451 O O . THR A 1 192 ? -4.310 -17.884 5.976 1.00 92.56 192 THR A O 1
ATOM 1454 N N . THR A 1 193 ? -5.988 -18.249 7.434 1.00 94.38 193 THR A N 1
ATOM 1455 C CA . THR A 1 193 ? -6.782 -19.120 6.559 1.00 94.38 193 THR A CA 1
ATOM 1456 C C . THR A 1 193 ? -7.170 -18.400 5.272 1.00 94.38 193 THR A C 1
ATOM 1458 O O . THR A 1 193 ? -6.946 -18.926 4.182 1.00 94.38 193 THR A O 1
ATOM 1461 N N . PHE A 1 194 ? -7.686 -17.172 5.367 1.00 95.50 194 PHE A N 1
ATOM 1462 C CA . PHE A 1 194 ? -8.087 -16.413 4.183 1.00 95.50 194 PHE A CA 1
ATOM 1463 C C . PHE A 1 194 ? -6.903 -15.948 3.346 1.00 95.50 194 PHE A C 1
ATOM 1465 O O . PHE A 1 194 ? -6.978 -16.026 2.124 1.00 95.50 194 PHE A O 1
ATOM 1472 N N . VAL A 1 195 ? -5.812 -15.489 3.957 1.00 95.75 195 VAL A N 1
ATOM 1473 C CA . VAL A 1 195 ? -4.610 -15.059 3.233 1.00 95.75 195 VAL A CA 1
ATOM 1474 C C . VAL A 1 195 ? -4.000 -16.240 2.483 1.00 95.75 195 VAL A C 1
ATOM 1476 O O . VAL A 1 195 ? -3.822 -16.160 1.268 1.00 95.75 195 VAL A O 1
ATOM 1479 N N . MET A 1 196 ? -3.747 -17.355 3.170 1.00 96.12 196 MET A N 1
ATOM 1480 C CA . MET A 1 196 ? -3.140 -18.539 2.560 1.00 96.12 196 MET A CA 1
ATOM 1481 C C . MET A 1 196 ? -4.077 -19.190 1.543 1.00 96.12 196 MET A C 1
ATOM 1483 O O . MET A 1 196 ? -3.665 -19.445 0.413 1.00 96.12 196 MET A O 1
ATOM 1487 N N . GLY A 1 197 ? -5.347 -19.394 1.901 1.00 96.62 197 GLY A N 1
ATOM 1488 C CA . GLY A 1 197 ? -6.346 -19.995 1.017 1.00 96.62 197 GLY A CA 1
ATOM 1489 C C . GLY A 1 197 ? -6.567 -19.176 -0.253 1.00 96.62 197 GLY A C 1
ATOM 1490 O O . GLY A 1 197 ? -6.575 -19.730 -1.349 1.00 96.62 197 GLY A O 1
ATOM 1491 N N . THR A 1 198 ? -6.646 -17.848 -0.132 1.00 96.69 198 THR A N 1
ATOM 1492 C CA . THR A 1 198 ? -6.755 -16.952 -1.292 1.00 96.69 198 THR A CA 1
ATOM 1493 C C . THR A 1 198 ? -5.500 -17.003 -2.152 1.00 96.69 198 THR A C 1
ATOM 1495 O O . THR A 1 198 ? -5.608 -17.111 -3.372 1.00 96.69 198 THR A O 1
ATOM 1498 N N . ALA A 1 199 ? -4.310 -16.946 -1.542 1.00 97.06 199 ALA A N 1
ATOM 1499 C CA . ALA A 1 199 ? -3.060 -17.001 -2.290 1.00 97.06 199 ALA A CA 1
ATOM 1500 C C . ALA A 1 199 ? -2.983 -18.291 -3.116 1.00 97.06 199 ALA A C 1
ATOM 1502 O O . ALA A 1 199 ? -2.777 -18.223 -4.329 1.00 97.06 199 ALA A O 1
ATOM 1503 N N . ILE A 1 200 ? -3.242 -19.438 -2.478 1.00 96.81 200 ILE A N 1
ATOM 1504 C CA . ILE A 1 200 ? -3.272 -20.763 -3.109 1.00 96.81 200 ILE A CA 1
ATOM 1505 C C . ILE A 1 200 ? -4.322 -20.817 -4.222 1.00 96.81 200 ILE A C 1
ATOM 1507 O O . ILE A 1 200 ? -3.999 -21.256 -5.324 1.00 96.81 200 ILE A O 1
ATOM 1511 N N . ALA A 1 201 ? -5.541 -20.327 -3.981 1.00 97.00 201 ALA A N 1
ATOM 1512 C CA . ALA A 1 201 ? -6.610 -20.330 -4.978 1.00 97.00 201 ALA A CA 1
ATOM 1513 C C . ALA A 1 201 ? -6.224 -19.551 -6.245 1.00 97.00 201 ALA A C 1
ATOM 1515 O O . ALA A 1 201 ? -6.431 -20.043 -7.353 1.00 97.00 201 ALA A O 1
ATOM 1516 N N . VAL A 1 202 ? -5.613 -18.368 -6.106 1.00 96.62 202 VAL A N 1
ATOM 1517 C CA . VAL A 1 202 ? -5.147 -17.592 -7.269 1.00 96.62 202 VAL A CA 1
ATOM 1518 C C . VAL A 1 202 ? -4.013 -18.306 -7.997 1.00 96.62 202 VAL A C 1
ATOM 1520 O O . VAL A 1 202 ? -4.024 -18.338 -9.225 1.00 96.62 202 VAL A O 1
ATOM 1523 N N . LEU A 1 203 ? -3.042 -18.881 -7.276 1.00 96.19 203 LEU A N 1
ATOM 1524 C CA . LEU A 1 203 ? -1.933 -19.613 -7.899 1.00 96.19 203 LEU A CA 1
ATOM 1525 C C . LEU A 1 203 ? -2.441 -20.831 -8.681 1.00 96.19 203 LEU A C 1
ATOM 1527 O O . LEU A 1 203 ? -2.049 -21.031 -9.831 1.00 96.19 203 LEU A O 1
ATOM 1531 N N . TRP A 1 204 ? -3.357 -21.594 -8.082 1.00 96.00 204 TRP A N 1
ATOM 1532 C CA . TRP A 1 204 ? -3.975 -22.769 -8.689 1.00 96.00 204 TRP A CA 1
ATOM 1533 C C . TRP A 1 204 ? -4.806 -22.406 -9.926 1.00 96.00 204 TRP A C 1
ATOM 1535 O O . TRP A 1 204 ? -4.587 -22.962 -11.004 1.00 96.00 204 TRP A O 1
ATOM 1545 N N . LEU A 1 205 ? -5.698 -21.415 -9.819 1.00 95.56 205 LEU A N 1
ATOM 1546 C CA . LEU A 1 205 ? -6.488 -20.951 -10.962 1.00 95.56 205 LEU A CA 1
ATOM 1547 C C . LEU A 1 205 ? -5.601 -20.327 -12.044 1.00 95.56 205 LEU A C 1
ATOM 1549 O O . LEU A 1 205 ? -5.847 -20.526 -13.230 1.00 95.56 205 LEU A O 1
ATOM 1553 N N . GLY A 1 206 ? -4.556 -19.588 -11.670 1.00 93.44 206 GLY A N 1
ATOM 1554 C CA . GLY A 1 206 ? -3.628 -18.989 -12.625 1.00 93.44 206 GLY A CA 1
ATOM 1555 C C . GLY A 1 206 ? -2.910 -20.044 -13.464 1.00 93.44 206 GLY A C 1
ATOM 1556 O O . GLY A 1 206 ? -2.789 -19.874 -14.679 1.00 93.44 206 GLY A O 1
ATOM 1557 N N . GLN A 1 207 ? -2.513 -21.159 -12.845 1.00 90.88 207 GLN A N 1
ATOM 1558 C CA . GLN A 1 207 ? -1.972 -22.321 -13.551 1.00 90.88 207 GLN A CA 1
ATOM 1559 C C . GLN A 1 207 ? -3.031 -22.980 -14.449 1.00 90.88 207 GLN A C 1
ATOM 1561 O O . GLN A 1 207 ? -2.758 -23.229 -15.624 1.00 90.88 207 GLN A O 1
ATOM 1566 N N . LEU A 1 208 ? -4.252 -23.185 -13.943 1.00 93.12 208 LEU A N 1
ATOM 1567 C CA . LEU A 1 208 ? -5.356 -23.801 -14.689 1.00 93.12 208 LEU A CA 1
ATOM 1568 C C . LEU A 1 208 ? -5.734 -23.005 -15.951 1.00 93.12 208 LEU A C 1
ATOM 1570 O O . LEU A 1 208 ? -5.884 -23.566 -17.035 1.00 93.12 208 LEU A O 1
ATOM 1574 N N . PHE A 1 209 ? -5.837 -21.681 -15.834 1.00 91.19 209 PHE A N 1
ATOM 1575 C CA . PHE A 1 209 ? -6.187 -20.783 -16.939 1.00 91.19 209 PHE A CA 1
ATOM 1576 C C . PHE A 1 209 ? -4.988 -20.366 -17.805 1.00 91.19 209 PHE A C 1
ATOM 1578 O O . PHE A 1 209 ? -5.175 -19.612 -18.771 1.00 91.19 209 PHE A O 1
ATOM 1585 N N . LYS A 1 210 ? -3.786 -20.876 -17.493 1.00 90.06 210 LYS A N 1
ATOM 1586 C CA . LYS A 1 210 ? -2.518 -20.610 -18.193 1.00 90.06 210 LYS A CA 1
ATOM 1587 C C . LYS A 1 210 ? -2.179 -19.118 -18.261 1.00 90.06 210 LYS A C 1
ATOM 1589 O O . LYS A 1 210 ? -1.816 -18.589 -19.311 1.00 90.06 210 LYS A O 1
ATOM 1594 N N . ILE A 1 211 ? -2.342 -18.423 -17.140 1.00 90.94 211 ILE A N 1
ATOM 1595 C CA . ILE A 1 211 ? -1.958 -17.015 -17.000 1.00 90.94 211 ILE A CA 1
ATOM 1596 C C . ILE A 1 211 ? -0.448 -16.931 -16.741 1.00 90.94 211 ILE A C 1
ATOM 1598 O O . ILE A 1 211 ? 0.073 -17.758 -15.988 1.00 90.94 211 ILE A O 1
ATOM 1602 N N . PRO A 1 212 ? 0.273 -15.943 -17.314 1.00 91.44 212 PRO A N 1
ATOM 1603 C CA . PRO A 1 212 ? 1.702 -15.776 -17.067 1.00 91.44 212 PRO A CA 1
ATOM 1604 C C . PRO A 1 212 ? 2.040 -15.769 -15.572 1.00 91.44 212 PRO A C 1
ATOM 1606 O O . PRO A 1 212 ? 1.448 -15.007 -14.803 1.00 91.44 212 PRO A O 1
ATOM 1609 N N . ARG A 1 213 ? 3.031 -16.572 -15.162 1.00 92.56 213 ARG A N 1
ATOM 1610 C CA . ARG A 1 213 ? 3.432 -16.723 -13.749 1.00 92.56 213 ARG A CA 1
ATOM 1611 C C . ARG A 1 213 ? 3.715 -15.389 -13.037 1.00 92.56 213 ARG A C 1
ATOM 1613 O O . ARG A 1 213 ? 3.265 -15.253 -11.899 1.00 92.56 213 ARG A O 1
ATOM 1620 N N . PRO A 1 214 ? 4.369 -14.384 -13.666 1.00 92.81 214 PRO A N 1
ATOM 1621 C CA . PRO A 1 214 ? 4.572 -13.083 -13.031 1.00 92.81 214 PRO A CA 1
ATOM 1622 C C . PRO A 1 214 ? 3.260 -12.381 -12.664 1.00 92.81 214 PRO A C 1
ATOM 1624 O O . PRO A 1 214 ? 3.128 -11.886 -11.547 1.00 92.81 214 PRO A O 1
ATOM 1627 N N . LEU A 1 215 ? 2.275 -12.392 -13.574 1.00 93.38 215 LEU A N 1
ATOM 1628 C CA . LEU A 1 215 ? 0.941 -11.826 -13.354 1.00 93.38 215 LEU A CA 1
ATOM 1629 C C . LEU A 1 215 ? 0.189 -12.596 -12.266 1.00 93.38 215 LEU A C 1
ATOM 1631 O O . LEU A 1 215 ? -0.313 -11.989 -11.327 1.00 93.38 215 LEU A O 1
ATOM 1635 N N . THR A 1 216 ? 0.182 -13.927 -12.339 1.00 95.38 216 THR A N 1
ATOM 1636 C CA . THR A 1 216 ? -0.432 -14.795 -11.324 1.00 95.38 216 THR A CA 1
ATOM 1637 C C . THR A 1 216 ? 0.135 -14.531 -9.927 1.00 95.38 216 THR A C 1
ATOM 1639 O O . THR A 1 216 ? -0.621 -14.441 -8.961 1.00 95.38 216 THR A O 1
ATOM 1642 N N . GLY A 1 217 ? 1.451 -14.331 -9.816 1.00 95.31 217 GLY A N 1
ATOM 1643 C CA . GLY A 1 217 ? 2.120 -14.043 -8.550 1.00 95.31 217 GLY A CA 1
ATOM 1644 C C . GLY A 1 217 ? 1.730 -12.693 -7.940 1.00 95.31 217 GLY A C 1
ATOM 1645 O O . GLY A 1 217 ? 1.370 -12.639 -6.762 1.00 95.31 217 GLY A O 1
ATOM 1646 N N . VAL A 1 218 ? 1.746 -11.602 -8.720 1.00 94.25 218 VAL A N 1
ATOM 1647 C CA . VAL A 1 218 ? 1.323 -10.283 -8.200 1.00 94.25 218 VAL A CA 1
ATOM 1648 C C . VAL A 1 218 ? -0.170 -10.235 -7.886 1.00 94.25 218 VAL A C 1
ATOM 1650 O O . VAL A 1 218 ? -0.562 -9.617 -6.895 1.00 94.25 218 VAL A O 1
ATOM 1653 N N . LEU A 1 219 ? -0.990 -10.926 -8.681 1.00 94.94 219 LEU A N 1
ATOM 1654 C CA . LEU A 1 219 ? -2.426 -11.053 -8.457 1.00 94.94 219 LEU A CA 1
ATOM 1655 C C . LEU A 1 219 ? -2.708 -11.821 -7.160 1.00 94.94 219 LEU A C 1
ATOM 1657 O O . LEU A 1 219 ? -3.521 -11.382 -6.350 1.00 94.94 219 LEU A O 1
ATOM 1661 N N . SER A 1 220 ? -1.990 -12.926 -6.937 1.00 96.31 220 SER A N 1
ATOM 1662 C CA . SER A 1 220 ? -2.093 -13.754 -5.732 1.00 96.31 220 SER A CA 1
ATOM 1663 C C . SER A 1 220 ? -1.774 -12.949 -4.474 1.00 96.31 220 SER A C 1
ATOM 1665 O O . SER A 1 220 ? -2.614 -12.868 -3.577 1.00 96.31 220 SER A O 1
ATOM 1667 N N . ALA A 1 221 ? -0.626 -12.261 -4.440 1.00 95.56 221 ALA A N 1
ATOM 1668 C CA . ALA A 1 221 ? -0.268 -11.388 -3.321 1.00 95.56 221 ALA A CA 1
ATOM 1669 C C . ALA A 1 221 ? -1.308 -10.284 -3.090 1.00 95.56 221 ALA A C 1
ATOM 1671 O O . ALA A 1 221 ? -1.706 -10.032 -1.950 1.00 95.56 221 ALA A O 1
ATOM 1672 N N . GLY A 1 222 ? -1.755 -9.639 -4.171 1.00 93.94 222 GLY A N 1
ATOM 1673 C CA . GLY A 1 222 ? -2.717 -8.547 -4.115 1.00 93.94 222 GLY A CA 1
ATOM 1674 C C . GLY A 1 222 ? -4.055 -8.954 -3.503 1.00 93.94 222 GLY A C 1
ATOM 1675 O O . GLY A 1 222 ? -4.520 -8.300 -2.572 1.00 93.94 222 GLY A O 1
ATOM 1676 N N . ILE A 1 223 ? -4.666 -10.042 -3.980 1.00 94.81 223 ILE A N 1
ATOM 1677 C CA . ILE A 1 223 ? -5.989 -10.475 -3.498 1.00 94.81 223 ILE A CA 1
ATOM 1678 C C . ILE A 1 223 ? -5.880 -11.081 -2.094 1.00 94.81 223 ILE A C 1
ATOM 1680 O O . ILE A 1 223 ? -6.757 -10.863 -1.256 1.00 94.81 223 ILE A O 1
ATOM 1684 N N . ALA A 1 224 ? -4.806 -11.821 -1.806 1.00 94.75 224 ALA A N 1
ATOM 1685 C CA . ALA A 1 224 ? -4.612 -12.472 -0.513 1.00 94.75 224 ALA A CA 1
ATOM 1686 C C . ALA A 1 224 ? -4.436 -11.466 0.628 1.00 94.75 224 ALA A C 1
ATOM 1688 O O . ALA A 1 224 ? -5.108 -11.585 1.654 1.00 94.75 224 ALA A O 1
ATOM 1689 N N . VAL A 1 225 ? -3.580 -10.463 0.428 1.00 91.12 225 VAL A N 1
ATOM 1690 C CA . VAL A 1 225 ? -3.153 -9.522 1.466 1.00 91.12 225 VAL A CA 1
ATOM 1691 C C . VAL A 1 225 ? -3.958 -8.216 1.345 1.00 91.12 225 VAL A C 1
ATOM 1693 O O . VAL A 1 225 ? -5.145 -8.208 1.636 1.00 91.12 225 VAL A O 1
ATOM 1696 N N . CYS A 1 226 ? -3.353 -7.102 0.935 1.00 80.56 226 CYS A N 1
ATOM 1697 C CA . CYS A 1 226 ? -3.921 -5.751 1.053 1.00 80.56 226 CYS A CA 1
ATOM 1698 C C . CYS A 1 226 ? -3.970 -4.993 -0.284 1.00 80.56 226 CYS A C 1
ATOM 1700 O O . CYS A 1 226 ? -3.886 -3.761 -0.325 1.00 80.56 226 CYS A O 1
ATOM 1702 N N . GLY A 1 227 ? -4.076 -5.730 -1.390 1.00 84.81 227 GLY A N 1
ATOM 1703 C CA . GLY A 1 227 ? -4.262 -5.152 -2.710 1.00 84.81 227 GLY A CA 1
ATOM 1704 C C . GLY A 1 227 ? -2.968 -4.578 -3.269 1.00 84.81 227 GLY A C 1
ATOM 1705 O O . GLY A 1 227 ? -2.022 -5.306 -3.572 1.00 84.81 227 GLY A O 1
ATOM 1706 N N . VAL A 1 228 ? -2.937 -3.257 -3.442 1.00 82.12 228 VAL A N 1
ATOM 1707 C CA . VAL A 1 228 ? -1.899 -2.565 -4.219 1.00 82.12 228 VAL A CA 1
ATOM 1708 C C . VAL A 1 228 ? -0.506 -2.747 -3.621 1.00 82.12 228 VAL A C 1
ATOM 1710 O O . VAL A 1 228 ? 0.409 -3.141 -4.338 1.00 82.12 228 VAL A O 1
ATOM 1713 N N . SER A 1 229 ? -0.327 -2.513 -2.319 1.00 80.25 229 SER A N 1
ATOM 1714 C CA . SER A 1 229 ? 0.987 -2.623 -1.664 1.00 80.25 229 SER A CA 1
ATOM 1715 C C . SER A 1 229 ? 1.535 -4.050 -1.691 1.00 80.25 229 SER A C 1
ATOM 1717 O O . SER A 1 229 ? 2.739 -4.233 -1.857 1.00 80.25 229 SER A O 1
ATOM 1719 N N . ALA A 1 230 ? 0.671 -5.062 -1.596 1.00 89.81 230 ALA A N 1
ATOM 1720 C CA . ALA A 1 230 ? 1.082 -6.458 -1.692 1.00 89.81 230 ALA A CA 1
ATOM 1721 C C . ALA A 1 230 ? 1.479 -6.857 -3.119 1.00 89.81 230 ALA A C 1
ATOM 1723 O O . ALA A 1 230 ? 2.527 -7.477 -3.308 1.00 89.81 230 ALA A O 1
ATOM 1724 N N . ALA A 1 231 ? 0.705 -6.442 -4.128 1.00 89.50 231 ALA A N 1
ATOM 1725 C CA . ALA A 1 231 ? 1.063 -6.642 -5.534 1.00 89.50 231 ALA A CA 1
ATOM 1726 C C . ALA A 1 231 ? 2.409 -5.969 -5.866 1.00 89.50 231 ALA A C 1
ATOM 1728 O O . ALA A 1 231 ? 3.284 -6.573 -6.488 1.00 89.50 231 ALA A O 1
ATOM 1729 N N . VAL A 1 232 ? 2.602 -4.742 -5.374 1.00 81.94 232 VAL A N 1
ATOM 1730 C CA . VAL A 1 232 ? 3.854 -3.980 -5.472 1.00 81.94 232 VAL A CA 1
ATOM 1731 C C . VAL A 1 232 ? 5.022 -4.704 -4.802 1.00 81.94 232 VAL A C 1
ATOM 1733 O O . VAL A 1 232 ? 6.107 -4.772 -5.377 1.00 81.94 232 VAL A O 1
ATOM 1736 N N . ALA A 1 233 ? 4.819 -5.258 -3.609 1.00 84.50 233 ALA A N 1
ATOM 1737 C CA . ALA A 1 233 ? 5.870 -5.937 -2.860 1.00 84.50 233 ALA A CA 1
ATOM 1738 C C . ALA A 1 233 ? 6.259 -7.299 -3.453 1.00 84.50 233 ALA A C 1
ATOM 1740 O O . ALA A 1 233 ? 7.426 -7.686 -3.388 1.00 84.50 233 ALA A O 1
ATOM 1741 N N . ALA A 1 234 ? 5.307 -8.012 -4.059 1.00 90.56 234 ALA A N 1
ATOM 1742 C CA . ALA A 1 234 ? 5.561 -9.280 -4.735 1.00 90.56 234 ALA A CA 1
ATOM 1743 C C . ALA A 1 234 ? 6.228 -9.098 -6.108 1.00 90.56 234 ALA A C 1
ATOM 1745 O O . ALA A 1 234 ? 6.988 -9.966 -6.544 1.00 90.56 234 ALA A O 1
ATOM 1746 N N . ALA A 1 235 ? 5.992 -7.968 -6.782 1.00 87.75 235 ALA A N 1
ATOM 1747 C CA . ALA A 1 235 ? 6.445 -7.730 -8.151 1.00 87.75 235 ALA A CA 1
ATOM 1748 C C . ALA A 1 235 ? 7.949 -7.972 -8.397 1.00 87.75 235 ALA A C 1
ATOM 1750 O O . ALA A 1 235 ? 8.275 -8.635 -9.386 1.00 87.75 235 ALA A O 1
ATOM 1751 N N . PRO A 1 236 ? 8.889 -7.523 -7.536 1.00 82.31 236 PRO A N 1
ATOM 1752 C CA . PRO A 1 236 ? 10.313 -7.782 -7.744 1.00 82.31 236 PRO A CA 1
ATOM 1753 C C . PRO A 1 236 ? 10.678 -9.268 -7.683 1.00 82.31 236 PRO A C 1
ATOM 1755 O O . PRO A 1 236 ? 11.634 -9.676 -8.340 1.00 82.31 236 PRO A O 1
ATOM 1758 N N . VAL A 1 237 ? 9.940 -10.053 -6.896 1.00 87.00 237 VAL A N 1
ATOM 1759 C CA . VAL A 1 237 ? 10.220 -11.468 -6.615 1.00 87.00 237 VAL A CA 1
ATOM 1760 C C . VAL A 1 237 ? 9.731 -12.366 -7.736 1.00 87.00 237 VAL A C 1
ATOM 1762 O O . VAL A 1 237 ? 10.460 -13.244 -8.185 1.00 87.00 237 VAL A O 1
ATOM 1765 N N . VAL A 1 238 ? 8.538 -12.083 -8.255 1.00 90.06 238 VAL A N 1
ATOM 1766 C CA . VAL A 1 238 ? 7.960 -12.813 -9.394 1.00 90.06 238 VAL A CA 1
ATOM 1767 C C . VAL A 1 238 ? 8.322 -12.177 -10.740 1.00 90.06 238 VAL A C 1
ATOM 1769 O O . VAL A 1 238 ? 7.731 -12.495 -11.767 1.00 90.06 238 VAL A O 1
ATOM 1772 N N . LYS A 1 239 ? 9.280 -11.238 -10.739 1.00 86.62 239 LYS A N 1
ATOM 1773 C CA . LYS A 1 239 ? 9.771 -10.498 -11.915 1.00 86.62 239 LYS A CA 1
ATOM 1774 C C . LYS A 1 239 ? 8.647 -9.869 -12.757 1.00 86.62 239 LYS A C 1
ATOM 1776 O O . LYS A 1 239 ? 8.756 -9.807 -13.982 1.00 86.62 239 LYS A O 1
ATOM 1781 N N . ALA A 1 240 ? 7.592 -9.379 -12.108 1.00 87.50 240 ALA A N 1
ATOM 1782 C CA . ALA A 1 240 ? 6.444 -8.790 -12.787 1.00 87.50 240 ALA A CA 1
ATOM 1783 C C . ALA A 1 240 ? 6.832 -7.570 -13.624 1.00 87.50 240 ALA A C 1
ATOM 1785 O O . ALA A 1 240 ? 7.663 -6.741 -13.230 1.00 87.50 240 ALA A O 1
ATOM 1786 N N . ARG A 1 241 ? 6.211 -7.464 -14.798 1.00 85.06 241 ARG A N 1
ATOM 1787 C CA . ARG A 1 241 ? 6.329 -6.293 -15.667 1.00 85.06 241 ARG A CA 1
ATOM 1788 C C . ARG A 1 241 ? 5.373 -5.212 -15.173 1.00 85.06 241 ARG A C 1
ATOM 1790 O O . ARG A 1 241 ? 4.403 -5.499 -14.472 1.00 85.06 241 ARG A O 1
ATOM 1797 N N . GLY A 1 242 ? 5.601 -3.970 -15.604 1.00 78.12 242 GLY A N 1
ATOM 1798 C CA . GLY A 1 242 ? 4.702 -2.860 -15.280 1.00 78.12 242 GLY A CA 1
ATOM 1799 C C . GLY A 1 242 ? 3.245 -3.168 -15.644 1.00 78.12 242 GLY A C 1
ATOM 1800 O O . GLY A 1 242 ? 2.350 -2.886 -14.852 1.00 78.12 242 GLY A O 1
ATOM 1801 N N . ILE A 1 243 ? 3.007 -3.820 -16.790 1.00 83.12 243 ILE A N 1
ATOM 1802 C CA . ILE A 1 243 ? 1.649 -4.163 -17.227 1.00 83.12 243 ILE A CA 1
ATOM 1803 C C . ILE A 1 243 ? 0.965 -5.158 -16.286 1.00 83.12 243 ILE A C 1
ATOM 1805 O O . ILE A 1 243 ? -0.204 -4.979 -15.956 1.00 83.12 243 ILE A O 1
ATOM 1809 N N . ASP A 1 244 ? 1.704 -6.161 -15.805 1.00 88.31 244 ASP A N 1
ATOM 1810 C CA . ASP A 1 244 ? 1.170 -7.179 -14.900 1.00 88.31 244 ASP A CA 1
ATOM 1811 C C . ASP A 1 244 ? 0.729 -6.522 -13.576 1.00 88.31 244 ASP A C 1
ATOM 1813 O O . ASP A 1 244 ? -0.313 -6.854 -13.006 1.00 88.31 244 ASP A O 1
ATOM 1817 N N . MET A 1 245 ? 1.490 -5.518 -13.126 1.00 85.56 245 MET A N 1
ATOM 1818 C CA . MET A 1 245 ? 1.145 -4.701 -11.967 1.00 85.56 245 MET A CA 1
ATOM 1819 C C . MET A 1 245 ? -0.045 -3.774 -12.201 1.00 85.56 245 MET A C 1
ATOM 1821 O O . MET A 1 245 ? -0.959 -3.777 -11.383 1.00 85.56 245 MET A O 1
ATOM 1825 N N . ALA A 1 246 ? -0.051 -2.980 -13.275 1.00 81.94 246 ALA A N 1
ATOM 1826 C CA . ALA A 1 246 ? -1.142 -2.045 -13.558 1.00 81.94 246 ALA A CA 1
ATOM 1827 C C . ALA A 1 246 ? -2.477 -2.781 -13.692 1.00 81.94 246 ALA A C 1
ATOM 1829 O O . ALA A 1 246 ? -3.475 -2.369 -13.102 1.00 81.94 246 ALA A O 1
ATOM 1830 N N . TYR A 1 247 ? -2.464 -3.912 -14.400 1.00 85.25 247 TYR A N 1
ATOM 1831 C CA . TYR A 1 247 ? -3.626 -4.773 -14.556 1.00 85.25 247 TYR A CA 1
ATOM 1832 C C . TYR A 1 247 ? -4.122 -5.307 -13.207 1.00 85.25 247 TYR A C 1
ATOM 1834 O O . TYR A 1 247 ? -5.305 -5.190 -12.886 1.00 85.25 247 TYR A O 1
ATOM 1842 N N . SER A 1 248 ? -3.213 -5.846 -12.386 1.00 89.06 248 SER A N 1
ATOM 1843 C CA . SER A 1 248 ? -3.562 -6.363 -11.059 1.00 89.06 248 SER A CA 1
ATOM 1844 C C . SER A 1 248 ? -4.118 -5.263 -10.159 1.00 89.06 248 SER A C 1
ATOM 1846 O O . SER A 1 248 ? -5.172 -5.443 -9.564 1.00 89.06 248 SER A O 1
ATOM 1848 N N . ILE A 1 249 ? -3.460 -4.103 -10.095 1.00 86.44 249 ILE A N 1
ATOM 1849 C CA . ILE A 1 249 ? -3.887 -2.950 -9.291 1.00 86.44 249 ILE A CA 1
ATOM 1850 C C . ILE A 1 249 ? -5.276 -2.469 -9.717 1.00 86.44 249 ILE A C 1
ATOM 1852 O O . ILE A 1 249 ? -6.135 -2.290 -8.857 1.00 86.44 249 ILE A O 1
ATOM 1856 N N . GLY A 1 250 ? -5.516 -2.307 -11.021 1.00 83.44 250 GLY A N 1
ATOM 1857 C CA . GLY A 1 250 ? -6.819 -1.894 -11.544 1.00 83.44 250 GLY A CA 1
ATOM 1858 C C . GLY A 1 250 ? -7.929 -2.868 -11.151 1.00 83.44 250 GLY A C 1
ATOM 1859 O O . GLY A 1 250 ? -8.946 -2.451 -10.602 1.00 83.44 250 GLY A O 1
ATOM 1860 N N . MET A 1 251 ? -7.701 -4.171 -11.342 1.00 88.44 251 MET A N 1
ATOM 1861 C CA . MET A 1 251 ? -8.644 -5.213 -10.926 1.00 88.44 251 MET A CA 1
ATOM 1862 C C . MET A 1 251 ? -8.913 -5.162 -9.413 1.00 88.44 251 MET A C 1
ATOM 1864 O O . MET A 1 251 ? -10.071 -5.133 -8.999 1.00 88.44 251 MET A O 1
ATOM 1868 N N . LEU A 1 252 ? -7.864 -5.094 -8.586 1.00 89.81 252 LEU A N 1
ATOM 1869 C CA . LEU A 1 252 ? -7.974 -5.067 -7.121 1.00 89.81 252 LEU A CA 1
ATOM 1870 C C . LEU A 1 252 ? -8.802 -3.875 -6.629 1.00 89.81 252 LEU A C 1
ATOM 1872 O O . LEU A 1 252 ? -9.628 -4.031 -5.729 1.00 89.81 252 LEU A O 1
ATOM 1876 N N . LEU A 1 253 ? -8.593 -2.698 -7.226 1.00 84.69 253 LEU A N 1
ATOM 1877 C CA . LEU A 1 253 ? -9.338 -1.484 -6.894 1.00 84.69 253 LEU A CA 1
ATOM 1878 C C . LEU A 1 253 ? -10.809 -1.586 -7.305 1.00 84.69 253 LEU A C 1
ATOM 1880 O O . LEU A 1 253 ? -11.662 -1.153 -6.534 1.00 84.69 253 LEU A O 1
ATOM 1884 N N . LEU A 1 254 ? -11.107 -2.178 -8.467 1.00 84.69 254 LEU A N 1
ATOM 1885 C CA . LEU A 1 254 ? -12.480 -2.399 -8.932 1.00 84.69 254 LEU A CA 1
ATOM 1886 C C . LEU A 1 254 ? -13.228 -3.400 -8.045 1.00 84.69 254 LEU A C 1
ATOM 1888 O O . LEU A 1 254 ? -14.345 -3.124 -7.618 1.00 84.69 254 LEU A O 1
ATOM 1892 N N . VAL A 1 255 ? -12.612 -4.536 -7.711 1.00 88.56 255 VAL A N 1
ATOM 1893 C CA . VAL A 1 255 ? -13.230 -5.529 -6.816 1.00 88.56 255 VAL A CA 1
ATOM 1894 C C . VAL A 1 255 ? -13.427 -4.950 -5.415 1.00 88.56 255 VAL A C 1
ATOM 1896 O O . VAL A 1 255 ? -14.494 -5.106 -4.822 1.00 88.56 255 VAL A O 1
ATOM 1899 N N . GLY A 1 256 ? -12.433 -4.233 -4.888 1.00 86.94 256 GLY A N 1
ATOM 1900 C CA . GLY A 1 256 ? -12.556 -3.567 -3.593 1.00 86.94 256 GLY A CA 1
ATOM 1901 C C . GLY A 1 256 ? -13.607 -2.449 -3.584 1.00 86.94 256 GLY A C 1
ATOM 1902 O O . GLY A 1 256 ? -14.299 -2.276 -2.582 1.00 86.94 256 GLY A O 1
ATOM 1903 N N . LEU A 1 257 ? -13.793 -1.748 -4.708 1.00 84.12 257 LEU A N 1
ATOM 1904 C CA . LEU A 1 257 ? -14.846 -0.746 -4.884 1.00 84.12 257 LEU A CA 1
ATOM 1905 C C . LEU A 1 257 ? -16.241 -1.371 -4.821 1.00 84.12 257 LEU A C 1
ATOM 1907 O O . LEU A 1 257 ? -17.118 -0.846 -4.140 1.00 84.12 257 LEU A O 1
ATOM 1911 N N . VAL A 1 258 ? -16.441 -2.510 -5.488 1.00 88.38 258 VAL A N 1
ATOM 1912 C CA . VAL A 1 258 ? -17.691 -3.271 -5.366 1.00 88.38 258 VAL A CA 1
ATOM 1913 C C . VAL A 1 258 ? -17.915 -3.673 -3.905 1.00 88.38 258 VAL A C 1
ATOM 1915 O O . VAL A 1 258 ? -19.013 -3.487 -3.380 1.00 88.38 258 VAL A O 1
ATOM 1918 N N . GLY A 1 259 ? -16.872 -4.147 -3.216 1.00 88.06 259 GLY A N 1
ATOM 1919 C CA . GLY A 1 259 ? -16.925 -4.485 -1.790 1.00 88.06 259 GLY A CA 1
ATOM 1920 C C . GLY A 1 259 ? -17.364 -3.316 -0.899 1.00 88.06 259 GLY A C 1
ATOM 1921 O O . GLY A 1 259 ? -18.246 -3.482 -0.062 1.00 88.06 259 GLY A O 1
ATOM 1922 N N . LEU A 1 260 ? -16.820 -2.117 -1.122 1.00 83.69 260 LEU A N 1
ATOM 1923 C CA . LEU A 1 260 ? -17.156 -0.903 -0.367 1.00 83.69 260 LEU A CA 1
ATOM 1924 C C . LEU A 1 260 ? -18.664 -0.606 -0.347 1.00 83.69 260 LEU A C 1
ATOM 1926 O O . LEU A 1 260 ? -19.197 -0.239 0.697 1.00 83.69 260 LEU A O 1
ATOM 1930 N N . PHE A 1 261 ? -19.341 -0.760 -1.486 1.00 84.00 261 PHE A N 1
ATOM 1931 C CA . PHE A 1 261 ? -20.775 -0.477 -1.601 1.00 84.00 261 PHE A CA 1
ATOM 1932 C C . PHE A 1 261 ? -21.667 -1.654 -1.213 1.00 84.00 261 PHE A C 1
ATOM 1934 O O . PHE A 1 261 ? -22.806 -1.443 -0.806 1.00 84.00 261 PHE A O 1
ATOM 1941 N N . THR A 1 262 ? -21.175 -2.886 -1.339 1.00 91.81 262 THR A N 1
ATOM 1942 C CA . THR A 1 262 ? -21.975 -4.092 -1.080 1.00 91.81 262 THR A CA 1
ATOM 1943 C C . THR A 1 262 ? -21.904 -4.551 0.373 1.00 91.81 262 THR A C 1
ATOM 1945 O O . THR A 1 262 ? -22.912 -5.002 0.909 1.00 91.81 262 THR A O 1
ATOM 1948 N N . PHE A 1 263 ? -20.764 -4.393 1.051 1.00 95.12 263 PHE A N 1
ATOM 1949 C CA . PHE A 1 263 ? -20.579 -4.904 2.412 1.00 95.12 263 PHE A CA 1
ATOM 1950 C C . PHE A 1 263 ? -21.512 -4.220 3.430 1.00 95.12 263 PHE A C 1
ATOM 1952 O O . PHE A 1 263 ? -22.227 -4.944 4.127 1.00 95.12 263 PHE A O 1
ATOM 1959 N N . PRO A 1 264 ? -21.578 -2.871 3.536 1.00 91.94 264 PRO A N 1
ATOM 1960 C CA . PRO A 1 264 ? -22.432 -2.217 4.530 1.00 91.94 264 PRO A CA 1
ATOM 1961 C C . PRO A 1 264 ? -23.926 -2.587 4.453 1.00 91.94 264 PRO A C 1
ATOM 1963 O O . PRO A 1 264 ? -24.487 -2.933 5.494 1.00 91.94 264 PRO A O 1
ATOM 1966 N N . PRO A 1 265 ? -24.606 -2.551 3.283 1.00 91.50 265 PRO A N 1
ATOM 1967 C CA . PRO A 1 265 ? -26.023 -2.905 3.224 1.00 91.50 265 PRO A CA 1
ATOM 1968 C C . PRO A 1 265 ? -26.267 -4.384 3.543 1.00 91.50 265 PRO A C 1
ATOM 1970 O O . PRO A 1 265 ? -27.203 -4.682 4.281 1.00 91.50 265 PRO A O 1
ATOM 1973 N N . ILE A 1 266 ? -25.413 -5.301 3.067 1.00 95.06 266 ILE A N 1
ATOM 1974 C CA . ILE A 1 266 ? -25.535 -6.736 3.378 1.00 95.06 266 ILE A CA 1
ATOM 1975 C C . ILE A 1 266 ? -25.423 -6.965 4.888 1.00 95.06 266 ILE A C 1
ATOM 1977 O O . ILE A 1 266 ? -26.259 -7.646 5.477 1.00 95.06 266 ILE A O 1
ATOM 1981 N N . ALA A 1 267 ? -24.434 -6.348 5.533 1.00 93.38 267 ALA A N 1
ATOM 1982 C CA . ALA A 1 267 ? -24.234 -6.475 6.971 1.00 93.38 267 ALA A CA 1
ATOM 1983 C C . ALA A 1 267 ? -25.414 -5.940 7.791 1.00 93.38 267 ALA A C 1
ATOM 1985 O O . ALA A 1 267 ? -25.798 -6.560 8.780 1.00 93.38 267 ALA A O 1
ATOM 1986 N N . ARG A 1 268 ? -26.025 -4.827 7.362 1.00 90.25 268 ARG A N 1
ATOM 1987 C CA . ARG A 1 268 ? -27.222 -4.271 8.015 1.00 90.25 268 ARG A CA 1
ATOM 1988 C C . ARG A 1 268 ? -28.431 -5.193 7.892 1.00 90.25 268 ARG A C 1
ATOM 1990 O O . ARG A 1 268 ? -29.144 -5.362 8.872 1.00 90.25 268 ARG A O 1
ATOM 1997 N N . ILE A 1 269 ? -28.641 -5.805 6.724 1.00 92.31 269 ILE A N 1
ATOM 1998 C CA . ILE A 1 269 ? -29.742 -6.759 6.500 1.00 92.31 269 ILE A CA 1
ATOM 1999 C C . ILE A 1 269 ? -29.587 -7.990 7.400 1.00 92.31 269 ILE A C 1
ATOM 2001 O O . ILE A 1 269 ? -30.568 -8.489 7.941 1.00 92.31 269 ILE A O 1
ATOM 2005 N N . VAL A 1 270 ? -28.355 -8.466 7.573 1.00 91.81 270 VAL A N 1
ATOM 2006 C CA . VAL A 1 270 ? -28.047 -9.652 8.387 1.00 91.81 270 VAL A CA 1
ATOM 2007 C C . VAL A 1 270 ? -28.009 -9.326 9.889 1.00 91.81 270 VAL A C 1
ATOM 2009 O O . VAL A 1 270 ? -28.063 -10.234 10.714 1.00 91.81 270 VAL A O 1
ATOM 2012 N N . GLY A 1 271 ? -27.947 -8.043 10.258 1.00 90.31 271 GLY A N 1
ATOM 2013 C CA . GLY A 1 271 ? -27.889 -7.598 11.650 1.00 90.31 271 GLY A CA 1
ATOM 2014 C C . GLY A 1 271 ? -26.511 -7.769 12.290 1.00 90.31 271 GLY A C 1
ATOM 2015 O O . GLY A 1 271 ? -26.426 -8.082 13.474 1.00 90.31 271 GLY A O 1
ATOM 2016 N N . PHE A 1 272 ? -25.431 -7.602 11.518 1.00 92.00 272 PHE A N 1
ATOM 2017 C CA . PHE A 1 272 ? -24.072 -7.617 12.070 1.00 92.00 272 PHE A CA 1
ATOM 2018 C C . PHE A 1 272 ? -23.873 -6.476 13.072 1.00 92.00 272 PHE A C 1
ATOM 2020 O O . PHE A 1 272 ? -24.367 -5.370 12.862 1.00 92.00 272 PHE A O 1
ATOM 2027 N N . ASN A 1 273 ? -23.095 -6.732 14.121 1.00 89.44 273 ASN A N 1
ATOM 2028 C CA . ASN A 1 273 ? -22.598 -5.689 15.020 1.00 89.44 273 ASN A CA 1
ATOM 2029 C C . ASN A 1 273 ? -21.256 -5.097 14.534 1.00 89.44 273 ASN A C 1
ATOM 2031 O O . ASN A 1 273 ? -20.702 -5.514 13.510 1.00 89.44 273 ASN A O 1
ATOM 2035 N N . GLU A 1 274 ? -20.723 -4.127 15.272 1.00 87.06 274 GLU A N 1
ATOM 2036 C CA . GLU A 1 274 ? -19.497 -3.372 14.977 1.00 87.06 274 GLU A CA 1
ATOM 2037 C C . GLU A 1 274 ? -18.276 -4.296 14.838 1.00 87.06 274 GLU A C 1
ATOM 2039 O O . GLU A 1 274 ? -17.476 -4.160 13.905 1.00 87.06 274 GLU A O 1
ATOM 2044 N N . LEU A 1 275 ? -18.164 -5.289 15.729 1.00 86.88 275 LEU A N 1
ATOM 2045 C CA . LEU A 1 275 ? -17.093 -6.285 15.723 1.00 86.88 275 LEU A CA 1
ATOM 2046 C C . LEU A 1 275 ? -17.165 -7.182 14.483 1.00 86.88 275 LEU A C 1
ATOM 2048 O O . LEU A 1 275 ? -16.160 -7.390 13.799 1.00 86.88 275 LEU A O 1
ATOM 2052 N N . GLN A 1 276 ? -18.352 -7.705 14.177 1.00 92.69 276 GLN A N 1
ATOM 2053 C CA . GLN A 1 276 ? -18.575 -8.576 13.026 1.00 92.69 276 GLN A CA 1
ATOM 2054 C C . GLN A 1 276 ? -18.330 -7.826 11.719 1.00 92.69 276 GLN A C 1
ATOM 2056 O O . GLN A 1 276 ? -17.581 -8.300 10.861 1.00 92.69 276 GLN A O 1
ATOM 2061 N N . PHE A 1 277 ? -18.897 -6.627 11.569 1.00 93.88 277 PHE A N 1
ATOM 2062 C CA . PHE A 1 277 ? -18.669 -5.838 10.366 1.00 93.88 277 PHE A CA 1
ATOM 2063 C C . PHE A 1 277 ? -17.199 -5.460 10.208 1.00 93.88 277 PHE A C 1
ATOM 2065 O O . PHE A 1 277 ? -16.643 -5.637 9.123 1.00 93.88 277 PHE A O 1
ATOM 2072 N N . GLY A 1 278 ? -16.549 -4.993 11.278 1.00 91.56 278 GLY A N 1
ATOM 2073 C CA . GLY A 1 278 ? -15.132 -4.652 11.247 1.00 91.56 278 GLY A CA 1
ATOM 2074 C C . GLY A 1 278 ? -14.269 -5.840 10.817 1.00 91.56 278 GLY A C 1
ATOM 2075 O O . GLY A 1 278 ? -13.443 -5.715 9.909 1.00 91.56 278 GLY A O 1
ATOM 2076 N N . ALA A 1 279 ? -14.510 -7.022 11.389 1.00 92.19 279 ALA A N 1
ATOM 2077 C CA . ALA A 1 279 ? -13.793 -8.242 11.034 1.00 92.19 279 ALA A CA 1
ATOM 2078 C C . ALA A 1 279 ? -14.013 -8.654 9.572 1.00 92.19 279 ALA A C 1
ATOM 2080 O O . ALA A 1 279 ? -13.057 -9.009 8.869 1.00 92.19 279 ALA A O 1
ATOM 2081 N N . TRP A 1 280 ? -15.255 -8.576 9.086 1.00 95.75 280 TRP A N 1
ATOM 2082 C CA . TRP A 1 280 ? -15.584 -8.927 7.708 1.00 95.75 280 TRP A CA 1
ATOM 2083 C C . TRP A 1 280 ? -14.987 -7.934 6.710 1.00 95.75 280 TRP A C 1
ATOM 2085 O O . TRP A 1 280 ? -14.302 -8.350 5.773 1.00 95.75 280 TRP A O 1
ATOM 2095 N N . ALA A 1 281 ? -15.156 -6.630 6.940 1.00 94.00 281 ALA A N 1
ATOM 2096 C CA . ALA A 1 281 ? -14.594 -5.579 6.099 1.00 94.00 281 ALA A CA 1
ATOM 2097 C C . ALA A 1 281 ? -13.062 -5.669 6.040 1.00 94.00 281 ALA A C 1
ATOM 2099 O O . ALA A 1 281 ? -12.489 -5.686 4.948 1.00 94.00 281 ALA A O 1
ATOM 2100 N N . GLY A 1 282 ? -12.396 -5.807 7.193 1.0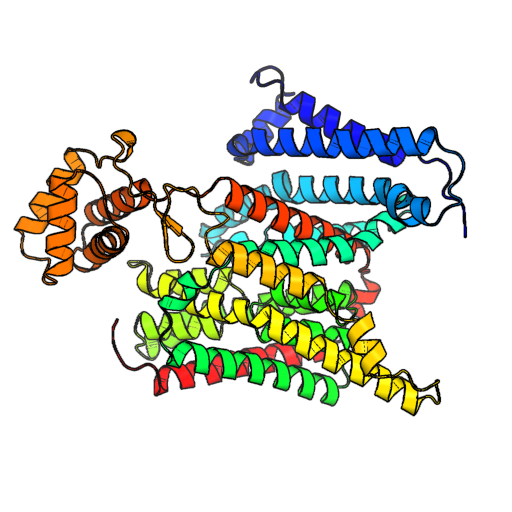0 91.75 282 GLY A N 1
ATOM 2101 C CA . GLY A 1 282 ? -10.939 -5.936 7.282 1.00 91.75 282 GLY A CA 1
ATOM 2102 C C . GLY A 1 282 ? -10.386 -7.211 6.637 1.00 91.75 282 GLY A C 1
ATOM 2103 O O . GLY A 1 282 ? -9.261 -7.208 6.133 1.00 91.75 282 GLY A O 1
ATOM 2104 N N . THR A 1 283 ? -11.180 -8.283 6.581 1.00 93.50 283 THR A N 1
ATOM 2105 C CA . THR A 1 283 ? -10.792 -9.543 5.929 1.00 93.50 283 THR A CA 1
ATOM 2106 C C . THR A 1 283 ? -11.057 -9.507 4.424 1.00 93.50 283 THR A C 1
ATOM 2108 O O . THR A 1 283 ? -10.146 -9.802 3.644 1.00 93.50 283 THR A O 1
ATOM 2111 N N . GLY A 1 284 ? -12.269 -9.133 4.008 1.00 92.62 284 GLY A N 1
ATOM 2112 C CA . GLY A 1 284 ? -12.784 -9.295 2.647 1.00 92.62 284 GLY A CA 1
ATOM 2113 C C . GLY A 1 284 ? -12.485 -8.144 1.682 1.00 92.62 284 GLY A C 1
ATOM 2114 O O . GLY A 1 284 ? -12.273 -8.404 0.498 1.00 92.62 284 GLY A O 1
ATOM 2115 N N . ILE A 1 285 ? -12.403 -6.890 2.146 1.00 92.38 285 ILE A N 1
ATOM 2116 C CA . ILE A 1 285 ? -12.143 -5.743 1.257 1.00 92.38 285 ILE A CA 1
ATOM 2117 C C . ILE A 1 285 ? -10.646 -5.643 0.951 1.00 92.38 285 ILE A C 1
ATOM 2119 O O . ILE A 1 285 ? -9.800 -5.625 1.850 1.00 92.38 285 ILE A O 1
ATOM 2123 N N . LEU A 1 286 ? -10.309 -5.564 -0.337 1.00 90.06 286 LEU A N 1
ATOM 2124 C CA . LEU A 1 286 ? -8.941 -5.739 -0.838 1.00 90.06 286 LEU A CA 1
ATOM 2125 C C . LEU A 1 286 ? -8.038 -4.504 -0.695 1.00 90.06 286 LEU A C 1
ATOM 2127 O O . LEU A 1 286 ? -6.845 -4.607 -0.949 1.00 90.06 286 LEU A O 1
ATOM 2131 N N . ASN A 1 287 ? -8.560 -3.348 -0.283 1.00 86.06 287 ASN A N 1
ATOM 2132 C CA . ASN A 1 287 ? -7.784 -2.116 -0.128 1.00 86.06 287 ASN A CA 1
ATOM 2133 C C . ASN A 1 287 ? -8.048 -1.468 1.233 1.00 86.06 287 ASN A C 1
ATOM 2135 O O . ASN A 1 287 ? -9.191 -1.177 1.572 1.00 86.06 287 ASN A O 1
ATOM 2139 N N . SER A 1 288 ? -6.981 -1.153 1.966 1.00 83.75 288 SER A N 1
ATOM 2140 C CA . SER A 1 288 ? -7.017 -0.479 3.270 1.00 83.75 288 SER A CA 1
ATOM 2141 C C . SER A 1 288 ? -7.878 0.789 3.303 1.00 83.75 288 SER A C 1
ATOM 2143 O O . SER A 1 288 ? -8.602 1.008 4.270 1.00 83.75 288 SER A O 1
ATOM 2145 N N . ALA A 1 289 ? -7.819 1.633 2.266 1.00 75.00 289 ALA A N 1
ATOM 2146 C CA . ALA A 1 289 ? -8.611 2.867 2.230 1.00 75.00 289 ALA A CA 1
ATOM 2147 C C . ALA A 1 289 ? -10.115 2.571 2.115 1.00 75.00 289 ALA A C 1
ATOM 2149 O O . ALA A 1 289 ? -10.931 3.206 2.778 1.00 75.00 289 ALA A O 1
ATOM 2150 N N . GLN A 1 290 ? -10.466 1.562 1.315 1.00 84.00 290 GLN A N 1
ATOM 2151 C CA . GLN A 1 290 ? -11.844 1.112 1.134 1.00 84.00 290 GLN A CA 1
ATOM 2152 C C . GLN A 1 290 ? -12.355 0.369 2.378 1.00 84.00 290 GLN A C 1
ATOM 2154 O O . GLN A 1 290 ? -13.517 0.524 2.726 1.00 84.00 290 GLN A O 1
ATOM 2159 N N . VAL A 1 291 ? -11.494 -0.358 3.102 1.00 88.69 291 VAL A N 1
ATOM 2160 C CA . VAL A 1 291 ? -11.822 -0.958 4.411 1.00 88.69 291 VAL A CA 1
ATOM 2161 C C . VAL A 1 291 ? -12.251 0.127 5.403 1.00 88.69 291 VAL A C 1
ATOM 2163 O O . VAL A 1 291 ? -13.330 0.042 5.985 1.00 88.69 291 VAL A O 1
ATOM 2166 N N . ALA A 1 292 ? -11.427 1.166 5.570 1.00 80.12 292 ALA A N 1
ATOM 2167 C CA . ALA A 1 292 ? -11.718 2.258 6.497 1.00 80.12 292 ALA A CA 1
ATOM 2168 C C . ALA A 1 292 ? -12.987 3.027 6.097 1.00 80.12 292 ALA A C 1
ATOM 2170 O O . ALA A 1 292 ? -13.819 3.340 6.945 1.00 80.12 292 ALA A O 1
ATOM 2171 N N . ALA A 1 293 ? -13.163 3.290 4.798 1.00 74.50 293 ALA A N 1
ATOM 2172 C CA . ALA A 1 293 ? -14.369 3.928 4.284 1.00 74.50 293 ALA A CA 1
ATOM 2173 C C . ALA A 1 293 ? -15.623 3.073 4.537 1.00 74.50 293 ALA A C 1
ATOM 2175 O O . ALA A 1 293 ? -16.626 3.604 5.001 1.00 74.50 293 ALA A O 1
ATOM 2176 N N . ALA A 1 294 ? -15.564 1.758 4.303 1.00 86.75 294 ALA A N 1
ATOM 2177 C CA . ALA A 1 294 ? -16.682 0.852 4.556 1.00 86.75 294 ALA A CA 1
ATOM 2178 C C . ALA A 1 294 ? -17.072 0.830 6.040 1.00 86.75 294 ALA A C 1
ATOM 2180 O O . ALA A 1 294 ? -18.259 0.883 6.352 1.00 86.75 294 ALA A O 1
ATOM 2181 N N . ALA A 1 295 ? -16.087 0.814 6.945 1.00 85.00 295 ALA A N 1
ATOM 2182 C CA . ALA A 1 295 ? -16.315 0.882 8.389 1.00 85.00 295 ALA A CA 1
ATOM 2183 C C . ALA A 1 295 ? -17.051 2.165 8.802 1.00 85.00 295 ALA A C 1
ATOM 2185 O O . ALA A 1 295 ? -18.037 2.093 9.528 1.00 85.00 295 ALA A O 1
ATOM 2186 N N . LEU A 1 296 ? -16.629 3.317 8.271 1.00 77.50 296 LEU A N 1
ATOM 2187 C CA . LEU A 1 296 ? -17.270 4.611 8.534 1.00 77.50 296 LEU A CA 1
ATOM 2188 C C . LEU A 1 296 ? -18.662 4.744 7.893 1.00 77.50 296 LEU A C 1
ATOM 2190 O O . LEU A 1 296 ? -19.502 5.480 8.402 1.00 77.50 296 LEU A O 1
ATOM 2194 N N . ILE A 1 297 ? -18.915 4.067 6.768 1.00 81.75 297 ILE A N 1
ATOM 2195 C CA . ILE A 1 297 ? -20.246 4.022 6.140 1.00 81.75 297 ILE A CA 1
ATOM 2196 C C . ILE A 1 297 ? -21.200 3.166 6.971 1.00 81.75 297 ILE A C 1
ATOM 2198 O O . ILE A 1 297 ? -22.374 3.518 7.110 1.00 81.75 297 ILE A O 1
ATOM 2202 N N . PHE A 1 298 ? -20.716 2.033 7.482 1.00 85.12 298 PHE A N 1
ATOM 2203 C CA . PHE A 1 298 ? -21.511 1.116 8.287 1.00 85.12 298 PHE A CA 1
ATOM 2204 C C . PHE A 1 298 ? -21.927 1.761 9.610 1.00 85.12 298 PHE A C 1
ATOM 2206 O O . PHE A 1 298 ? -23.132 1.834 9.869 1.00 85.12 298 PHE A O 1
ATOM 2213 N N . ASP A 1 299 ? -20.959 2.313 10.347 1.00 79.25 299 ASP A N 1
ATOM 2214 C CA . ASP A 1 299 ? -21.176 3.054 11.588 1.00 79.25 299 ASP A CA 1
ATOM 2215 C C . ASP A 1 299 ? -20.463 4.423 11.555 1.00 79.25 299 ASP A C 1
ATOM 2217 O O . ASP A 1 299 ? -19.260 4.519 11.809 1.00 79.25 299 ASP A O 1
ATOM 2221 N N . PRO A 1 300 ? -21.199 5.506 11.248 1.00 71.38 300 PRO A N 1
ATOM 2222 C CA . PRO A 1 300 ? -20.647 6.857 11.217 1.00 71.38 300 PRO A CA 1
ATOM 2223 C C . PRO A 1 300 ? -20.564 7.517 12.603 1.00 71.38 300 PRO A C 1
ATOM 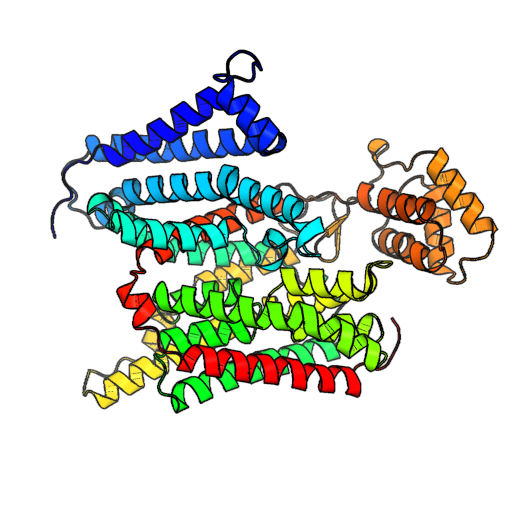2225 O O . PRO A 1 300 ? -20.005 8.612 12.723 1.00 71.38 300 PRO A O 1
ATOM 2228 N N . ASN A 1 301 ? -21.166 6.918 13.637 1.00 66.19 301 ASN A N 1
ATOM 2229 C CA . ASN A 1 301 ? -21.351 7.554 14.942 1.00 66.19 301 ASN A CA 1
ATOM 2230 C C . ASN A 1 301 ? -20.274 7.154 15.951 1.00 66.19 301 ASN A C 1
ATOM 2232 O O . ASN A 1 301 ? -19.949 7.966 16.826 1.00 66.19 301 ASN A O 1
ATOM 2236 N N . THR A 1 302 ? -19.720 5.948 15.823 1.00 63.84 302 THR A N 1
ATOM 2237 C CA . THR A 1 302 ? -18.620 5.454 16.660 1.00 63.84 302 THR A CA 1
ATOM 2238 C C . THR A 1 302 ? -17.362 5.189 15.827 1.00 63.84 302 THR A C 1
ATOM 2240 O O . THR A 1 302 ? -17.343 5.330 14.605 1.00 63.84 302 THR A O 1
ATOM 2243 N N . ILE A 1 303 ? -16.261 4.863 16.504 1.00 68.19 303 ILE A N 1
ATOM 2244 C CA . ILE A 1 303 ? -15.003 4.458 15.860 1.00 68.19 303 ILE A CA 1
ATOM 2245 C C . ILE A 1 303 ? -14.707 2.966 16.050 1.00 68.19 303 ILE A C 1
ATOM 2247 O O . ILE A 1 303 ? -13.665 2.505 15.588 1.00 68.19 303 ILE A O 1
ATOM 2251 N N . GLU A 1 304 ? -15.579 2.212 16.723 1.00 71.88 304 GLU A N 1
ATOM 2252 C CA . GLU A 1 304 ? -15.318 0.815 17.095 1.00 71.88 304 GLU A CA 1
ATOM 2253 C C . GLU A 1 304 ? -15.167 -0.069 15.861 1.00 71.88 304 GLU A C 1
ATOM 2255 O O . GLU A 1 304 ? -14.144 -0.734 15.679 1.00 71.88 304 GLU A O 1
ATOM 2260 N N . THR A 1 305 ? -16.133 0.032 14.947 1.00 79.88 305 THR A N 1
ATOM 2261 C CA . THR A 1 305 ? -16.109 -0.645 13.650 1.00 79.88 305 THR A CA 1
ATOM 2262 C C . THR A 1 305 ? -14.806 -0.366 12.892 1.00 79.88 305 THR A C 1
ATOM 2264 O O . THR A 1 305 ? -14.188 -1.278 12.338 1.00 79.88 305 THR A O 1
ATOM 2267 N N . LEU A 1 306 ? -14.350 0.894 12.890 1.00 77.25 306 LEU A N 1
ATOM 2268 C CA . LEU A 1 306 ? -13.105 1.299 12.235 1.00 77.25 306 LEU A CA 1
ATOM 2269 C C . LEU A 1 306 ? -11.879 0.693 12.926 1.00 77.25 306 LEU A C 1
ATOM 2271 O O . LEU A 1 306 ? -11.015 0.157 12.232 1.00 77.25 306 LEU A O 1
ATOM 2275 N N . LYS A 1 307 ? -11.813 0.734 14.265 1.00 75.44 307 LYS A N 1
ATOM 2276 C CA . LYS A 1 307 ? -10.725 0.125 15.046 1.00 75.44 307 LYS A CA 1
ATOM 2277 C C . LYS A 1 307 ? -10.595 -1.363 14.707 1.00 75.44 307 LYS A C 1
ATOM 2279 O O . LYS A 1 307 ? -9.512 -1.811 14.336 1.00 75.44 307 LYS A O 1
ATOM 2284 N N . VAL A 1 308 ? -11.698 -2.112 14.750 1.00 83.81 308 VAL A N 1
ATOM 2285 C CA . VAL A 1 308 ? -11.702 -3.549 14.426 1.00 83.81 308 VAL A CA 1
ATOM 2286 C C . VAL A 1 308 ? -11.283 -3.787 12.973 1.00 83.81 308 VAL A C 1
ATOM 2288 O O . VAL A 1 308 ? -10.411 -4.617 12.709 1.00 83.81 308 VAL A O 1
ATOM 2291 N N . ALA A 1 309 ? -11.846 -3.043 12.020 1.00 88.62 309 ALA A N 1
ATOM 2292 C CA . ALA A 1 309 ? -11.504 -3.191 10.607 1.00 88.62 309 ALA A CA 1
ATOM 2293 C C . ALA A 1 309 ? -10.015 -2.931 10.330 1.00 88.62 309 ALA A C 1
ATOM 2295 O O . ALA A 1 309 ? -9.381 -3.669 9.567 1.00 88.62 309 ALA A O 1
ATOM 2296 N N . GLU A 1 310 ? -9.435 -1.915 10.973 1.00 81.81 310 GLU A N 1
ATOM 2297 C CA . GLU A 1 310 ? -8.007 -1.622 10.874 1.00 81.81 310 GLU A CA 1
ATOM 2298 C C . GLU A 1 310 ? -7.147 -2.735 11.486 1.00 81.81 310 GLU A C 1
ATOM 2300 O O . GLU A 1 310 ? -6.152 -3.115 10.869 1.00 81.81 310 GLU A O 1
ATOM 2305 N N . ILE A 1 311 ? -7.547 -3.314 12.621 1.00 82.50 311 ILE A N 1
ATOM 2306 C CA . ILE A 1 311 ? -6.842 -4.432 13.272 1.00 82.50 311 ILE A CA 1
ATOM 2307 C C . ILE A 1 311 ? -6.747 -5.651 12.335 1.00 82.50 311 ILE A C 1
ATOM 2309 O O . ILE A 1 311 ? -5.656 -6.191 12.105 1.00 82.50 311 ILE A O 1
ATOM 2313 N N . PHE A 1 312 ? -7.863 -6.065 11.725 1.00 88.94 312 PHE A N 1
ATOM 2314 C CA . PHE A 1 312 ? -7.874 -7.173 10.757 1.00 88.94 312 PHE A CA 1
ATOM 2315 C C . PHE A 1 312 ? -7.046 -6.846 9.507 1.00 88.94 312 PHE A C 1
ATOM 2317 O O . PHE A 1 312 ? -6.285 -7.687 9.015 1.00 88.94 312 PHE A O 1
ATOM 2324 N N . ASN A 1 313 ? -7.126 -5.605 9.024 1.00 88.06 313 ASN A N 1
ATOM 2325 C CA . ASN A 1 313 ? -6.351 -5.156 7.876 1.00 88.06 313 ASN A CA 1
ATOM 2326 C C . ASN A 1 313 ? -4.835 -5.134 8.154 1.00 88.06 313 ASN A C 1
ATOM 2328 O O . ASN A 1 313 ? -4.061 -5.586 7.313 1.00 88.06 313 ASN A O 1
ATOM 2332 N N . ILE A 1 314 ? -4.398 -4.656 9.322 1.00 83.31 314 ILE A N 1
ATOM 2333 C CA . ILE A 1 314 ? -2.985 -4.654 9.735 1.00 83.31 314 ILE A CA 1
ATOM 2334 C C . ILE A 1 314 ? -2.466 -6.084 9.838 1.00 83.31 314 ILE A C 1
ATOM 2336 O O . ILE A 1 314 ? -1.432 -6.398 9.253 1.00 83.31 314 ILE A O 1
ATOM 2340 N N . THR A 1 315 ? -3.214 -6.970 10.499 1.00 86.75 315 THR A N 1
ATOM 2341 C CA . THR A 1 315 ? -2.853 -8.392 10.624 1.00 86.75 315 THR A CA 1
ATOM 2342 C C . THR A 1 315 ? -2.564 -8.999 9.264 1.00 86.75 315 THR A C 1
ATOM 2344 O O . THR A 1 315 ? -1.532 -9.630 9.057 1.00 86.75 315 THR A O 1
ATOM 2347 N N . ARG A 1 316 ? -3.445 -8.740 8.300 1.00 90.25 316 ARG A N 1
ATOM 2348 C CA . ARG A 1 316 ? -3.292 -9.189 6.923 1.00 90.25 316 ARG A CA 1
ATOM 2349 C C . ARG A 1 316 ? -2.025 -8.637 6.273 1.00 90.25 316 ARG A C 1
ATOM 2351 O O . ARG A 1 316 ? -1.324 -9.391 5.612 1.00 90.25 316 ARG A O 1
ATOM 2358 N N . ILE A 1 317 ? -1.695 -7.364 6.489 1.00 85.94 317 ILE A N 1
ATOM 2359 C CA . ILE A 1 317 ? -0.453 -6.746 5.991 1.00 85.94 317 ILE A CA 1
ATOM 2360 C C . ILE A 1 317 ? 0.787 -7.402 6.607 1.00 85.94 317 ILE A C 1
ATOM 2362 O O . ILE A 1 317 ? 1.787 -7.575 5.913 1.00 85.94 317 ILE A O 1
ATOM 2366 N N . LEU A 1 318 ? 0.725 -7.839 7.864 1.00 86.69 318 LEU A N 1
ATOM 2367 C CA . LEU A 1 318 ? 1.833 -8.531 8.526 1.00 86.69 318 LEU A CA 1
ATOM 2368 C C . LEU A 1 318 ? 2.100 -9.937 7.969 1.00 86.69 318 LEU A C 1
ATOM 2370 O O . LEU A 1 318 ? 3.202 -10.452 8.142 1.00 86.69 318 LEU A O 1
ATOM 2374 N N . PHE A 1 319 ? 1.168 -10.520 7.204 1.00 90.56 319 PHE A N 1
ATOM 2375 C CA . PHE A 1 319 ? 1.434 -11.732 6.418 1.00 90.56 319 PHE A CA 1
ATOM 2376 C C . PHE A 1 319 ? 2.263 -11.480 5.150 1.00 90.56 319 PHE A C 1
ATOM 2378 O O . PHE A 1 319 ? 2.689 -12.434 4.493 1.00 90.56 319 PHE A O 1
ATOM 2385 N N . LEU A 1 320 ? 2.524 -10.220 4.789 1.00 89.94 320 LEU A N 1
ATOM 2386 C CA . LEU A 1 320 ? 3.219 -9.877 3.552 1.00 89.94 320 LEU A CA 1
ATOM 2387 C C . LEU A 1 320 ? 4.607 -10.537 3.419 1.00 89.94 320 LEU A C 1
ATOM 2389 O O . LEU A 1 320 ? 4.845 -11.131 2.367 1.00 89.94 320 LEU A O 1
ATOM 2393 N N . PRO A 1 321 ? 5.506 -10.518 4.428 1.00 88.69 321 PRO A N 1
ATOM 2394 C CA . PRO A 1 321 ? 6.792 -11.217 4.352 1.00 88.69 321 PRO A CA 1
ATOM 2395 C C . PRO A 1 321 ? 6.651 -12.699 4.003 1.00 88.69 321 PRO A C 1
ATOM 2397 O O . PRO A 1 321 ? 7.356 -13.199 3.127 1.00 88.69 321 PRO A O 1
ATOM 2400 N N . PHE A 1 322 ? 5.700 -13.384 4.644 1.00 91.06 322 PHE A N 1
ATOM 2401 C CA . PHE A 1 322 ? 5.450 -14.808 4.437 1.00 91.06 322 PHE A CA 1
ATOM 2402 C C . PHE A 1 322 ? 4.980 -15.085 3.010 1.00 91.06 322 PHE A C 1
ATOM 2404 O O . PHE A 1 322 ? 5.545 -15.939 2.330 1.00 91.06 322 PHE A O 1
ATOM 2411 N N . ILE A 1 323 ? 4.006 -14.313 2.520 1.00 93.88 323 ILE A N 1
ATOM 2412 C CA . ILE A 1 323 ? 3.505 -14.441 1.147 1.00 93.88 323 ILE A CA 1
ATOM 2413 C C . ILE A 1 323 ? 4.606 -14.162 0.125 1.00 93.88 323 ILE A C 1
ATOM 2415 O O . ILE A 1 323 ? 4.736 -14.902 -0.847 1.00 93.88 323 ILE A O 1
ATOM 2419 N N . VAL A 1 324 ? 5.439 -13.144 0.341 1.00 90.69 324 VAL A N 1
ATOM 2420 C CA . VAL A 1 324 ? 6.537 -12.827 -0.581 1.00 90.69 324 VAL A CA 1
ATOM 2421 C C . VAL A 1 324 ? 7.563 -13.965 -0.637 1.00 90.69 324 VAL A C 1
ATOM 2423 O O . VAL A 1 324 ? 8.017 -14.306 -1.727 1.00 90.69 324 VAL A O 1
ATOM 2426 N N . ILE A 1 325 ? 7.893 -14.594 0.496 1.00 90.38 325 ILE A N 1
ATOM 2427 C CA . ILE A 1 325 ? 8.789 -15.764 0.533 1.00 90.38 325 ILE A CA 1
ATOM 2428 C C . ILE A 1 325 ? 8.153 -16.962 -0.184 1.00 90.38 325 ILE A C 1
ATOM 2430 O O . ILE A 1 325 ? 8.806 -17.586 -1.020 1.00 90.38 325 ILE A O 1
ATOM 2434 N N . ILE A 1 326 ? 6.876 -17.255 0.081 1.00 92.56 326 ILE A N 1
ATOM 2435 C CA . ILE A 1 326 ? 6.142 -18.340 -0.591 1.00 92.56 326 ILE A CA 1
ATOM 2436 C C . ILE A 1 326 ? 6.146 -18.130 -2.107 1.00 92.56 326 ILE A C 1
ATOM 2438 O O . ILE A 1 326 ? 6.445 -19.057 -2.858 1.00 92.56 326 ILE A O 1
ATOM 2442 N N . LEU A 1 327 ? 5.873 -16.907 -2.566 1.00 93.19 327 LEU A N 1
ATOM 2443 C CA . LEU A 1 327 ? 5.886 -16.571 -3.987 1.00 93.19 327 LEU A CA 1
ATOM 2444 C C . LEU A 1 327 ? 7.290 -16.631 -4.591 1.00 9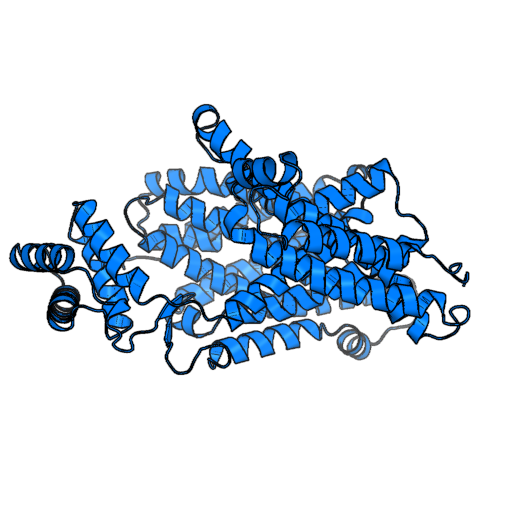3.19 327 LEU A C 1
ATOM 2446 O O . LEU A 1 327 ? 7.414 -17.024 -5.747 1.00 93.19 327 LEU A O 1
ATOM 2450 N N . ALA A 1 328 ? 8.339 -16.303 -3.830 1.00 89.25 328 ALA A N 1
ATOM 2451 C CA . ALA A 1 328 ? 9.724 -16.480 -4.271 1.00 89.25 328 ALA A CA 1
ATOM 2452 C C . ALA A 1 328 ? 10.021 -17.948 -4.574 1.00 89.25 328 ALA A C 1
ATOM 2454 O O . ALA A 1 328 ? 10.515 -18.266 -5.656 1.00 89.25 328 ALA A O 1
ATOM 2455 N N . VAL A 1 329 ? 9.667 -18.837 -3.642 1.00 89.44 329 VAL A N 1
ATOM 2456 C CA . VAL A 1 329 ? 9.850 -20.286 -3.784 1.00 89.44 329 VAL A CA 1
ATOM 2457 C C . VAL A 1 329 ? 8.999 -20.823 -4.936 1.00 89.44 329 VAL A C 1
ATOM 2459 O O . VAL A 1 329 ? 9.508 -21.537 -5.796 1.00 89.44 329 VAL A O 1
ATOM 2462 N N . TRP A 1 330 ? 7.715 -20.461 -4.988 1.00 92.44 330 TRP A N 1
ATOM 2463 C CA . TRP A 1 330 ? 6.787 -20.907 -6.031 1.00 92.44 330 TRP A CA 1
ATOM 2464 C C . TRP A 1 330 ? 7.224 -20.465 -7.434 1.00 92.44 330 TRP A C 1
ATOM 2466 O O . TRP A 1 330 ? 7.165 -21.248 -8.384 1.00 92.44 330 TRP A O 1
ATOM 2476 N N . PHE A 1 331 ? 7.688 -19.222 -7.573 1.00 90.62 331 PHE A N 1
ATOM 2477 C CA . PHE A 1 331 ? 8.154 -18.694 -8.850 1.00 90.62 331 PHE A CA 1
ATOM 2478 C C . PHE A 1 331 ? 9.481 -19.334 -9.275 1.00 90.62 331 PHE A C 1
ATOM 2480 O O . PHE A 1 331 ? 9.639 -19.697 -10.436 1.00 90.62 331 PHE A O 1
ATOM 2487 N N . ALA A 1 332 ? 10.405 -19.538 -8.329 1.00 86.12 332 ALA A N 1
ATOM 2488 C CA . ALA A 1 332 ? 11.668 -20.234 -8.562 1.00 86.12 332 ALA A CA 1
ATOM 2489 C C . ALA A 1 332 ? 11.471 -21.676 -9.047 1.00 86.12 332 ALA A C 1
ATOM 2491 O O . ALA A 1 332 ? 12.097 -22.057 -10.033 1.00 86.12 332 ALA A O 1
ATOM 2492 N N . LYS A 1 333 ? 10.585 -22.441 -8.393 1.00 86.81 333 LYS A N 1
ATOM 2493 C CA . LYS A 1 333 ? 10.208 -23.801 -8.815 1.00 86.81 333 LYS A CA 1
ATOM 2494 C C . LYS A 1 333 ? 9.637 -23.824 -10.224 1.00 86.81 333 LYS A C 1
ATOM 2496 O O . LYS A 1 333 ? 10.007 -24.671 -11.019 1.00 86.81 333 LYS A O 1
ATOM 2501 N N . GLY A 1 334 ? 8.808 -22.837 -10.555 1.00 86.19 334 GLY A N 1
ATOM 2502 C CA . GLY A 1 334 ? 8.283 -22.690 -11.906 1.00 86.19 334 GLY A CA 1
ATOM 2503 C C . GLY A 1 334 ? 9.344 -22.497 -12.981 1.00 86.19 334 GLY A C 1
ATOM 2504 O O . GLY A 1 334 ? 9.256 -23.108 -14.038 1.00 86.19 334 GLY A O 1
ATOM 2505 N N . GLU A 1 335 ? 10.346 -21.658 -12.709 1.00 84.06 335 GLU A N 1
ATOM 2506 C CA . GLU A 1 335 ? 11.458 -21.450 -13.644 1.00 84.06 335 GLU A CA 1
ATOM 2507 C C . GLU A 1 335 ? 12.346 -22.702 -13.773 1.00 84.06 335 GLU A C 1
ATOM 2509 O O . GLU A 1 335 ? 12.898 -22.933 -14.844 1.00 84.06 335 GLU A O 1
ATOM 2514 N N . GLU A 1 336 ? 12.482 -23.512 -12.715 1.00 82.00 336 GLU A N 1
ATOM 2515 C CA . GLU A 1 336 ? 13.191 -24.801 -12.772 1.00 82.00 336 GLU A CA 1
ATOM 2516 C C . GLU A 1 336 ? 12.419 -25.825 -13.617 1.00 82.00 336 GLU A C 1
ATOM 2518 O O . GLU A 1 336 ? 12.996 -26.397 -14.536 1.00 82.00 336 GLU A O 1
ATOM 2523 N N . GLU A 1 337 ? 11.112 -25.989 -13.384 1.00 84.31 337 GLU A N 1
ATOM 2524 C CA . GLU A 1 337 ? 10.239 -26.885 -14.164 1.00 84.31 337 GLU A CA 1
ATOM 2525 C C . GLU A 1 337 ? 10.258 -26.544 -15.667 1.00 84.31 337 GLU A C 1
ATOM 2527 O O . GLU A 1 337 ? 10.344 -27.432 -16.516 1.00 84.31 337 GLU A O 1
ATOM 2532 N N . GLU A 1 338 ? 10.215 -25.252 -16.015 1.00 82.56 338 GLU A N 1
ATOM 2533 C CA . GLU A 1 338 ? 10.299 -24.781 -17.406 1.00 82.56 338 GLU A CA 1
ATOM 2534 C C . GLU A 1 338 ? 11.691 -25.016 -18.024 1.00 82.56 338 GLU A C 1
ATOM 2536 O O . GLU A 1 338 ? 11.801 -25.353 -19.208 1.00 82.56 338 GLU A O 1
ATOM 2541 N N . ALA A 1 339 ? 12.763 -24.869 -17.238 1.00 80.56 339 ALA A N 1
ATOM 2542 C CA . ALA A 1 339 ? 14.129 -25.151 -17.677 1.00 80.56 339 ALA A CA 1
ATOM 2543 C C . ALA A 1 339 ? 14.353 -26.655 -17.914 1.00 80.56 339 ALA A C 1
ATOM 2545 O O . ALA A 1 339 ? 14.930 -27.035 -18.934 1.00 80.56 339 ALA A O 1
ATOM 2546 N N . GLU A 1 340 ? 13.847 -27.514 -17.027 1.00 81.12 340 GLU A N 1
ATOM 2547 C CA . GLU A 1 340 ? 13.908 -28.969 -17.196 1.00 81.12 340 GLU A CA 1
ATOM 2548 C C . GLU A 1 340 ? 13.111 -29.428 -18.424 1.00 81.12 340 GLU A C 1
ATOM 2550 O O . GLU A 1 340 ? 13.626 -30.199 -19.234 1.00 81.12 340 GLU A O 1
ATOM 2555 N N . ALA A 1 341 ? 11.901 -28.896 -18.627 1.00 81.50 341 ALA A N 1
ATOM 2556 C CA . ALA A 1 341 ? 11.072 -29.223 -19.789 1.00 81.50 341 ALA A CA 1
ATOM 2557 C C . ALA A 1 341 ? 11.691 -28.785 -21.133 1.00 81.50 341 ALA A C 1
ATOM 2559 O O . ALA A 1 341 ? 11.378 -29.365 -22.172 1.00 81.50 341 ALA A O 1
ATOM 2560 N N . SER A 1 342 ? 12.567 -27.774 -21.127 1.00 81.56 342 SER A N 1
ATOM 2561 C CA . SER A 1 342 ? 13.253 -27.255 -22.321 1.00 81.56 342 SER A CA 1
ATOM 2562 C C . SER A 1 342 ? 14.660 -27.830 -22.537 1.00 81.56 342 SER A C 1
ATOM 2564 O O . SER A 1 342 ? 15.333 -27.440 -23.491 1.00 81.56 342 SER A O 1
ATOM 2566 N N . GLY A 1 343 ? 15.113 -28.762 -21.688 1.00 76.50 343 GLY A N 1
ATOM 2567 C CA . GLY A 1 343 ? 16.452 -29.360 -21.773 1.00 76.50 343 GLY A CA 1
ATOM 2568 C C . GLY A 1 343 ? 17.591 -28.405 -21.391 1.00 76.50 343 GLY A C 1
ATOM 2569 O O . GLY A 1 343 ? 18.753 -28.669 -21.703 1.00 76.50 343 GLY A O 1
ATOM 2570 N N . ALA A 1 344 ? 17.278 -27.286 -20.732 1.00 74.44 344 ALA A N 1
ATOM 2571 C CA . ALA A 1 344 ? 18.261 -26.336 -20.229 1.00 74.44 344 ALA A CA 1
ATOM 2572 C C . ALA A 1 344 ? 19.005 -26.913 -19.001 1.00 74.44 344 ALA A C 1
ATOM 2574 O O . ALA A 1 344 ? 18.477 -27.778 -18.298 1.00 74.44 344 ALA A O 1
ATOM 2575 N N . PRO A 1 345 ? 20.243 -26.465 -18.711 1.00 70.19 345 PRO A N 1
ATOM 2576 C CA . PRO A 1 345 ? 21.022 -26.992 -17.592 1.00 70.19 345 PRO A CA 1
ATOM 2577 C C . PRO A 1 345 ? 20.284 -26.828 -16.256 1.00 70.19 345 PRO A C 1
ATOM 2579 O O . PRO A 1 345 ? 19.810 -25.735 -15.940 1.00 70.19 345 PRO A O 1
ATOM 2582 N N . LYS A 1 346 ? 20.235 -27.908 -15.458 1.00 59.28 346 LYS A N 1
ATOM 2583 C CA . LYS A 1 346 ? 19.601 -27.932 -14.130 1.00 59.28 346 LYS A CA 1
ATOM 2584 C C . LYS A 1 346 ? 20.155 -26.817 -13.251 1.00 59.28 346 LYS A C 1
ATOM 2586 O O . LYS A 1 346 ? 21.336 -26.810 -12.894 1.00 59.28 346 LYS A O 1
ATOM 2591 N N . ILE A 1 347 ? 19.296 -25.879 -12.877 1.00 60.06 347 ILE A N 1
ATOM 2592 C CA . ILE A 1 347 ? 19.656 -24.803 -11.962 1.00 60.06 347 ILE A CA 1
ATOM 2593 C C . ILE A 1 347 ? 19.269 -25.260 -10.554 1.00 60.06 347 ILE A C 1
ATOM 2595 O O . ILE A 1 347 ? 18.094 -25.388 -10.254 1.00 60.06 347 ILE A O 1
ATOM 2599 N N . SER A 1 348 ? 20.254 -25.489 -9.681 1.00 67.44 348 SER A N 1
ATOM 2600 C CA . SER A 1 348 ? 20.013 -25.904 -8.290 1.00 67.44 348 SER A CA 1
ATOM 2601 C C . SER A 1 348 ? 19.034 -24.968 -7.564 1.00 67.44 348 SER A C 1
ATOM 2603 O O . SER A 1 348 ? 19.321 -23.780 -7.383 1.00 67.44 348 SER A O 1
ATOM 2605 N N . MET A 1 349 ? 17.918 -25.522 -7.078 1.00 63.16 349 MET A N 1
ATOM 2606 C CA . MET A 1 349 ? 16.901 -24.819 -6.284 1.00 63.16 349 MET A CA 1
ATOM 2607 C C . MET A 1 349 ? 17.483 -24.070 -5.074 1.00 63.16 349 MET A C 1
ATOM 2609 O O . MET A 1 349 ? 17.078 -22.944 -4.788 1.00 63.16 349 MET A O 1
ATOM 2613 N N . GLY A 1 350 ? 18.481 -24.644 -4.392 1.00 64.62 350 GLY A N 1
ATOM 2614 C CA . GLY A 1 350 ? 19.154 -23.992 -3.262 1.00 64.62 350 GLY A CA 1
ATOM 2615 C C . GLY A 1 350 ? 19.917 -22.733 -3.681 1.00 64.62 350 GLY A C 1
ATOM 2616 O O . GLY A 1 350 ? 19.826 -21.698 -3.023 1.00 64.62 350 GLY A O 1
ATOM 2617 N N . LYS A 1 351 ? 20.596 -22.785 -4.832 1.00 65.88 351 LYS A N 1
ATOM 2618 C CA . LYS A 1 351 ? 21.290 -21.628 -5.408 1.00 65.88 351 LYS A CA 1
ATOM 2619 C C . LYS A 1 351 ? 20.300 -20.569 -5.894 1.00 65.88 351 LYS A C 1
ATOM 2621 O O . LYS A 1 351 ? 20.503 -19.390 -5.639 1.00 65.88 351 LYS A O 1
ATOM 2626 N N . ILE A 1 352 ? 19.183 -20.985 -6.494 1.00 63.72 352 ILE A N 1
ATOM 2627 C CA . ILE A 1 352 ? 18.101 -20.079 -6.896 1.00 63.72 352 ILE A CA 1
ATOM 2628 C C . ILE A 1 352 ? 17.495 -19.364 -5.688 1.00 63.72 352 ILE A C 1
ATOM 2630 O O . ILE A 1 352 ? 17.266 -18.161 -5.754 1.00 63.72 352 ILE A O 1
ATOM 2634 N N . LEU A 1 353 ? 17.209 -20.086 -4.606 1.00 65.56 353 LEU A N 1
ATOM 2635 C CA . LEU A 1 353 ? 16.597 -19.512 -3.412 1.00 65.56 353 LEU A CA 1
ATOM 2636 C C . LEU A 1 353 ? 17.526 -18.531 -2.707 1.00 65.56 353 LEU A C 1
ATOM 2638 O O . LEU A 1 353 ? 17.039 -17.510 -2.241 1.00 65.56 353 LEU A O 1
ATOM 2642 N N . ILE A 1 354 ? 18.833 -18.799 -2.674 1.00 67.12 354 ILE A N 1
ATOM 2643 C CA . ILE A 1 354 ? 19.835 -17.874 -2.128 1.00 67.12 354 ILE A CA 1
ATOM 2644 C C . ILE A 1 354 ? 20.002 -16.655 -3.051 1.00 67.12 354 ILE A C 1
ATOM 2646 O O . ILE A 1 354 ? 19.905 -15.522 -2.581 1.00 67.12 354 ILE A O 1
ATOM 2650 N N . ASP A 1 355 ? 20.155 -16.861 -4.363 1.00 64.44 355 ASP A N 1
ATOM 2651 C CA . ASP A 1 355 ? 20.348 -15.777 -5.341 1.00 64.44 355 ASP A CA 1
ATOM 2652 C C . ASP A 1 355 ? 19.094 -14.896 -5.505 1.00 64.44 355 ASP A C 1
ATOM 2654 O O . ASP A 1 355 ? 19.190 -13.704 -5.815 1.00 64.44 355 ASP A O 1
ATOM 2658 N N . LYS A 1 356 ? 17.899 -15.468 -5.305 1.00 63.66 356 LYS A N 1
ATOM 2659 C CA . LYS A 1 356 ? 16.601 -14.778 -5.408 1.00 63.66 356 LYS A CA 1
ATOM 2660 C C . LYS A 1 356 ? 15.977 -14.469 -4.054 1.00 63.66 356 LYS A C 1
ATOM 2662 O O . LYS A 1 356 ? 14.854 -13.953 -4.038 1.00 63.66 356 LYS A O 1
ATOM 2667 N N . PHE A 1 357 ? 16.665 -14.746 -2.942 1.00 71.38 357 PHE A N 1
ATOM 2668 C CA . PHE A 1 357 ? 16.130 -14.440 -1.622 1.00 71.38 357 PHE A CA 1
ATOM 2669 C C . PHE A 1 357 ? 15.804 -12.946 -1.575 1.00 71.38 357 PHE A C 1
ATOM 2671 O O . PHE A 1 357 ? 16.664 -12.107 -1.876 1.00 71.38 357 PHE A O 1
ATOM 2678 N N . PRO A 1 358 ? 14.567 -12.563 -1.233 1.00 77.12 358 PRO A N 1
ATOM 2679 C CA . PRO A 1 358 ? 14.201 -11.166 -1.196 1.00 77.12 358 PRO A CA 1
ATOM 2680 C C . PRO A 1 358 ? 14.823 -10.525 0.047 1.00 77.12 358 PRO A C 1
ATOM 2682 O O . PRO A 1 358 ? 14.164 -10.369 1.063 1.00 77.12 358 PRO A O 1
ATOM 2685 N N . ILE A 1 359 ? 16.091 -10.107 -0.026 1.00 84.88 359 ILE A N 1
ATOM 2686 C CA . ILE A 1 359 ? 16.815 -9.450 1.086 1.00 84.88 359 ILE A CA 1
ATOM 2687 C C . ILE A 1 359 ? 16.023 -8.247 1.632 1.00 84.88 359 ILE A C 1
ATOM 2689 O O . ILE A 1 359 ? 16.058 -7.940 2.819 1.00 84.88 359 ILE A O 1
ATOM 2693 N N . PHE A 1 360 ? 15.229 -7.596 0.782 1.00 84.56 360 PHE A N 1
ATOM 2694 C CA . PHE A 1 360 ? 14.338 -6.514 1.192 1.00 84.56 360 PHE A CA 1
ATOM 2695 C C . PHE A 1 360 ? 13.211 -6.963 2.147 1.00 84.56 360 PHE A C 1
ATOM 2697 O O . PHE A 1 360 ? 12.735 -6.151 2.931 1.00 84.56 360 PHE A O 1
ATOM 2704 N N . VAL A 1 361 ? 12.802 -8.238 2.134 1.00 85.88 361 VAL A N 1
ATOM 2705 C CA . VAL A 1 361 ? 11.878 -8.819 3.125 1.00 85.88 361 VAL A CA 1
ATOM 2706 C C . VAL A 1 361 ? 12.548 -8.912 4.490 1.00 85.88 361 VAL A C 1
ATOM 2708 O O . VAL A 1 361 ? 11.918 -8.584 5.489 1.00 85.88 361 VAL A O 1
ATOM 2711 N N . LEU A 1 362 ? 13.835 -9.270 4.549 1.00 89.88 362 LEU A N 1
ATOM 2712 C CA . LEU A 1 362 ? 14.585 -9.193 5.804 1.00 89.88 362 LEU A CA 1
ATOM 2713 C C . LEU A 1 362 ? 14.652 -7.743 6.300 1.00 89.88 362 LEU A C 1
ATOM 2715 O O . LEU A 1 362 ? 14.415 -7.488 7.475 1.00 89.88 362 LEU A O 1
ATOM 2719 N N . GLY A 1 363 ? 14.870 -6.786 5.393 1.00 91.38 363 GLY A N 1
ATOM 2720 C CA . GLY A 1 363 ? 14.777 -5.360 5.711 1.00 91.38 363 GLY A CA 1
ATOM 2721 C C . GLY A 1 363 ? 13.404 -4.957 6.268 1.00 91.38 363 GLY A C 1
ATOM 2722 O O . GLY A 1 363 ? 13.353 -4.265 7.280 1.00 91.38 363 GLY A O 1
ATOM 2723 N N . PHE A 1 364 ? 12.299 -5.431 5.679 1.00 89.25 364 PHE A N 1
ATOM 2724 C CA . PHE A 1 364 ? 10.950 -5.229 6.230 1.00 89.25 364 PHE A CA 1
ATOM 2725 C C . PHE A 1 364 ? 10.845 -5.784 7.656 1.00 89.25 364 PHE A C 1
ATOM 2727 O O . PHE A 1 364 ? 10.379 -5.077 8.544 1.00 89.25 364 PHE A O 1
ATOM 2734 N N . ILE A 1 365 ? 11.291 -7.026 7.885 1.00 90.19 365 ILE A N 1
ATOM 2735 C CA . ILE A 1 365 ? 11.214 -7.690 9.197 1.00 90.19 365 ILE A CA 1
ATOM 2736 C C . ILE A 1 365 ? 12.039 -6.924 10.237 1.00 90.19 365 ILE A C 1
ATOM 2738 O O . ILE A 1 365 ? 11.565 -6.716 11.349 1.00 90.19 365 ILE A O 1
ATOM 2742 N N . ILE A 1 366 ? 13.234 -6.451 9.875 1.00 92.38 366 ILE A N 1
ATOM 2743 C CA . ILE A 1 366 ? 14.085 -5.635 10.753 1.00 92.38 366 ILE A CA 1
ATOM 2744 C C . ILE A 1 366 ? 13.397 -4.309 11.093 1.00 92.38 366 ILE A C 1
ATOM 2746 O O . ILE A 1 366 ? 13.323 -3.942 12.264 1.00 92.38 366 ILE A O 1
ATOM 2750 N N . MET A 1 367 ? 12.847 -3.601 10.101 1.00 90.00 367 MET A N 1
ATOM 2751 C CA . MET A 1 367 ? 12.139 -2.338 10.343 1.00 90.00 367 MET A CA 1
ATOM 2752 C C . MET A 1 367 ? 10.875 -2.543 11.190 1.00 90.00 367 MET A C 1
ATOM 2754 O O . MET A 1 367 ? 10.589 -1.728 12.066 1.00 90.00 367 MET A O 1
ATOM 2758 N N . PHE A 1 368 ? 10.157 -3.648 10.982 1.00 86.44 368 PHE A N 1
ATOM 2759 C CA . PHE A 1 368 ? 9.025 -4.056 11.815 1.00 86.44 368 PHE A CA 1
ATOM 2760 C C . PHE A 1 368 ? 9.454 -4.388 13.248 1.00 86.44 368 PHE A C 1
ATOM 2762 O O . PHE A 1 368 ? 8.787 -3.981 14.200 1.00 86.44 368 PHE A O 1
ATOM 2769 N N . ALA A 1 369 ? 10.584 -5.074 13.429 1.00 88.38 369 ALA A N 1
ATOM 2770 C CA . ALA A 1 369 ? 11.140 -5.364 14.745 1.00 88.38 369 ALA A CA 1
ATOM 2771 C C . ALA A 1 369 ? 11.549 -4.075 15.474 1.00 88.38 369 ALA A C 1
ATOM 2773 O O . ALA A 1 369 ? 11.176 -3.898 16.627 1.00 88.38 369 ALA A O 1
ATOM 2774 N N . PHE A 1 370 ? 12.224 -3.140 14.797 1.00 88.31 370 PHE A N 1
ATOM 2775 C CA . PHE A 1 370 ? 12.572 -1.824 15.351 1.00 88.31 370 PHE A CA 1
ATOM 2776 C C . PHE A 1 370 ? 11.345 -0.993 15.726 1.00 88.31 370 PHE A C 1
ATOM 2778 O O . PHE A 1 370 ? 11.326 -0.346 16.772 1.00 88.31 370 PHE A O 1
ATOM 2785 N N . SER A 1 371 ? 10.301 -1.034 14.901 1.00 83.44 371 SER A N 1
ATOM 2786 C CA . SER A 1 371 ? 9.016 -0.422 15.235 1.00 83.44 371 SER A CA 1
ATOM 2787 C C . SER A 1 371 ? 8.397 -1.077 16.478 1.00 83.44 371 SER A C 1
ATOM 2789 O O . SER A 1 371 ? 7.988 -0.390 17.412 1.00 83.44 371 SER A O 1
ATOM 2791 N N . SER A 1 372 ? 8.432 -2.410 16.551 1.00 82.50 372 SER A N 1
ATOM 2792 C CA . SER A 1 372 ? 7.881 -3.204 17.658 1.00 82.50 372 SER A CA 1
ATOM 2793 C C . SER A 1 372 ? 8.619 -3.023 18.987 1.00 82.50 372 SER A C 1
ATOM 2795 O O . SER A 1 372 ? 7.985 -3.062 20.038 1.00 82.50 372 SER A O 1
ATOM 2797 N N . THR A 1 373 ? 9.936 -2.815 18.966 1.00 82.56 373 THR A N 1
ATOM 2798 C CA . THR A 1 373 ? 10.747 -2.551 20.168 1.00 82.56 373 THR A CA 1
ATOM 2799 C C . THR A 1 373 ? 10.735 -1.081 20.586 1.00 82.56 373 THR A C 1
ATOM 2801 O O . THR A 1 373 ? 11.322 -0.730 21.606 1.00 82.56 373 THR A O 1
ATOM 2804 N N . GLY A 1 374 ? 10.065 -0.213 19.822 1.00 76.06 374 GLY A N 1
ATOM 2805 C CA . GLY A 1 374 ? 9.967 1.211 20.115 1.00 76.06 374 GLY A CA 1
ATOM 2806 C C . GLY A 1 374 ? 11.220 2.018 19.766 1.00 76.06 374 GLY A C 1
ATOM 2807 O O . GLY A 1 374 ? 11.355 3.140 20.240 1.00 76.06 374 GLY A O 1
ATOM 2808 N N . VAL A 1 375 ? 12.115 1.513 18.906 1.00 82.25 375 VAL A N 1
ATOM 2809 C CA . VAL A 1 375 ? 13.321 2.244 18.447 1.00 82.25 375 VAL A CA 1
ATOM 2810 C C . VAL A 1 375 ? 12.955 3.557 17.747 1.00 82.25 375 VAL A C 1
ATOM 2812 O O . VAL A 1 375 ? 13.688 4.541 17.828 1.00 82.25 375 VAL A O 1
ATOM 2815 N N . PHE A 1 376 ? 11.803 3.597 17.074 1.00 76.00 376 PHE A N 1
ATOM 2816 C CA . PHE A 1 376 ? 11.287 4.805 16.420 1.00 76.00 376 PHE A CA 1
ATOM 2817 C C . PHE A 1 376 ? 10.391 5.664 17.325 1.00 76.00 376 PHE A C 1
ATOM 2819 O O . PHE A 1 376 ? 9.909 6.716 16.889 1.00 76.00 376 PHE A O 1
ATOM 2826 N N . THR A 1 377 ? 10.179 5.235 18.569 1.00 66.75 377 THR A N 1
ATOM 2827 C CA . THR A 1 377 ? 9.354 5.915 19.563 1.00 66.75 377 THR A CA 1
ATOM 2828 C C . THR A 1 377 ? 10.233 6.841 20.414 1.00 66.75 377 THR A C 1
ATOM 2830 O O . THR A 1 377 ? 11.221 6.390 20.990 1.00 66.75 377 THR A O 1
ATOM 2833 N N . PRO A 1 378 ? 9.920 8.146 20.519 1.00 65.25 378 PRO A N 1
ATOM 2834 C CA . PRO A 1 378 ? 10.579 9.033 21.473 1.00 65.25 378 PRO A CA 1
ATOM 2835 C C . PRO A 1 378 ? 10.415 8.487 22.897 1.00 65.25 378 PRO A C 1
ATOM 2837 O O . PRO A 1 378 ? 9.359 7.947 23.207 1.00 65.25 378 PRO A O 1
ATOM 2840 N N . LYS A 1 379 ? 11.409 8.680 23.777 1.00 61.03 379 LYS A N 1
ATOM 2841 C CA . LYS A 1 379 ? 11.398 8.176 25.172 1.00 61.03 379 LYS A CA 1
ATOM 2842 C C . LYS A 1 379 ? 10.151 8.570 25.982 1.00 61.03 379 LYS A C 1
ATOM 2844 O O . LYS A 1 379 ? 9.838 7.928 26.977 1.00 61.03 379 LYS A O 1
ATOM 2849 N N . ASP A 1 380 ? 9.458 9.620 25.551 1.00 61.22 380 ASP A N 1
ATOM 2850 C CA . ASP A 1 380 ? 8.297 10.205 26.222 1.00 61.22 380 ASP A CA 1
ATOM 2851 C C . ASP A 1 380 ? 6.953 9.732 25.646 1.00 61.22 380 ASP A C 1
ATOM 2853 O O . ASP A 1 380 ? 5.895 10.117 26.143 1.00 61.22 380 ASP A O 1
ATOM 2857 N N . ASN A 1 381 ? 6.987 8.919 24.588 1.00 61.25 381 ASN A N 1
ATOM 2858 C CA . ASN A 1 381 ? 5.809 8.430 23.892 1.00 61.25 381 ASN A CA 1
ATOM 2859 C C . ASN A 1 381 ? 5.642 6.925 24.139 1.00 61.25 381 ASN A C 1
ATOM 2861 O O . ASN A 1 381 ? 6.601 6.161 24.113 1.00 61.25 381 ASN A O 1
ATOM 2865 N N . VAL A 1 382 ? 4.402 6.483 24.299 1.00 61.44 382 VAL A N 1
ATOM 2866 C CA . VAL A 1 382 ? 4.001 5.079 24.341 1.00 61.44 382 VAL A CA 1
ATOM 2867 C C . VAL A 1 382 ? 3.323 4.745 23.015 1.00 61.44 382 VAL A C 1
ATOM 2869 O O . VAL A 1 382 ? 2.437 5.468 22.556 1.00 61.44 382 VAL A O 1
ATOM 2872 N N . LEU A 1 383 ? 3.764 3.669 22.366 1.00 55.31 383 LEU A N 1
ATOM 2873 C CA . LEU A 1 383 ? 3.136 3.165 21.147 1.00 55.31 383 LEU A CA 1
ATOM 2874 C C . LEU A 1 383 ? 1.924 2.303 21.516 1.00 55.31 383 LEU A C 1
ATOM 2876 O O . LEU A 1 383 ? 2.071 1.322 22.245 1.00 55.31 383 LEU A O 1
ATOM 2880 N N . HIS A 1 384 ? 0.753 2.641 20.982 1.00 52.09 384 HIS A N 1
ATOM 2881 C CA . HIS A 1 384 ? -0.477 1.891 21.209 1.00 52.09 384 HIS A CA 1
ATOM 2882 C C . HIS A 1 384 ? -1.331 1.876 19.941 1.00 52.09 384 HIS A C 1
ATOM 2884 O O . HIS A 1 384 ? -1.786 2.913 19.447 1.00 52.09 384 HIS A O 1
ATOM 2890 N N . GLY A 1 385 ? -1.496 0.685 19.364 1.00 57.22 385 GLY A N 1
ATOM 2891 C CA . GLY A 1 385 ? -1.975 0.556 17.993 1.00 57.22 385 GLY A CA 1
ATOM 2892 C C . GLY A 1 385 ? -1.071 1.325 17.014 1.00 57.22 385 GLY A C 1
ATOM 2893 O O . GLY A 1 385 ? 0.152 1.316 17.138 1.00 57.22 385 GLY A O 1
ATOM 2894 N N . LYS A 1 386 ? -1.692 2.040 16.071 1.00 46.66 386 LYS A N 1
ATOM 2895 C CA . LYS A 1 386 ? -1.024 2.894 15.068 1.00 46.66 386 LYS A CA 1
ATOM 2896 C C . LYS A 1 386 ? -0.633 4.279 15.605 1.00 46.66 386 LYS A C 1
ATOM 2898 O O . LYS A 1 386 ? 0.030 5.059 14.911 1.00 46.66 386 LYS A O 1
ATOM 2903 N N . ASN A 1 387 ? -1.100 4.618 16.807 1.00 54.56 387 ASN A N 1
ATOM 2904 C CA . ASN A 1 387 ? -0.974 5.945 17.389 1.00 54.56 387 ASN A CA 1
ATOM 2905 C C . ASN A 1 387 ? 0.090 5.965 18.487 1.00 54.56 387 ASN A C 1
ATOM 2907 O O . ASN A 1 387 ? 0.383 4.979 19.159 1.00 54.56 387 ASN A O 1
ATOM 2911 N N . PHE A 1 388 ? 0.684 7.138 18.649 1.00 61.06 388 PHE A N 1
ATOM 2912 C CA . PHE A 1 388 ? 1.705 7.389 19.648 1.00 61.06 388 PHE A CA 1
ATOM 2913 C C . PHE A 1 388 ? 1.130 8.339 20.680 1.00 61.06 388 PHE A C 1
ATOM 2915 O O . PHE A 1 388 ? 0.767 9.471 20.353 1.00 61.06 388 PHE A O 1
ATOM 2922 N N . TYR A 1 389 ? 1.066 7.867 21.914 1.00 59.59 389 TYR A N 1
ATOM 2923 C CA . TYR A 1 389 ? 0.525 8.597 23.043 1.00 59.59 389 TYR A CA 1
ATOM 2924 C C . TYR A 1 389 ? 1.669 9.205 23.835 1.00 59.59 389 TYR A C 1
ATOM 2926 O O . TYR A 1 389 ? 2.548 8.494 24.303 1.00 59.59 389 TYR A O 1
ATOM 2934 N N . ASN A 1 390 ? 1.680 10.519 23.997 1.00 66.81 390 ASN A N 1
ATOM 2935 C CA . ASN A 1 390 ? 2.559 11.186 24.941 1.00 66.81 390 ASN A CA 1
ATOM 2936 C C . ASN A 1 390 ? 1.720 11.648 26.125 1.00 66.81 390 ASN A C 1
ATOM 2938 O O . ASN A 1 390 ? 1.159 12.745 26.116 1.00 66.81 390 ASN A O 1
ATOM 2942 N N . VAL A 1 391 ? 1.660 10.778 27.128 1.00 66.75 391 VAL A N 1
ATOM 2943 C CA . VAL A 1 391 ? 0.919 10.983 28.376 1.00 66.75 391 VAL A CA 1
ATOM 2944 C C . VAL A 1 391 ? 1.770 11.645 29.462 1.00 66.75 391 VAL A C 1
ATOM 2946 O O . VAL A 1 391 ? 1.356 11.713 30.615 1.00 66.75 391 VAL A O 1
ATOM 2949 N N . LYS A 1 392 ? 2.969 12.151 29.119 1.00 71.00 392 LYS A N 1
ATOM 2950 C CA . LYS A 1 392 ? 3.719 12.981 30.062 1.00 71.00 392 LYS A CA 1
ATOM 2951 C C . LYS A 1 392 ? 2.942 14.271 30.338 1.00 71.00 392 LYS A C 1
ATOM 2953 O O . LYS A 1 392 ? 2.522 14.907 29.357 1.00 71.00 392 LYS A O 1
ATOM 2958 N N . PRO A 1 393 ? 2.817 14.665 31.622 1.00 70.31 393 PRO A N 1
ATOM 2959 C CA . PRO A 1 393 ? 2.169 15.908 32.009 1.00 70.31 393 PRO A CA 1
ATOM 2960 C C . PRO A 1 393 ? 2.773 17.105 31.271 1.00 70.31 393 PRO A C 1
ATOM 2962 O O . PRO A 1 393 ? 3.987 17.310 31.305 1.00 70.31 393 PRO A O 1
ATOM 2965 N N . ASP A 1 394 ? 1.930 17.868 30.580 1.00 74.06 394 ASP A N 1
ATOM 2966 C CA . ASP A 1 394 ? 2.309 19.076 29.842 1.00 74.06 394 ASP A CA 1
ATOM 2967 C C . ASP A 1 394 ? 1.126 20.051 29.854 1.00 74.06 394 ASP A C 1
ATOM 2969 O O . ASP A 1 394 ? 0.036 19.717 29.390 1.00 74.06 394 ASP A O 1
ATOM 2973 N N . GLU A 1 395 ? 1.342 21.274 30.343 1.00 72.50 395 GLU A N 1
ATOM 2974 C CA . GLU A 1 395 ? 0.309 22.318 30.425 1.00 72.50 395 GLU A CA 1
ATOM 2975 C C . GLU A 1 395 ? -0.353 22.599 29.064 1.00 72.50 395 GLU A C 1
ATOM 2977 O O . GLU A 1 395 ? -1.544 22.905 28.977 1.00 72.50 395 GLU A O 1
ATOM 2982 N N . LYS A 1 396 ? 0.374 22.420 27.952 1.00 74.62 396 LYS A N 1
ATOM 2983 C CA . LYS A 1 396 ? -0.177 22.609 26.596 1.00 74.62 396 LYS A CA 1
ATOM 2984 C C . LYS A 1 396 ? -1.222 21.549 26.229 1.00 74.62 396 LYS A C 1
ATOM 2986 O O . LYS A 1 396 ? -2.056 21.774 25.338 1.00 74.62 396 LYS A O 1
ATOM 2991 N N . LYS A 1 397 ? -1.194 20.398 26.902 1.00 75.00 397 LYS A N 1
ATOM 2992 C CA . LYS A 1 397 ? -2.102 19.268 26.682 1.00 75.00 397 LYS A CA 1
ATOM 2993 C C . LYS A 1 397 ? -3.319 19.282 27.606 1.00 75.00 397 LYS A C 1
ATOM 2995 O O . LYS A 1 397 ? -4.210 18.460 27.407 1.00 75.00 397 LYS A O 1
ATOM 3000 N N . GLU A 1 398 ? -3.431 20.245 28.521 1.00 83.81 398 GLU A N 1
ATOM 3001 C CA . GLU A 1 398 ? -4.605 20.374 29.388 1.00 83.81 398 GLU A CA 1
ATOM 3002 C C . GLU A 1 398 ? -5.887 20.614 28.588 1.00 83.81 398 GLU A C 1
ATOM 3004 O O . GLU A 1 398 ? -5.957 21.464 27.691 1.00 83.81 398 GLU A O 1
ATOM 3009 N N . VAL A 1 399 ? -6.937 19.869 28.907 1.00 83.25 399 VAL A N 1
ATOM 3010 C CA . VAL A 1 399 ? -8.281 20.087 28.378 1.00 83.25 399 VAL A CA 1
ATOM 3011 C C . VAL A 1 399 ? -8.796 21.431 28.897 1.00 83.25 399 VAL A C 1
ATOM 3013 O O . VAL A 1 399 ? -8.565 21.814 30.041 1.00 83.25 399 VAL A O 1
ATOM 3016 N N . ARG A 1 400 ? -9.489 22.193 28.043 1.00 86.81 400 ARG A N 1
ATOM 3017 C CA . ARG A 1 400 ? -9.973 23.526 28.427 1.00 86.81 400 ARG A CA 1
ATOM 3018 C C . ARG A 1 400 ? -10.932 23.404 29.607 1.00 86.81 400 ARG A C 1
ATOM 3020 O O . ARG A 1 400 ? -11.806 22.542 29.602 1.00 86.81 400 ARG A O 1
ATOM 3027 N N . THR A 1 401 ? -10.876 24.349 30.541 1.00 85.56 401 THR A N 1
ATOM 3028 C CA . THR A 1 401 ? -11.731 24.364 31.742 1.00 85.56 401 THR A CA 1
ATOM 3029 C C . THR A 1 401 ? -13.223 24.247 31.420 1.00 85.56 401 THR A C 1
ATOM 3031 O O . THR A 1 401 ? -13.963 23.570 32.125 1.00 85.56 401 THR A O 1
ATOM 3034 N N . ARG A 1 402 ? -13.680 24.872 30.326 1.00 87.56 402 ARG A N 1
ATOM 3035 C CA . ARG A 1 402 ? -15.076 24.773 29.867 1.00 87.56 402 ARG A CA 1
ATOM 3036 C C . ARG A 1 402 ? -15.467 23.341 29.469 1.00 87.56 402 ARG A C 1
ATOM 3038 O O . ARG A 1 402 ? -16.593 22.931 29.706 1.00 87.56 402 ARG A O 1
ATOM 3045 N N . ASP A 1 403 ? -14.536 22.612 28.858 1.00 87.25 403 ASP A N 1
ATOM 3046 C CA . ASP A 1 403 ? -14.747 21.268 28.334 1.00 87.25 403 ASP A CA 1
ATOM 3047 C C . ASP A 1 403 ? -14.675 20.265 29.504 1.00 87.25 403 ASP A C 1
ATOM 3049 O O . ASP A 1 403 ? -15.514 19.376 29.594 1.00 87.25 403 ASP A O 1
ATOM 3053 N N . LEU A 1 404 ? -13.785 20.491 30.482 1.00 87.25 404 LEU A N 1
ATOM 3054 C CA . LEU A 1 404 ? -13.749 19.748 31.752 1.00 87.25 404 LEU A CA 1
ATOM 3055 C C . LEU A 1 404 ? -15.050 19.886 32.555 1.00 87.25 404 LEU A C 1
ATOM 3057 O O . LEU A 1 404 ? -15.559 18.892 33.061 1.00 87.25 404 LEU A O 1
ATOM 3061 N N . LYS A 1 405 ? -15.638 21.090 32.622 1.00 89.00 405 LYS A N 1
ATOM 3062 C CA . LYS A 1 405 ? -16.951 21.294 33.264 1.00 89.00 405 LYS A CA 1
ATOM 3063 C C . LYS A 1 405 ? -18.064 20.493 32.586 1.00 89.00 405 LYS A C 1
ATOM 3065 O O . LYS A 1 405 ? -18.927 19.966 33.278 1.00 89.00 405 LYS A O 1
ATOM 3070 N N . LYS A 1 406 ? -18.040 20.379 31.251 1.00 88.50 406 LYS A N 1
ATOM 3071 C CA . LYS A 1 406 ? -18.996 19.537 30.510 1.00 88.50 406 LYS A CA 1
ATOM 3072 C C . LYS A 1 406 ? -18.823 18.056 30.856 1.00 88.50 406 LYS A C 1
ATOM 3074 O O . LYS A 1 406 ? -19.817 17.366 31.049 1.00 88.50 406 LYS A O 1
ATOM 3079 N N . ILE A 1 407 ? -17.579 17.584 30.965 1.00 87.62 407 ILE A N 1
ATOM 3080 C CA . ILE A 1 407 ? -17.280 16.203 31.372 1.00 87.62 407 ILE A CA 1
ATOM 3081 C C . ILE A 1 407 ? -17.769 15.951 32.803 1.00 87.62 407 ILE A C 1
ATOM 3083 O O . ILE A 1 407 ? -18.439 14.954 33.041 1.00 87.62 407 ILE A O 1
ATOM 3087 N N . GLN A 1 408 ? -17.501 16.872 33.731 1.00 89.25 408 GLN A N 1
ATOM 3088 C CA . GLN A 1 408 ? -17.950 16.764 35.120 1.00 89.25 408 GLN A CA 1
ATOM 3089 C C . GLN A 1 408 ? -19.480 16.689 35.222 1.00 89.25 408 GLN A C 1
ATOM 3091 O O . GLN A 1 408 ? -20.009 15.769 35.838 1.00 89.25 408 GLN A O 1
ATOM 3096 N N . ALA A 1 409 ? -20.188 17.594 34.539 1.00 88.62 409 ALA A N 1
ATOM 3097 C CA . ALA A 1 409 ? -21.648 17.572 34.488 1.00 88.62 409 ALA A CA 1
ATOM 3098 C C . ALA A 1 409 ? -22.182 16.253 33.904 1.00 88.62 409 ALA A C 1
ATOM 3100 O O . ALA A 1 409 ? -23.181 15.727 34.381 1.00 88.62 409 ALA A O 1
ATOM 3101 N N . PHE A 1 410 ? -21.500 15.688 32.902 1.00 88.75 410 PHE A N 1
ATOM 3102 C CA . PHE A 1 410 ? -21.862 14.394 32.333 1.00 88.75 410 PHE A CA 1
ATOM 3103 C C . PHE A 1 410 ? -21.664 13.232 33.315 1.00 88.75 410 PHE A C 1
ATOM 3105 O O . PHE A 1 410 ? -22.539 12.376 33.409 1.00 88.75 410 PHE A O 1
ATOM 3112 N N . ILE A 1 411 ? -20.574 13.206 34.086 1.00 87.44 411 ILE A N 1
ATOM 3113 C CA . ILE A 1 411 ? -20.354 12.182 35.124 1.00 87.44 411 ILE A CA 1
ATOM 3114 C C . ILE A 1 411 ? -21.496 12.208 36.156 1.00 87.44 411 ILE A C 1
ATOM 3116 O O . ILE A 1 411 ? -21.981 11.154 36.574 1.00 87.44 411 ILE A O 1
ATOM 3120 N N . GLU A 1 412 ? -21.955 13.405 36.527 1.00 87.62 412 GLU A N 1
ATOM 3121 C CA . GLU A 1 412 ? -23.024 13.622 37.511 1.00 87.62 412 GLU A CA 1
ATOM 3122 C C . GLU A 1 412 ? -24.409 13.160 37.032 1.00 87.62 412 GLU A C 1
ATOM 3124 O O . GLU A 1 412 ? -25.252 12.827 37.863 1.00 87.62 412 GLU A O 1
ATOM 3129 N N . THR A 1 413 ? -24.642 13.051 35.717 1.00 85.81 413 THR A N 1
ATOM 3130 C CA . THR A 1 413 ? -25.908 12.510 35.175 1.00 85.81 413 THR A CA 1
ATOM 3131 C C . THR A 1 413 ? -26.139 11.036 35.521 1.00 85.81 413 THR A C 1
ATOM 3133 O O . THR A 1 413 ? -27.271 10.560 35.461 1.00 85.81 413 THR A O 1
ATOM 3136 N N . GLY A 1 414 ? -25.077 10.291 35.851 1.00 81.50 414 GLY A N 1
ATOM 3137 C CA . GLY A 1 414 ? -25.150 8.848 36.085 1.00 81.50 414 GLY A CA 1
ATOM 3138 C C . GLY A 1 414 ? -25.364 8.006 34.819 1.00 81.50 414 GLY A C 1
ATOM 3139 O O . GLY A 1 414 ? -25.572 6.799 34.928 1.00 81.50 414 GLY A O 1
ATOM 3140 N N . GLU A 1 415 ? -25.290 8.598 33.620 1.00 81.06 415 GLU A N 1
ATOM 3141 C CA . GLU A 1 415 ? -25.438 7.874 32.346 1.00 81.06 415 GLU A CA 1
ATOM 3142 C C . GLU A 1 415 ? -24.281 6.887 32.082 1.00 81.06 415 GLU A C 1
ATOM 3144 O O . GLU A 1 415 ? -24.461 5.876 31.397 1.00 81.06 415 GLU A O 1
ATOM 3149 N N . VAL A 1 416 ? -23.101 7.131 32.666 1.00 83.62 416 VAL A N 1
ATOM 3150 C CA . VAL A 1 416 ? -21.922 6.258 32.550 1.00 83.62 416 VAL A CA 1
ATOM 3151 C C . VAL A 1 416 ? -22.059 5.050 33.479 1.00 83.62 416 VAL A C 1
ATOM 3153 O O . VAL A 1 416 ? -21.778 5.128 34.674 1.00 83.62 416 VAL A O 1
ATOM 3156 N N . LYS A 1 417 ? -22.470 3.908 32.917 1.00 79.88 417 LYS A N 1
ATOM 3157 C CA . LYS A 1 417 ? -22.682 2.659 33.673 1.00 79.88 417 LYS A CA 1
ATOM 3158 C C . LYS A 1 417 ? -21.406 1.849 33.918 1.00 79.88 417 LYS A C 1
ATOM 3160 O O . LYS A 1 417 ? -21.380 1.040 34.839 1.00 79.88 417 LYS A O 1
ATOM 3165 N N . ASP A 1 418 ? -20.374 2.027 33.092 1.00 83.00 418 ASP A N 1
ATOM 3166 C CA . ASP A 1 418 ? -19.101 1.304 33.210 1.00 83.00 418 ASP A CA 1
ATOM 3167 C C . ASP A 1 418 ? -18.204 1.980 34.273 1.00 83.00 418 ASP A C 1
ATOM 3169 O O . ASP A 1 418 ? -17.776 3.123 34.064 1.00 83.00 418 ASP A O 1
ATOM 3173 N N . PRO A 1 419 ? -17.887 1.307 35.400 1.00 85.81 419 PRO A N 1
ATOM 3174 C CA . PRO A 1 419 ? -17.094 1.894 36.481 1.00 85.81 419 PRO A CA 1
ATOM 3175 C C . PRO A 1 419 ? -15.705 2.350 36.029 1.00 85.81 419 PRO A C 1
ATOM 3177 O O . PRO A 1 419 ? -15.209 3.369 36.504 1.00 85.81 419 PRO A O 1
ATOM 3180 N N . LYS A 1 420 ? -15.094 1.636 35.073 1.00 86.25 420 LYS A N 1
ATOM 3181 C CA . LYS A 1 420 ? -13.758 1.971 34.561 1.00 86.25 420 LYS A CA 1
ATOM 3182 C C . LYS A 1 420 ? -13.788 3.249 33.731 1.00 86.25 420 LYS A C 1
ATOM 3184 O O . LYS A 1 420 ? -12.874 4.063 33.818 1.00 86.25 420 LYS A O 1
ATOM 3189 N N . VAL A 1 421 ? -14.844 3.433 32.937 1.00 85.12 421 VAL A N 1
ATOM 3190 C CA . VAL A 1 421 ? -15.041 4.655 32.142 1.00 85.12 421 VAL A CA 1
ATOM 3191 C C . VAL A 1 421 ? -15.282 5.841 33.067 1.00 85.12 421 VAL A C 1
ATOM 3193 O O . VAL A 1 421 ? -14.676 6.892 32.876 1.00 85.12 421 VAL A O 1
ATOM 3196 N N . LYS A 1 422 ? -16.101 5.662 34.107 1.00 88.56 422 LYS A N 1
ATOM 3197 C CA . LYS A 1 422 ? -16.348 6.706 35.104 1.00 88.56 422 LYS A CA 1
ATOM 3198 C C . LYS A 1 422 ? -15.057 7.139 35.808 1.00 88.56 422 LYS A C 1
ATOM 3200 O O . LYS A 1 422 ? -14.742 8.325 35.804 1.00 88.56 422 LYS A O 1
ATOM 3205 N N . GLU A 1 423 ? -14.269 6.189 36.310 1.00 89.25 423 GLU A N 1
ATOM 3206 C CA . GLU A 1 423 ? -12.985 6.469 36.969 1.00 89.25 423 GLU A CA 1
ATOM 3207 C C . GLU A 1 423 ? -11.996 7.184 36.027 1.00 89.25 423 GLU A C 1
ATOM 3209 O O . GLU A 1 423 ? -11.301 8.121 36.426 1.00 89.25 423 GLU A O 1
ATOM 3214 N N . ALA A 1 424 ? -11.945 6.781 34.754 1.00 87.00 424 ALA A N 1
ATOM 3215 C CA . ALA A 1 424 ? -11.088 7.415 33.754 1.00 87.00 424 ALA A CA 1
ATOM 3216 C C . ALA A 1 424 ? -11.467 8.884 33.495 1.00 87.00 424 ALA A C 1
ATOM 3218 O O . ALA A 1 424 ? -10.575 9.727 33.340 1.00 87.00 424 ALA A O 1
ATOM 3219 N N . LEU A 1 425 ? -12.770 9.193 33.464 1.00 87.44 425 LEU A N 1
ATOM 3220 C CA . LEU A 1 425 ? -13.285 10.554 33.309 1.00 87.44 425 LEU A CA 1
ATOM 3221 C C . LEU A 1 425 ? -13.035 11.405 34.561 1.00 87.44 425 LEU A C 1
ATOM 3223 O O . LEU A 1 425 ? -12.616 12.552 34.431 1.00 87.44 425 LEU A O 1
ATOM 3227 N N . GLU A 1 426 ? -13.221 10.847 35.757 1.00 89.62 426 GLU A N 1
ATOM 3228 C CA . GLU A 1 426 ? -12.918 11.532 37.023 1.00 89.62 426 GLU A CA 1
ATOM 3229 C C . GLU A 1 426 ? -11.427 11.887 37.116 1.00 89.62 426 GLU A C 1
ATOM 3231 O O . GLU A 1 426 ? -11.078 13.035 37.400 1.00 89.62 426 GLU A O 1
ATOM 3236 N N . LYS A 1 427 ? -10.540 10.946 36.764 1.00 89.62 427 LYS A N 1
ATOM 3237 C CA . LYS A 1 427 ? -9.094 11.202 36.660 1.00 89.62 427 LYS A CA 1
ATOM 3238 C C . LYS A 1 427 ? -8.765 12.273 35.624 1.00 89.62 427 LYS A C 1
ATOM 3240 O O . LYS A 1 427 ? -7.912 13.113 35.875 1.00 89.62 427 LYS A O 1
ATOM 3245 N N . LEU A 1 428 ? -9.455 12.295 34.480 1.00 88.06 428 LEU A N 1
ATOM 3246 C CA . LEU A 1 428 ? -9.253 13.324 33.453 1.00 88.06 428 LEU A CA 1
ATOM 3247 C C . LEU A 1 428 ? -9.640 14.719 33.964 1.00 88.06 428 LEU A C 1
ATOM 3249 O O . LEU A 1 428 ? -8.971 15.699 33.639 1.00 88.06 428 LEU A O 1
ATOM 3253 N N . VAL A 1 429 ? -10.714 14.818 34.751 1.00 88.94 429 VAL A N 1
ATOM 3254 C CA . VAL A 1 429 ? -11.132 16.084 35.366 1.00 88.94 429 VAL A CA 1
ATOM 3255 C C . VAL A 1 429 ? -10.140 16.526 36.441 1.00 88.94 429 VAL A C 1
ATOM 3257 O O . VAL A 1 429 ? -9.781 17.704 36.469 1.00 88.94 429 VAL A O 1
ATOM 3260 N N . ALA A 1 430 ? -9.657 15.598 37.270 1.00 88.94 430 ALA A N 1
ATOM 3261 C CA . ALA A 1 430 ? -8.685 15.879 38.326 1.00 88.94 430 ALA A CA 1
ATOM 3262 C C . ALA A 1 430 ? -7.320 16.317 37.769 1.00 88.94 430 ALA A C 1
ATOM 3264 O O . ALA A 1 430 ? -6.807 17.376 38.135 1.00 88.94 430 ALA A O 1
ATOM 3265 N N . ASP A 1 431 ? -6.770 15.546 36.831 1.00 86.19 431 ASP A N 1
ATOM 3266 C CA . ASP A 1 431 ? -5.440 15.775 36.255 1.00 86.19 431 ASP A CA 1
ATOM 3267 C C . ASP A 1 431 ? -5.457 16.833 35.140 1.00 86.19 431 ASP A C 1
ATOM 3269 O O . ASP A 1 431 ? -4.404 17.233 34.638 1.00 86.19 431 ASP A O 1
ATOM 3273 N N . LYS A 1 432 ? -6.655 17.263 34.711 1.00 88.69 432 LYS A N 1
ATOM 3274 C CA . LYS A 1 432 ? -6.941 18.146 33.561 1.00 88.69 432 LYS A CA 1
ATOM 3275 C C . LYS A 1 432 ? -6.447 17.625 32.209 1.00 88.69 432 LYS A C 1
ATOM 3277 O O . LYS A 1 432 ? -6.652 18.281 31.186 1.00 88.69 432 LYS A O 1
ATOM 3282 N N . GLN A 1 433 ? -5.801 16.469 32.170 1.00 86.62 433 GLN A N 1
ATOM 3283 C CA . GLN A 1 433 ? -5.234 15.850 30.979 1.00 86.62 433 GLN A CA 1
ATOM 3284 C C . GLN A 1 433 ? -5.242 14.327 31.119 1.00 86.62 433 GLN A C 1
ATOM 3286 O O . GLN A 1 433 ? -5.440 13.787 32.203 1.00 86.62 433 GLN A O 1
ATOM 3291 N N . ILE A 1 434 ? -5.022 13.634 30.005 1.00 82.56 434 ILE A N 1
ATOM 3292 C CA . ILE A 1 434 ? -4.924 12.175 29.989 1.00 82.56 434 ILE A CA 1
ATOM 3293 C C . ILE A 1 434 ? -3.497 11.770 30.382 1.00 82.56 434 ILE A C 1
ATOM 3295 O O . ILE A 1 434 ? -2.529 12.197 29.746 1.00 82.56 434 ILE A O 1
ATOM 3299 N N . THR A 1 435 ? -3.374 10.933 31.409 1.00 78.88 435 THR A N 1
ATOM 3300 C CA . THR A 1 435 ? -2.104 10.533 32.039 1.00 78.88 435 THR A CA 1
ATOM 3301 C C . THR A 1 435 ? -1.734 9.070 31.782 1.00 78.88 435 THR A C 1
ATOM 3303 O O . THR A 1 435 ? -0.593 8.671 32.020 1.00 78.88 435 THR A O 1
ATOM 3306 N N . SER A 1 436 ? -2.639 8.268 31.208 1.00 77.25 436 SER A N 1
ATOM 3307 C CA . SER A 1 436 ? -2.342 6.903 30.755 1.00 77.25 436 SER A CA 1
ATOM 3308 C C . SER A 1 436 ? -3.011 6.563 29.422 1.00 77.25 436 SER A C 1
ATOM 3310 O O . SER A 1 436 ? -3.980 7.193 29.001 1.00 77.25 436 SER A O 1
ATOM 3312 N N . VAL A 1 437 ? -2.473 5.562 28.721 1.00 72.25 437 VAL A N 1
ATOM 3313 C CA . VAL A 1 437 ? -3.019 5.147 27.421 1.00 72.25 437 VAL A CA 1
ATOM 3314 C C . VAL A 1 437 ? -4.355 4.423 27.579 1.00 72.25 437 VAL A C 1
ATOM 3316 O O . VAL A 1 437 ? -5.289 4.704 26.836 1.00 72.25 437 VAL A O 1
ATOM 3319 N N . ASP A 1 438 ? -4.480 3.574 28.599 1.00 74.50 438 ASP A N 1
ATOM 3320 C CA . ASP A 1 438 ? -5.739 2.888 28.909 1.00 74.50 438 ASP A CA 1
ATOM 3321 C C . ASP A 1 438 ? -6.844 3.892 29.276 1.00 74.50 438 ASP A C 1
ATOM 3323 O O . ASP A 1 438 ? -8.003 3.718 28.903 1.00 74.50 438 ASP A O 1
ATOM 3327 N N . GLN A 1 439 ? -6.486 4.997 29.945 1.00 80.50 439 GLN A N 1
ATOM 3328 C CA . GLN A 1 439 ? -7.412 6.101 30.195 1.00 80.50 439 GLN A CA 1
ATOM 3329 C C . GLN A 1 439 ? -7.869 6.753 28.885 1.00 80.50 439 GLN A C 1
ATOM 3331 O O . GLN A 1 439 ? -9.045 7.079 28.767 1.00 80.50 439 GLN A O 1
ATOM 3336 N N . ALA A 1 440 ? -6.988 6.924 27.893 1.00 78.00 440 ALA A N 1
ATOM 3337 C CA . ALA A 1 440 ? -7.360 7.513 26.606 1.00 78.00 440 ALA A CA 1
ATOM 3338 C C . ALA A 1 440 ? -8.450 6.701 25.888 1.00 78.00 440 ALA A C 1
ATOM 3340 O O . ALA A 1 440 ? -9.437 7.267 25.413 1.00 78.00 440 ALA A O 1
ATOM 3341 N N . ASP A 1 441 ? -8.316 5.372 25.866 1.00 75.00 441 ASP A N 1
ATOM 3342 C CA . ASP A 1 441 ? -9.330 4.489 25.284 1.00 75.00 441 ASP A CA 1
ATOM 3343 C C . ASP A 1 441 ? -10.650 4.526 26.057 1.00 75.00 441 ASP A C 1
ATOM 3345 O O . ASP A 1 441 ? -11.717 4.591 25.444 1.00 75.00 441 ASP A O 1
ATOM 3349 N N . LEU A 1 442 ? -10.595 4.542 27.391 1.00 81.81 442 LEU A N 1
ATOM 3350 C CA . LEU A 1 442 ? -11.788 4.638 28.236 1.00 81.81 442 LEU A CA 1
ATOM 3351 C C . LEU A 1 442 ? -12.498 5.993 28.082 1.00 81.81 442 LEU A C 1
ATOM 3353 O O . LEU A 1 442 ? -13.725 6.038 28.017 1.00 81.81 442 LEU A O 1
ATOM 3357 N N . VAL A 1 443 ? -11.749 7.091 27.943 1.00 83.88 443 VAL A N 1
ATOM 3358 C CA . VAL A 1 443 ? -12.295 8.428 27.648 1.00 83.88 443 VAL A CA 1
ATOM 3359 C C . VAL A 1 443 ? -12.960 8.452 26.270 1.00 83.88 443 VAL A C 1
ATOM 3361 O O . VAL A 1 443 ? -14.010 9.069 26.108 1.00 83.88 443 VAL A O 1
ATOM 3364 N N . LEU A 1 444 ? -12.400 7.767 25.268 1.00 81.44 444 LEU A N 1
ATOM 3365 C CA . LEU A 1 444 ? -13.058 7.623 23.966 1.00 81.44 444 LEU A CA 1
ATOM 3366 C C . LEU A 1 444 ? -14.339 6.783 24.060 1.00 81.44 444 LEU A C 1
ATOM 3368 O O . LEU A 1 444 ? -15.340 7.175 23.462 1.00 81.44 444 LEU A O 1
ATOM 3372 N N . LYS A 1 445 ? -14.330 5.694 24.839 1.00 82.06 445 LYS A N 1
ATOM 3373 C CA . LYS A 1 445 ? -15.499 4.830 25.098 1.00 82.06 445 LYS A CA 1
ATOM 3374 C C . LYS A 1 445 ? -16.646 5.577 25.796 1.00 82.06 445 LYS A C 1
ATOM 3376 O O . LYS A 1 445 ? -17.811 5.224 25.648 1.00 82.06 445 LYS A O 1
ATOM 3381 N N . ALA A 1 446 ? -16.362 6.680 26.494 1.00 83.25 446 ALA A N 1
ATOM 3382 C CA . ALA A 1 446 ? -17.401 7.549 27.057 1.00 83.25 446 ALA A CA 1
ATOM 3383 C C . ALA A 1 446 ? -18.391 8.088 26.000 1.00 83.25 446 ALA A C 1
ATOM 3385 O O . ALA A 1 446 ? -19.519 8.449 26.335 1.00 83.25 446 ALA A O 1
ATOM 3386 N N . GLN A 1 447 ? -18.002 8.113 24.718 1.00 82.44 447 GLN A N 1
ATOM 3387 C CA . GLN A 1 447 ? -18.866 8.519 23.604 1.00 82.44 447 GLN A CA 1
ATOM 3388 C C . GLN A 1 447 ? -20.078 7.606 23.402 1.00 82.44 447 GLN A C 1
ATOM 3390 O O . GLN A 1 447 ? -21.066 8.057 22.817 1.00 82.44 447 GLN A O 1
ATOM 3395 N N . ASP A 1 448 ? -20.016 6.363 23.872 1.00 80.69 448 ASP A N 1
ATOM 3396 C CA . ASP A 1 448 ? -21.091 5.382 23.697 1.00 80.69 448 ASP A CA 1
ATOM 3397 C C . ASP A 1 448 ? -22.222 5.605 24.709 1.00 80.69 448 ASP A C 1
ATOM 3399 O O . ASP A 1 448 ? -23.371 5.238 24.468 1.00 80.69 448 ASP A O 1
ATOM 3403 N N . PHE A 1 449 ? -21.919 6.301 25.808 1.00 83.75 449 PHE A N 1
ATOM 3404 C CA . PHE A 1 449 ? -22.869 6.637 26.868 1.00 83.75 449 PHE A CA 1
ATOM 3405 C C . PHE A 1 449 ? -23.597 7.963 26.631 1.00 83.75 449 PHE A C 1
ATOM 3407 O O . PHE A 1 449 ? -24.488 8.301 27.398 1.00 83.75 449 PHE A O 1
ATOM 3414 N N . THR A 1 450 ? -23.253 8.718 25.582 1.00 81.00 450 THR A N 1
ATOM 3415 C CA . THR A 1 450 ? -23.870 10.019 25.291 1.00 81.00 450 THR A CA 1
ATOM 3416 C C . THR A 1 450 ? -24.310 10.142 23.834 1.00 81.00 450 THR A C 1
ATOM 3418 O O . THR A 1 450 ? -23.681 9.620 22.911 1.00 81.00 450 THR A O 1
ATOM 3421 N N . LYS A 1 451 ? -25.389 10.893 23.595 1.00 79.69 451 LYS A N 1
ATOM 3422 C CA . LYS A 1 451 ? -25.821 11.297 22.245 1.00 79.69 451 LYS A CA 1
ATOM 3423 C C . LYS A 1 451 ? -25.398 12.725 21.884 1.00 79.69 451 LYS A C 1
ATOM 3425 O O . LYS A 1 451 ? -25.561 13.118 20.728 1.00 79.69 451 LYS A O 1
ATOM 3430 N N . ASP A 1 452 ? -24.835 13.483 22.826 1.00 83.38 452 ASP A N 1
ATOM 3431 C CA . ASP A 1 452 ? -24.437 14.874 22.607 1.00 83.38 452 ASP A CA 1
ATOM 3432 C C . ASP A 1 452 ? -23.196 14.965 21.701 1.00 83.38 452 ASP A C 1
ATOM 3434 O O . ASP A 1 452 ? -22.108 14.480 22.027 1.00 83.38 452 ASP A O 1
ATOM 3438 N N . LYS A 1 453 ? -23.355 15.614 20.542 1.00 82.38 453 LYS A N 1
ATOM 3439 C CA . LYS A 1 453 ? -22.278 15.817 19.563 1.00 82.38 453 LYS A CA 1
ATOM 3440 C C . LYS A 1 453 ? -21.145 16.679 20.115 1.00 82.38 453 LYS A C 1
ATOM 3442 O O . LYS A 1 453 ? -19.986 16.416 19.786 1.00 82.38 453 LYS A O 1
ATOM 3447 N N . ASP A 1 454 ? -21.458 17.668 20.947 1.00 83.25 454 ASP A N 1
ATOM 3448 C CA . ASP A 1 454 ? -20.456 18.542 21.552 1.00 83.25 454 ASP A CA 1
ATOM 3449 C C . ASP A 1 454 ? -19.609 17.767 22.554 1.00 83.25 454 ASP A C 1
ATOM 3451 O O . ASP A 1 454 ? -18.383 17.881 22.553 1.00 83.25 454 ASP A O 1
ATOM 3455 N N . LEU A 1 455 ? -20.247 16.939 23.381 1.00 84.56 455 LEU A N 1
ATOM 3456 C CA . LEU A 1 455 ? -19.550 16.124 24.366 1.00 84.56 455 LEU A CA 1
ATOM 3457 C C . LEU A 1 455 ? -18.672 15.058 23.692 1.00 84.56 455 LEU A C 1
ATOM 3459 O O . LEU A 1 455 ? -17.508 14.887 24.059 1.00 84.56 455 LEU A O 1
ATOM 3463 N N . LYS A 1 456 ? -19.162 14.429 22.614 1.00 84.50 456 LYS A N 1
ATOM 3464 C CA . LYS A 1 456 ? -18.335 13.542 21.776 1.00 84.50 456 LYS A CA 1
ATOM 3465 C C . LYS A 1 456 ? -17.124 14.266 21.189 1.00 84.50 456 LYS A C 1
ATOM 3467 O O . LYS A 1 456 ? -16.031 13.699 21.146 1.00 84.50 456 LYS A O 1
ATOM 3472 N N . ALA A 1 457 ? -17.288 15.513 20.746 1.00 81.88 457 ALA A N 1
ATOM 3473 C CA . ALA A 1 457 ? -16.179 16.321 20.248 1.00 81.88 457 ALA A CA 1
ATOM 3474 C C . ALA A 1 457 ? -15.173 16.670 21.358 1.00 81.88 457 ALA A C 1
ATOM 3476 O O . ALA A 1 457 ? -13.970 16.670 21.097 1.00 81.88 457 ALA A O 1
ATOM 3477 N N . VAL A 1 458 ? -15.639 16.905 22.588 1.00 85.69 458 VAL A N 1
ATOM 3478 C CA . VAL A 1 458 ? -14.783 17.127 23.764 1.00 85.69 458 VAL A CA 1
ATOM 3479 C C . VAL A 1 458 ? -13.934 15.894 24.074 1.00 85.69 458 VAL A C 1
ATOM 3481 O O . VAL A 1 458 ? -12.718 16.031 24.208 1.00 85.69 458 VAL A O 1
ATOM 3484 N N . PHE A 1 459 ? -14.523 14.694 24.104 1.00 84.31 459 PHE A N 1
ATOM 3485 C CA . PHE A 1 459 ? -13.771 13.452 24.330 1.00 84.31 459 PHE A CA 1
ATOM 3486 C C . PHE A 1 459 ? -12.718 13.208 23.242 1.00 84.31 459 PHE A C 1
ATOM 3488 O O . PHE A 1 459 ? -11.557 12.944 23.554 1.00 84.31 459 PHE A O 1
ATOM 3495 N N . LYS A 1 460 ? -13.081 13.389 21.963 1.00 81.38 460 LYS A N 1
ATOM 3496 C CA . LYS A 1 460 ? -12.121 13.321 20.843 1.00 81.38 460 LYS A CA 1
ATOM 3497 C C . LYS A 1 460 ? -11.027 14.382 20.961 1.00 81.38 460 LYS A C 1
ATOM 3499 O O . LYS A 1 460 ? -9.872 14.116 20.647 1.00 81.38 460 LYS A O 1
ATOM 3504 N N . GLY A 1 461 ? -11.384 15.583 21.412 1.00 82.25 461 GLY A N 1
ATOM 3505 C CA . GLY A 1 461 ? -10.450 16.675 21.654 1.00 82.25 461 GLY A CA 1
ATOM 3506 C C . GLY A 1 461 ? -9.420 16.319 22.723 1.00 82.25 461 GLY A C 1
ATOM 3507 O O . GLY A 1 461 ? -8.228 16.498 22.485 1.00 82.25 461 GLY A O 1
ATOM 3508 N N . ALA A 1 462 ? -9.865 15.771 23.856 1.00 81.00 462 ALA A N 1
ATOM 3509 C CA . ALA A 1 462 ? -8.995 15.329 24.943 1.00 81.00 462 ALA A CA 1
ATOM 3510 C C . ALA A 1 462 ? -8.018 14.230 24.489 1.00 81.00 462 ALA A C 1
ATOM 3512 O O . ALA A 1 462 ? -6.811 14.386 24.664 1.00 81.00 462 ALA A O 1
ATOM 3513 N N . ASP A 1 463 ? -8.512 13.183 23.822 1.00 80.81 463 ASP A N 1
ATOM 3514 C CA . ASP A 1 463 ? -7.678 12.109 23.256 1.00 80.81 463 ASP A CA 1
ATOM 3515 C C . ASP A 1 463 ? -6.667 12.644 22.225 1.00 80.81 463 ASP A C 1
ATOM 3517 O O . ASP A 1 463 ? -5.473 12.346 22.282 1.00 80.81 463 ASP A O 1
ATOM 3521 N N . SER A 1 464 ? -7.096 13.546 21.337 1.00 75.69 464 SER A N 1
ATOM 3522 C CA . SER A 1 464 ? -6.211 14.105 20.309 1.00 75.69 464 SER A CA 1
ATOM 3523 C C . SER A 1 464 ? -5.023 14.899 20.868 1.00 75.69 464 SER A C 1
ATOM 3525 O O . SER A 1 464 ? -3.999 15.012 20.194 1.00 75.69 464 SER A O 1
ATOM 3527 N N . LYS A 1 465 ? -5.123 15.439 22.093 1.00 79.50 465 LYS A N 1
ATOM 3528 C CA . LYS A 1 465 ? -4.042 16.212 22.727 1.00 79.50 465 LYS A CA 1
ATOM 3529 C C . LYS A 1 465 ? -2.879 15.349 23.198 1.00 79.50 465 LYS A C 1
ATOM 3531 O O . LYS A 1 465 ? -1.750 15.836 23.246 1.00 79.50 465 LYS A O 1
ATOM 3536 N N . VAL A 1 466 ? -3.136 14.084 23.521 1.00 72.69 466 VAL A N 1
ATOM 3537 C CA . VAL A 1 466 ? -2.079 13.133 23.882 1.00 72.69 466 VAL A CA 1
ATOM 3538 C C . VAL A 1 466 ? -1.510 12.409 22.666 1.00 72.69 466 VAL A C 1
ATOM 3540 O O . VAL A 1 466 ? -0.454 11.791 22.772 1.00 72.69 466 VAL A O 1
ATOM 3543 N N . HIS A 1 467 ? -2.120 12.534 21.484 1.00 69.19 467 HIS A N 1
ATOM 3544 C CA . HIS A 1 467 ? -1.545 11.992 20.251 1.00 69.19 467 HIS A CA 1
ATOM 3545 C C . HIS A 1 467 ? -0.361 12.844 19.788 1.00 69.19 467 HIS A C 1
ATOM 3547 O O . HIS A 1 467 ? -0.522 13.967 19.312 1.00 69.19 467 HIS A O 1
ATOM 3553 N N . SER A 1 468 ? 0.847 12.283 19.831 1.00 65.31 468 SER A N 1
ATOM 3554 C CA . SER A 1 468 ? 2.023 12.910 19.220 1.00 65.31 468 SER A CA 1
ATOM 3555 C C . SER A 1 468 ? 2.701 11.946 18.255 1.00 65.31 468 SER A C 1
ATOM 3557 O O . SER A 1 468 ? 3.341 10.974 18.645 1.00 65.31 468 SER A O 1
ATOM 3559 N N . LYS A 1 469 ? 2.570 12.209 16.951 1.00 62.03 469 LYS A N 1
ATOM 3560 C CA . LYS A 1 469 ? 3.247 11.405 15.927 1.00 62.03 469 LYS A CA 1
ATOM 3561 C C . LYS A 1 469 ? 4.763 11.637 16.020 1.00 62.03 469 LYS A C 1
ATOM 3563 O O . LYS A 1 469 ? 5.193 12.782 15.865 1.00 62.03 469 LYS A O 1
ATOM 3568 N N . PRO A 1 470 ? 5.588 10.593 16.211 1.00 68.75 470 PRO A N 1
ATOM 3569 C CA . PRO A 1 470 ? 7.030 10.714 16.180 1.00 68.75 470 PRO A CA 1
ATOM 3570 C C . PRO A 1 470 ? 7.471 11.277 14.845 1.00 68.75 470 PRO A C 1
ATOM 3572 O O . PRO A 1 470 ? 7.061 10.787 13.787 1.00 68.75 470 PRO A O 1
ATOM 3575 N N . LYS A 1 471 ? 8.367 12.264 14.895 1.00 73.75 471 LYS A N 1
ATOM 3576 C CA . LYS A 1 471 ? 8.984 12.826 13.691 1.00 73.75 471 LYS A CA 1
ATOM 3577 C C . LYS A 1 471 ? 9.619 11.723 12.839 1.00 73.75 471 LYS A C 1
ATOM 3579 O O . LYS A 1 471 ? 9.429 11.718 11.630 1.00 73.75 471 LYS A O 1
ATOM 3584 N N . THR A 1 472 ? 10.271 10.742 13.468 1.00 78.06 472 THR A N 1
ATOM 3585 C CA . THR A 1 472 ? 10.917 9.606 12.793 1.00 78.06 472 THR A CA 1
ATOM 3586 C C . THR A 1 472 ? 9.940 8.779 11.957 1.00 78.06 472 THR A C 1
ATOM 3588 O O . THR A 1 472 ? 10.201 8.534 10.785 1.00 78.06 472 THR A O 1
ATOM 3591 N N . ILE A 1 473 ? 8.782 8.402 12.507 1.00 74.38 473 ILE A N 1
ATOM 3592 C CA . ILE A 1 473 ? 7.757 7.636 11.774 1.00 74.38 473 ILE A CA 1
ATOM 3593 C C . ILE A 1 473 ? 7.132 8.479 10.662 1.00 74.38 473 ILE A C 1
ATOM 3595 O O . ILE A 1 473 ? 6.869 7.964 9.575 1.00 74.38 473 ILE A O 1
ATOM 3599 N N . GLY A 1 474 ? 6.931 9.778 10.909 1.00 77.06 474 GLY A N 1
ATOM 3600 C CA . GLY A 1 474 ? 6.520 10.725 9.873 1.00 77.06 474 GLY A CA 1
ATOM 3601 C C . GLY A 1 474 ? 7.492 10.721 8.692 1.00 77.06 474 GLY A C 1
ATOM 3602 O O . GLY A 1 474 ? 7.073 10.506 7.560 1.00 77.06 474 GLY A O 1
ATOM 3603 N N . ILE A 1 475 ? 8.792 10.852 8.963 1.00 81.62 475 ILE A N 1
ATOM 3604 C CA . ILE A 1 475 ? 9.859 10.820 7.953 1.00 81.62 475 ILE A CA 1
ATOM 3605 C C . ILE A 1 475 ? 9.892 9.474 7.212 1.00 81.62 475 ILE A C 1
ATOM 3607 O O . ILE A 1 475 ? 9.952 9.451 5.985 1.00 81.62 475 ILE A O 1
ATOM 3611 N N . MET A 1 476 ? 9.796 8.348 7.925 1.00 83.75 476 MET A N 1
ATOM 3612 C CA . MET A 1 476 ? 9.771 7.019 7.297 1.00 83.75 476 MET A CA 1
ATOM 3613 C C . MET A 1 476 ? 8.561 6.854 6.375 1.00 83.75 476 MET A C 1
ATOM 3615 O O . MET A 1 476 ? 8.696 6.357 5.259 1.00 83.75 476 MET A O 1
ATOM 3619 N N . ARG A 1 477 ? 7.380 7.321 6.796 1.00 82.75 477 ARG A N 1
ATOM 3620 C CA . ARG A 1 477 ? 6.182 7.305 5.950 1.00 82.75 477 ARG A CA 1
ATOM 3621 C C . ARG A 1 477 ? 6.399 8.120 4.682 1.00 82.75 477 ARG A C 1
ATOM 3623 O O . ARG A 1 477 ? 6.035 7.667 3.601 1.00 82.75 477 ARG A O 1
ATOM 3630 N N . GLU A 1 478 ? 6.993 9.298 4.814 1.00 83.00 478 GLU A N 1
ATOM 3631 C CA . GLU A 1 478 ? 7.311 10.157 3.680 1.00 83.00 478 GLU A CA 1
ATOM 3632 C C . GLU A 1 478 ? 8.257 9.464 2.694 1.00 83.00 478 GLU A C 1
ATOM 3634 O O . GLU A 1 478 ? 7.935 9.367 1.508 1.00 83.00 478 GLU A O 1
ATOM 3639 N N . TYR A 1 479 ? 9.361 8.886 3.172 1.00 87.50 479 TYR A N 1
ATOM 3640 C CA . TYR A 1 479 ? 10.290 8.135 2.322 1.00 87.50 479 TYR A CA 1
ATOM 3641 C C . TYR A 1 479 ? 9.641 6.934 1.643 1.00 87.50 479 TYR A C 1
ATOM 3643 O O . TYR A 1 479 ? 9.795 6.764 0.435 1.00 87.50 479 TYR A O 1
ATOM 3651 N N . MET A 1 480 ? 8.877 6.131 2.385 1.00 87.38 480 MET A N 1
ATOM 3652 C CA . MET A 1 480 ? 8.141 4.990 1.840 1.00 87.38 480 MET A CA 1
ATOM 3653 C C . MET A 1 480 ? 7.266 5.410 0.657 1.00 87.38 480 MET A C 1
ATOM 3655 O O . MET A 1 480 ? 7.300 4.782 -0.404 1.00 87.38 480 MET A O 1
ATOM 3659 N N . MET A 1 481 ? 6.478 6.473 0.827 1.00 84.88 481 MET A N 1
ATOM 3660 C CA . MET A 1 481 ? 5.573 6.916 -0.223 1.00 84.88 481 MET A CA 1
ATOM 3661 C C . MET A 1 481 ? 6.328 7.485 -1.436 1.00 84.88 481 MET A C 1
ATOM 3663 O O . MET A 1 481 ? 5.932 7.208 -2.567 1.00 84.88 481 MET A O 1
ATOM 3667 N N . TRP A 1 482 ? 7.438 8.204 -1.234 1.00 87.81 482 TRP A N 1
ATOM 3668 C CA . TRP A 1 482 ? 8.305 8.659 -2.330 1.00 87.81 482 TRP A CA 1
ATOM 3669 C C . TRP A 1 482 ? 8.942 7.500 -3.097 1.00 87.81 482 TRP A C 1
ATOM 3671 O O . TRP A 1 482 ? 8.944 7.517 -4.329 1.00 87.81 482 TRP A O 1
ATOM 3681 N N . PHE A 1 483 ? 9.432 6.473 -2.398 1.00 89.38 483 PHE A N 1
ATOM 3682 C CA . PHE A 1 483 ? 9.977 5.271 -3.026 1.00 89.38 483 PHE A CA 1
ATOM 3683 C C . PHE A 1 483 ? 8.937 4.563 -3.895 1.00 89.38 483 PHE A C 1
ATOM 3685 O O . PHE A 1 483 ? 9.239 4.194 -5.033 1.00 89.38 483 PHE A O 1
ATOM 3692 N N . PHE A 1 484 ? 7.704 4.417 -3.402 1.00 85.56 484 PHE A N 1
ATOM 3693 C CA . PHE A 1 484 ? 6.625 3.827 -4.191 1.00 85.56 484 PHE A CA 1
ATOM 3694 C C . PHE A 1 484 ? 6.188 4.712 -5.355 1.00 85.56 484 PHE A C 1
ATOM 3696 O O . PHE A 1 484 ? 6.017 4.187 -6.450 1.00 85.56 484 PHE A O 1
ATOM 3703 N N . ALA A 1 485 ? 6.050 6.027 -5.168 1.00 87.31 485 ALA A N 1
ATOM 3704 C CA . ALA A 1 485 ? 5.692 6.941 -6.252 1.00 87.31 485 ALA A CA 1
ATOM 3705 C C . ALA A 1 485 ? 6.735 6.908 -7.377 1.00 87.31 485 ALA A C 1
ATOM 3707 O O . ALA A 1 485 ? 6.392 6.680 -8.536 1.00 87.31 485 ALA A O 1
ATOM 3708 N N . PHE A 1 486 ? 8.019 7.034 -7.030 1.00 90.62 486 PHE A N 1
ATOM 3709 C CA . PHE A 1 486 ? 9.127 6.917 -7.975 1.00 90.62 486 PHE A CA 1
ATOM 3710 C C . PHE A 1 486 ? 9.123 5.556 -8.686 1.00 90.62 486 PHE A C 1
ATOM 3712 O O . PHE A 1 486 ? 9.184 5.486 -9.915 1.00 90.62 486 PHE A O 1
ATOM 3719 N N . GLY A 1 487 ? 9.029 4.464 -7.921 1.00 87.19 487 GLY A N 1
ATOM 3720 C CA . GLY A 1 487 ? 9.039 3.109 -8.464 1.00 87.19 487 GLY A CA 1
ATOM 3721 C C . GLY A 1 487 ? 7.868 2.850 -9.411 1.00 87.19 487 GLY A C 1
ATOM 3722 O O . GLY A 1 487 ? 8.055 2.294 -10.493 1.00 87.19 487 GLY A O 1
ATOM 3723 N N . LEU A 1 488 ? 6.669 3.304 -9.057 1.00 85.44 488 LEU A N 1
ATOM 3724 C CA . LEU A 1 488 ? 5.471 3.126 -9.872 1.00 85.44 488 LEU A CA 1
ATOM 3725 C C . LEU A 1 488 ? 5.470 3.975 -11.139 1.00 85.44 488 LEU A C 1
ATOM 3727 O O . LEU A 1 488 ? 5.047 3.466 -12.173 1.00 85.44 488 LEU A O 1
ATOM 3731 N N . ILE A 1 489 ? 6.005 5.198 -11.110 1.00 90.88 489 ILE A N 1
ATOM 3732 C CA . ILE A 1 489 ? 6.205 6.002 -12.328 1.00 90.88 489 ILE A CA 1
ATOM 3733 C C . ILE A 1 489 ? 7.117 5.266 -13.306 1.00 90.88 489 ILE A C 1
ATOM 3735 O O . ILE A 1 489 ? 6.763 5.091 -14.472 1.00 90.88 489 ILE A O 1
ATOM 3739 N N . GLY A 1 490 ? 8.271 4.786 -12.838 1.00 89.38 490 GLY A N 1
ATOM 3740 C CA . GLY A 1 490 ? 9.220 4.087 -13.706 1.00 89.38 490 GLY A CA 1
ATOM 3741 C C . GLY A 1 490 ? 8.672 2.759 -14.229 1.00 89.38 490 GLY A C 1
ATOM 3742 O O . GLY A 1 490 ? 8.934 2.382 -15.368 1.00 89.38 490 GLY A O 1
ATOM 3743 N N . LEU A 1 491 ? 7.862 2.048 -13.445 1.00 84.50 491 LEU A N 1
ATOM 3744 C CA . LEU A 1 491 ? 7.147 0.870 -13.941 1.00 84.50 491 LEU A CA 1
ATOM 3745 C C . LEU A 1 491 ? 6.056 1.243 -14.949 1.00 84.50 491 LEU A C 1
ATOM 3747 O O . LEU A 1 491 ? 5.922 0.543 -15.948 1.00 84.50 491 LEU A O 1
ATOM 3751 N N . GLY A 1 492 ? 5.337 2.348 -14.737 1.00 85.88 492 GLY A N 1
ATOM 3752 C CA . GLY A 1 492 ? 4.354 2.891 -15.676 1.00 85.88 492 GLY A CA 1
ATOM 3753 C C . GLY A 1 492 ? 4.966 3.238 -17.030 1.00 85.88 492 GLY A C 1
ATOM 3754 O O . GLY A 1 492 ? 4.408 2.891 -18.065 1.00 85.88 492 GLY A O 1
ATOM 3755 N N . MET A 1 493 ? 6.174 3.807 -17.038 1.00 90.62 493 MET A N 1
ATOM 3756 C CA . MET A 1 493 ? 6.939 4.103 -18.260 1.00 90.62 493 MET A CA 1
ATOM 3757 C C . MET A 1 493 ? 7.358 2.864 -19.064 1.00 90.62 493 MET A C 1
ATOM 3759 O O . MET A 1 493 ? 7.925 2.992 -20.143 1.00 90.62 493 MET A O 1
ATOM 3763 N N . GLN A 1 494 ? 7.104 1.658 -18.560 1.00 86.25 494 GLN A N 1
ATOM 3764 C CA . GLN A 1 494 ? 7.356 0.399 -19.267 1.00 86.25 494 GLN A CA 1
ATOM 3765 C C . GLN A 1 494 ? 6.061 -0.211 -19.836 1.00 86.25 494 GLN A C 1
ATOM 3767 O O . GLN A 1 494 ? 6.062 -1.368 -20.258 1.00 86.25 494 GLN A O 1
ATOM 3772 N N . ILE A 1 495 ? 4.948 0.531 -19.828 1.00 84.00 495 ILE A N 1
ATOM 3773 C CA . ILE A 1 495 ? 3.614 0.046 -20.201 1.00 84.00 495 ILE A CA 1
ATOM 3774 C C . ILE A 1 495 ? 3.092 0.825 -21.409 1.00 84.00 495 ILE A C 1
ATOM 3776 O O . ILE A 1 495 ? 2.727 1.992 -21.301 1.00 84.00 495 ILE A O 1
ATOM 3780 N N . THR A 1 496 ? 2.993 0.168 -22.562 1.00 84.94 496 THR A N 1
ATOM 3781 C CA . THR A 1 496 ? 2.439 0.766 -23.781 1.00 84.94 496 THR A CA 1
ATOM 3782 C C . THR A 1 496 ? 0.975 0.366 -23.983 1.00 84.94 496 THR A C 1
ATOM 3784 O O . THR A 1 496 ? 0.505 -0.639 -23.449 1.00 84.94 496 THR A O 1
ATOM 3787 N N . TRP A 1 497 ? 0.226 1.104 -24.802 1.00 79.56 497 TRP A N 1
ATOM 3788 C CA . TRP A 1 497 ? -1.154 0.750 -25.158 1.00 79.56 497 TRP A CA 1
ATOM 3789 C C . TRP A 1 497 ? -1.260 -0.639 -25.789 1.00 79.56 497 TRP A C 1
ATOM 3791 O O . TRP A 1 497 ? -2.242 -1.350 -25.576 1.00 79.56 497 TRP A O 1
ATOM 3801 N N . GLN A 1 498 ? -0.232 -1.048 -26.533 1.00 77.00 498 GLN A N 1
ATOM 3802 C CA . GLN A 1 498 ? -0.148 -2.388 -27.103 1.00 77.00 498 GLN A CA 1
ATOM 3803 C C . GLN A 1 498 ? -0.058 -3.455 -26.008 1.00 77.00 498 GLN A C 1
ATOM 3805 O O . GLN A 1 498 ? -0.796 -4.436 -26.068 1.00 77.00 498 GLN A O 1
ATOM 3810 N N . THR A 1 499 ? 0.772 -3.251 -24.977 1.00 73.44 499 THR A N 1
ATOM 3811 C CA . THR A 1 499 ? 0.872 -4.215 -23.871 1.00 73.44 499 THR A CA 1
ATOM 3812 C C . THR A 1 499 ? -0.393 -4.243 -23.017 1.00 73.44 499 THR A C 1
ATOM 3814 O O . THR A 1 499 ? -0.771 -5.316 -22.555 1.00 73.44 499 THR A O 1
ATOM 3817 N N . ILE A 1 500 ? -1.102 -3.114 -22.879 1.00 74.00 500 ILE A N 1
ATOM 3818 C CA . ILE A 1 500 ? -2.420 -3.060 -22.223 1.00 74.00 500 ILE A CA 1
ATOM 3819 C C . ILE A 1 500 ? -3.455 -3.883 -22.989 1.00 74.00 500 ILE A C 1
ATOM 3821 O O . ILE A 1 500 ? -4.128 -4.714 -22.389 1.00 74.00 500 ILE A O 1
ATOM 3825 N N . ARG A 1 501 ? -3.564 -3.713 -24.311 1.00 72.44 501 ARG A N 1
ATOM 3826 C CA . ARG A 1 501 ? -4.516 -4.489 -25.129 1.00 72.44 501 ARG A CA 1
ATOM 3827 C C . ARG A 1 501 ? -4.206 -5.987 -25.152 1.00 72.44 501 ARG A C 1
ATOM 3829 O O . ARG A 1 501 ? -5.115 -6.793 -25.294 1.00 72.44 501 ARG A O 1
ATOM 3836 N N . GLN A 1 502 ? -2.936 -6.355 -25.004 1.00 69.50 502 GLN A N 1
ATOM 3837 C CA . GLN A 1 502 ? -2.499 -7.751 -24.911 1.00 69.50 502 GLN A CA 1
ATOM 3838 C C . GLN A 1 502 ? -2.751 -8.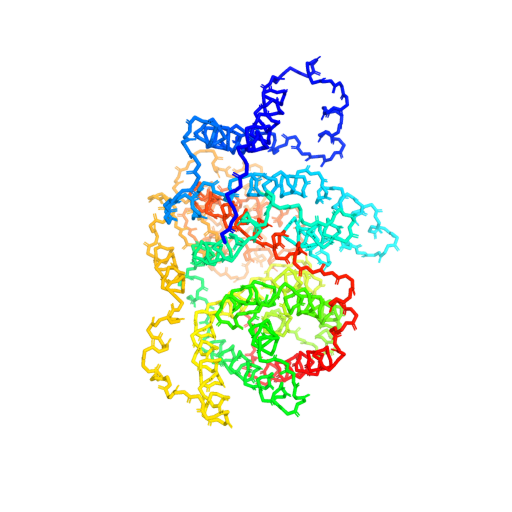377 -23.529 1.00 69.50 502 GLN A C 1
ATOM 3840 O O . GLN A 1 502 ? -2.682 -9.600 -23.397 1.00 69.50 502 GLN A O 1
ATOM 3845 N N . ALA A 1 503 ? -3.050 -7.579 -22.498 1.00 65.31 503 ALA A N 1
ATOM 3846 C CA . ALA A 1 503 ? -3.415 -8.090 -21.183 1.00 65.31 503 ALA A CA 1
ATOM 3847 C C . ALA A 1 503 ? -4.828 -8.703 -21.243 1.00 65.31 503 ALA A C 1
ATOM 3849 O O . ALA A 1 503 ? -5.839 -8.012 -21.158 1.00 65.31 503 ALA A O 1
ATOM 3850 N N . GLY A 1 504 ? -4.899 -10.019 -21.468 1.00 65.00 504 GLY A N 1
ATOM 3851 C CA . GLY A 1 504 ? -6.159 -10.744 -21.654 1.00 65.00 504 GLY A CA 1
ATOM 3852 C C . GLY A 1 504 ? -7.053 -10.798 -20.404 1.00 65.00 504 GLY A C 1
ATOM 3853 O O . GLY A 1 504 ? -6.573 -10.822 -19.273 1.00 65.00 504 GLY A O 1
ATOM 3854 N N . GLY A 1 505 ? -8.372 -10.920 -20.606 1.00 79.44 505 GLY A N 1
ATOM 3855 C CA . GLY A 1 505 ? -9.390 -10.834 -19.543 1.00 79.44 505 GLY A CA 1
ATOM 3856 C C . GLY A 1 505 ? -9.406 -11.965 -18.502 1.00 79.44 505 GLY A C 1
ATOM 3857 O O . GLY A 1 505 ? -10.035 -11.828 -17.453 1.00 79.44 505 GLY A O 1
ATOM 3858 N N . LYS A 1 506 ? -8.685 -13.072 -18.731 1.00 84.94 506 LYS A N 1
ATOM 3859 C CA . LYS A 1 506 ? -8.656 -14.229 -17.813 1.00 84.94 506 LYS A CA 1
ATOM 3860 C C . LYS A 1 506 ? -8.167 -13.855 -16.411 1.00 84.94 506 LYS A C 1
ATOM 3862 O O . LYS A 1 506 ? -8.705 -14.343 -15.424 1.00 84.94 506 LYS A O 1
ATOM 3867 N N . ALA A 1 507 ? -7.189 -12.956 -16.309 1.00 83.31 507 ALA A N 1
ATOM 3868 C CA . ALA A 1 507 ? -6.671 -12.520 -15.013 1.00 83.31 507 ALA A CA 1
ATOM 3869 C C . ALA A 1 507 ? -7.690 -11.668 -14.242 1.00 83.31 507 ALA A C 1
ATOM 3871 O O . ALA A 1 507 ? -7.739 -11.739 -13.018 1.00 83.31 507 ALA A O 1
ATOM 3872 N N . ALA A 1 508 ? -8.539 -10.905 -14.946 1.00 85.25 508 ALA A N 1
ATOM 3873 C CA . ALA A 1 508 ? -9.617 -10.161 -14.291 1.00 85.25 508 ALA A CA 1
ATOM 3874 C C . ALA A 1 508 ? -10.694 -11.123 -13.802 1.00 85.25 508 ALA A C 1
ATOM 3876 O O . ALA A 1 508 ? -11.143 -10.988 -12.671 1.00 85.25 508 ALA A O 1
ATOM 3877 N N . PHE A 1 509 ? -11.045 -12.124 -14.613 1.00 89.94 509 PHE A N 1
ATOM 3878 C CA . PHE A 1 509 ? -11.993 -13.159 -14.217 1.00 89.94 509 PHE A CA 1
ATOM 3879 C C . PHE A 1 509 ? -11.552 -13.884 -12.939 1.00 89.94 509 PHE A C 1
ATOM 3881 O O . PHE A 1 509 ? -12.308 -13.906 -11.972 1.00 89.94 509 PHE A O 1
ATOM 3888 N N . ILE A 1 510 ? -10.313 -14.393 -12.884 1.00 90.75 510 ILE A N 1
ATOM 3889 C CA . ILE A 1 510 ? -9.775 -15.018 -11.660 1.00 90.75 510 ILE A CA 1
ATOM 3890 C C . ILE A 1 510 ? -9.818 -14.034 -10.494 1.00 90.75 510 ILE A C 1
ATOM 3892 O O . ILE A 1 510 ? -10.216 -14.398 -9.392 1.00 90.75 510 ILE A O 1
ATOM 3896 N N . GLY A 1 511 ? -9.431 -12.785 -10.746 1.00 90.00 511 GLY A N 1
ATOM 3897 C CA . GLY A 1 511 ? -9.437 -11.738 -9.742 1.00 90.00 511 GLY A CA 1
ATOM 3898 C C . GLY A 1 511 ? -10.799 -11.503 -9.099 1.00 90.00 511 GLY A C 1
ATOM 3899 O O . GLY A 1 511 ? -10.918 -11.503 -7.874 1.00 90.00 511 GLY A O 1
ATOM 3900 N N . VAL A 1 512 ? -11.830 -11.366 -9.931 1.00 91.94 512 VAL A N 1
ATOM 3901 C CA . VAL A 1 512 ? -13.220 -11.182 -9.506 1.00 91.94 512 VAL A CA 1
ATOM 3902 C C . VAL A 1 512 ? -13.736 -12.426 -8.792 1.00 91.94 512 VAL A C 1
ATOM 3904 O O . VAL A 1 512 ? -14.281 -12.303 -7.701 1.00 91.94 512 VAL A O 1
ATOM 3907 N N . VAL A 1 513 ? -13.530 -13.618 -9.359 1.00 94.62 513 VAL A N 1
ATOM 3908 C CA . VAL A 1 513 ? -14.023 -14.879 -8.782 1.00 94.62 513 VAL A CA 1
ATOM 3909 C C . VAL A 1 513 ? -13.405 -15.133 -7.413 1.00 94.62 513 VAL A C 1
ATOM 3911 O O . VAL A 1 513 ? -14.128 -15.383 -6.453 1.00 94.62 513 VAL A O 1
ATOM 3914 N N . VAL A 1 514 ? -12.080 -15.034 -7.291 1.00 95.56 514 VAL A N 1
ATOM 3915 C CA . VAL A 1 514 ? -11.405 -15.290 -6.015 1.00 95.56 514 VAL A CA 1
ATOM 3916 C C . VAL A 1 514 ? -11.681 -14.174 -5.012 1.00 95.56 514 VAL A C 1
ATOM 3918 O O . VAL A 1 514 ? -11.895 -14.458 -3.836 1.00 95.56 514 VAL A O 1
ATOM 3921 N N . GLY A 1 515 ? -11.722 -12.913 -5.452 1.00 93.81 515 GLY A N 1
ATOM 3922 C CA . GLY A 1 515 ? -12.091 -11.789 -4.592 1.00 93.81 515 GLY A CA 1
ATOM 3923 C C . GLY A 1 515 ? -13.511 -11.927 -4.033 1.00 93.81 515 GLY A C 1
ATOM 3924 O O . GLY A 1 515 ? -13.711 -11.771 -2.829 1.00 93.81 515 GLY A O 1
ATOM 3925 N N . ALA A 1 516 ? -14.477 -12.298 -4.877 1.00 94.44 516 ALA A N 1
ATOM 3926 C CA . ALA A 1 516 ? -15.851 -12.575 -4.467 1.00 94.44 516 ALA A CA 1
ATOM 3927 C C . ALA A 1 516 ? -15.932 -13.797 -3.543 1.00 94.44 516 ALA A C 1
ATOM 3929 O O . ALA A 1 516 ? -16.576 -13.726 -2.500 1.00 94.44 516 ALA A O 1
ATOM 3930 N N . ALA A 1 517 ? -15.230 -14.888 -3.866 1.00 95.94 517 ALA A N 1
ATOM 3931 C CA . ALA A 1 517 ? -15.174 -16.071 -3.011 1.00 95.94 517 ALA A CA 1
ATOM 3932 C C . ALA A 1 517 ? -14.607 -15.729 -1.628 1.00 95.94 517 ALA A C 1
ATOM 3934 O O . ALA A 1 517 ? -15.195 -16.097 -0.617 1.00 95.94 517 ALA A O 1
ATOM 3935 N N . LYS A 1 518 ? -13.516 -14.957 -1.563 1.00 95.62 518 LYS A N 1
ATOM 3936 C CA . LYS A 1 518 ? -12.949 -14.456 -0.305 1.00 95.62 518 LYS A CA 1
ATOM 3937 C C . LYS A 1 518 ? -13.973 -13.621 0.467 1.00 95.62 518 LYS A C 1
ATOM 3939 O O . LYS A 1 518 ? -14.171 -13.875 1.654 1.00 95.62 518 LYS A O 1
ATOM 3944 N N . ALA A 1 519 ? -14.643 -12.666 -0.180 1.00 95.00 519 ALA A N 1
ATOM 3945 C CA . ALA A 1 519 ? -15.685 -11.844 0.440 1.00 95.00 519 ALA A CA 1
ATOM 3946 C C . ALA A 1 519 ? -16.833 -12.686 1.028 1.00 95.00 519 ALA A C 1
ATOM 3948 O O . ALA A 1 519 ? -17.190 -12.502 2.189 1.00 95.00 519 ALA A O 1
ATOM 3949 N N . VAL A 1 520 ? -17.364 -13.644 0.264 1.00 96.00 520 VAL A N 1
ATOM 3950 C CA . VAL A 1 520 ? -18.479 -14.510 0.683 1.00 96.00 520 VAL A CA 1
ATOM 3951 C C . VAL A 1 520 ? -18.056 -15.494 1.775 1.00 96.00 520 VAL A C 1
ATOM 3953 O O . VAL A 1 520 ? -18.738 -15.643 2.782 1.00 96.00 520 VAL A O 1
ATOM 3956 N N . LEU A 1 521 ? -16.911 -16.157 1.627 1.00 96.50 521 LEU A N 1
ATOM 3957 C CA . LEU A 1 521 ? -16.446 -17.127 2.619 1.00 96.50 521 LEU A CA 1
ATOM 3958 C C . LEU A 1 521 ? -16.074 -16.441 3.940 1.00 96.50 521 LEU A C 1
ATOM 3960 O O . LEU A 1 521 ? -16.387 -16.965 5.007 1.00 96.50 521 LEU A O 1
ATOM 3964 N N . SER A 1 522 ? -15.455 -15.256 3.890 1.00 95.06 522 SER A N 1
ATOM 3965 C CA . SER A 1 522 ? -15.175 -14.471 5.104 1.00 95.06 522 SER A CA 1
ATOM 3966 C C . SER A 1 522 ? -16.438 -13.953 5.777 1.00 95.06 522 SER A C 1
ATOM 3968 O O . SER A 1 522 ? -16.464 -13.905 7.002 1.00 95.06 522 SER A O 1
ATOM 3970 N N . PHE A 1 523 ? -17.494 -13.641 5.019 1.00 95.81 523 PHE A N 1
ATOM 3971 C CA . PHE A 1 523 ? -18.803 -13.317 5.586 1.00 95.81 523 PHE A CA 1
ATOM 3972 C C . PHE A 1 523 ? -19.318 -14.474 6.450 1.00 95.81 523 PHE A C 1
ATOM 3974 O O . PHE A 1 523 ? -19.622 -14.278 7.625 1.00 95.81 523 PHE A O 1
ATOM 3981 N N . PHE A 1 524 ? -19.348 -15.692 5.899 1.00 94.69 524 PHE A N 1
ATOM 3982 C CA . PHE A 1 524 ? -19.816 -16.868 6.637 1.00 94.69 524 PHE A CA 1
ATOM 3983 C C . PHE A 1 524 ? -18.911 -17.214 7.820 1.00 94.69 524 PHE A C 1
ATOM 3985 O O . PHE A 1 524 ? -19.413 -17.562 8.885 1.00 94.69 524 PHE A O 1
ATOM 3992 N N . ALA A 1 525 ? -17.591 -17.081 7.671 1.00 92.75 525 ALA A N 1
ATOM 3993 C CA . ALA A 1 525 ? -16.660 -17.303 8.772 1.00 92.75 525 ALA A CA 1
ATOM 3994 C C . ALA A 1 525 ? -16.915 -16.329 9.933 1.00 92.75 525 ALA A C 1
ATOM 3996 O O . ALA A 1 525 ? -17.012 -16.755 11.082 1.00 92.75 525 ALA A O 1
ATOM 3997 N N . VAL A 1 526 ? -17.088 -15.039 9.643 1.00 92.25 526 VAL A N 1
ATOM 3998 C CA . VAL A 1 526 ? -17.430 -14.036 10.659 1.00 92.25 526 VAL A CA 1
ATOM 3999 C C . VAL A 1 526 ? -18.775 -14.358 11.301 1.00 92.25 526 VAL A C 1
ATOM 4001 O O . VAL A 1 526 ? -18.869 -14.400 12.524 1.00 92.25 526 VAL A O 1
ATOM 4004 N N . TRP A 1 527 ? -19.794 -14.644 10.494 1.00 89.56 527 TRP A N 1
ATOM 4005 C CA . TRP A 1 527 ? -21.139 -14.935 10.984 1.00 89.56 527 TRP A CA 1
ATOM 4006 C C . TRP A 1 527 ? -21.191 -16.166 11.906 1.00 89.56 527 TRP A C 1
ATOM 4008 O O . TRP A 1 527 ? -21.915 -16.170 12.901 1.00 89.56 527 TRP A O 1
ATOM 4018 N N . LEU A 1 528 ? -20.401 -17.202 11.609 1.00 88.62 528 LEU A N 1
ATOM 4019 C CA . LEU A 1 528 ? -20.360 -18.437 12.395 1.00 88.62 528 LEU A CA 1
ATOM 4020 C C . LEU A 1 528 ? -19.481 -18.328 13.647 1.00 88.62 528 LEU A C 1
ATOM 4022 O O . LEU A 1 528 ? -19.874 -18.827 14.704 1.00 88.62 528 LEU A O 1
ATOM 4026 N N . PHE A 1 529 ? -18.297 -17.717 13.531 1.00 85.62 529 PHE A N 1
ATOM 4027 C CA . PHE A 1 529 ? -17.249 -17.796 14.557 1.00 85.62 529 PHE A CA 1
ATOM 4028 C C . PHE A 1 529 ? -17.098 -16.536 15.409 1.00 85.62 529 PHE A C 1
ATOM 4030 O O . PHE A 1 529 ? -16.558 -16.620 16.510 1.00 85.62 529 PHE A O 1
ATOM 4037 N N . ILE A 1 530 ? -17.574 -15.379 14.945 1.00 83.62 530 ILE A N 1
ATOM 4038 C CA . ILE A 1 530 ? -17.534 -14.134 15.717 1.00 83.62 530 ILE A CA 1
ATOM 4039 C C . ILE A 1 530 ? -18.923 -13.907 16.307 1.00 83.62 530 ILE A C 1
ATOM 4041 O O . ILE A 1 530 ? -19.821 -13.373 15.656 1.00 83.62 530 ILE A O 1
ATOM 4045 N N . LYS A 1 531 ? -19.099 -14.350 17.556 1.00 69.81 531 LYS A N 1
ATOM 4046 C CA . LYS A 1 531 ? -20.323 -14.167 18.344 1.00 69.81 531 LYS A CA 1
ATOM 4047 C C . LYS A 1 531 ? -19.999 -13.339 19.588 1.00 69.81 531 LYS A C 1
ATOM 4049 O O . LYS A 1 531 ? -19.193 -13.772 20.403 1.00 69.81 531 LYS A O 1
ATOM 4054 N N . GLY A 1 532 ? -20.622 -12.169 19.722 1.00 58.53 532 GLY A N 1
ATOM 4055 C CA . GLY A 1 532 ? -20.472 -11.280 20.882 1.00 58.53 532 GLY A CA 1
ATOM 4056 C C . GLY A 1 532 ? -20.393 -9.799 20.501 1.00 58.53 532 GLY A C 1
ATOM 4057 O O . GLY A 1 532 ? -20.007 -9.473 19.379 1.00 58.53 532 GLY A O 1
ATOM 4058 N N . SER A 1 533 ? -20.790 -8.922 21.426 1.00 42.91 533 SER A N 1
ATOM 4059 C CA . SER A 1 533 ? -20.422 -7.498 21.441 1.00 42.91 533 SER A CA 1
ATOM 4060 C C . SER A 1 533 ? -19.043 -7.334 22.092 1.00 42.91 533 SER A C 1
ATOM 4062 O O . SER A 1 533 ? -18.642 -8.201 22.871 1.00 42.91 533 SER A O 1
ATOM 4064 N N . ILE A 1 534 ? -18.327 -6.258 21.749 1.00 41.75 534 ILE A N 1
ATOM 4065 C CA . ILE A 1 534 ? -17.048 -5.876 22.380 1.00 41.75 534 ILE A CA 1
ATOM 4066 C C . ILE A 1 534 ? -17.231 -5.667 23.888 1.00 41.75 534 ILE A C 1
ATOM 4068 O O . ILE A 1 534 ? -18.308 -5.166 24.288 1.00 41.75 534 ILE A O 1
#

Foldseek 3Di:
DDFDPLDLLLLVLLVVLQVVLVQLVPPDCPRNPVVVNVLCVVLVVPVCSVVSSVCSNVLSVVSNVLSVVSNPDPTDDDPCCLQPNLQSSLLSVLLVLLSCLARPVLSVLQVVQVVCCVVVVGRVCLLLVSHSLLVLLVLLQVCCAPPRQDPSNLSNLVCLLVLLLLLLLLVLLQFECLLVVPDDPLLLVLLVCQLVVQLVLLLVLCVVVVPPLLLSLLLSLQLSFQHLNRSSNLCSLLVHFLLSNNVSNVLLSVLLSVVLVPLQVVCVVVVHDLLLSLSLLLQQRRHPSSSQSSSCVNPVQACSSNSSNVSSNSSRVVCSLVSSLVSNLVSLVVVQVVCVVVVHPRDDSVNSCVVSVSVSSVSSVVSRVCSHVCVLPDPQWDDHNSFTFRLPDDPQLFQDPVLLVVLVVVLVVVLPPDPLLSVLSVVCSVSSARNDPVSLVSLQVVSVSDPDPVNNVSSVSRSVSRTDDRPSSVVSVVSSSSSSSSSSNSSSNRDYPVSNVVPDCSSSVSSNVSSVVSSVVSSVSSVPPVDDDD